Protein AF-0000000078760820 (afdb_homodimer)

InterPro domains:
  IPR007737 Mga helix-turn-helix domain [PF05043] (3-45)

Nearest PDB structures (foldseek):
  4r6i-assembly1_A  TM=3.853E-01  e=2.763E-08  Bacillus anthracis str. 'Ames Ancestor'
  4r6i-assembly1_B  TM=4.170E-01  e=3.447E-06  Bacillus anthracis str. 'Ames Ancestor'
  4m6h-assembly2_B  TM=5.450E-01  e=3.337E+00  Mycobacterium tuberculosis H37Rv
  8tf5-assembly1_A  TM=1.417E-01  e=2.302E+00  Homo sapiens
  7z80-assembly1_N  TM=1.276E-01  e=3.836E+00  Escherichia coli BL21(DE3)

Foldseek 3Di:
DVVVVVVQVVQQVQVVQLVWHADPVDPDGIDDQLLSVLVLVLLVLVVCVPPVPSCLVVPQFPSVVLLVLCCVLPVQDDSVRSVSLLSSLSSQVVCVVVPNDGDDADPLLVPDAAQQAGLVRCCVRRVCVRCVSVVHDCVSQDPRNSSSSVLCSRLVDAGDLVNCVPGPCVLVVPQDPLQVLLVVLLCVLLVDDDDPSLSSNSRSNLRSLQSCLVRRFGAQNQRSVRHDDDPVNLCVVVVQQLVLLVLSLVLSCVVVVVSVVSCRRPVCSSSVVCVSCVVVVLVRADAQEEEEDEPDDPVLVVVVVVCVCVVDPGHHHYDPDVVVQGQEYEYQDDDDCVSCVVGNHHYQHAHNDHDPVSSVVVSVVSVVSRCVRSVSSRPSSPSPD/DVVVVVVQVVQQVQCVQLVWHADPVDPDGIDDQLLSVLVLVLLVCVVCVPPVPSVPVVPQFPSVVLLVLCCVLPVQDDSVRSVSLLSSLSSQVVCVVVPNAGPDADPLLVPDAAQQAGLVRCCVRRVVVRCVSVVHDCVSQDPRNSSSSVLCSRLVDAGDLVNCVPGPCVLVVPQDPLQVLLVVLLCVQLVDDDDPSLSSNSRSNLRSLQSCLVRRFGAQNQRSVRHDDDLVNLCVVVVQQLVLLVLSLVLSCVVVVVSVVSCRRPVCSSSVVCVSCVVVVLVRADAQEEEEDEPDDPVLVVVVVVCVCVVDPGHHHYDPDVVVQGQEYEYQDDDDCVSCVVGNHHYQHAHNDHDPVSSVVVSVVSVVSSCVRSVSSRPSSPSPD

Sequence (770 aa):
MRTIQRKLRELNTILKNYHLSCSLKKGNPIEGEEYRIRYFFHLMYWQSFDENHSDILSSIKNKRQLLEKFAKHAPYTRSIDRKKWISLLRISLQRMKQGHSITYVPEEMNKFVHPLITKEEFTHYILEPFFEANFWSMNHITPTEQAYLYFMFGVMNTYLEEDLLDTPDKVQESWGWIESSIVENFEKNFKICFTTSEKNYLYVNLAMIHLYSRVFGTKKKVDAFGKSAEDRDFQHIFPVMYPIMQQFFSGVARRIPELNTYYEKNRRLIFQYCMLVRDIFIKHEQPVIFYIQSKYGKTQELWAKKRILSMTERPIKYSASADQLPDIVISDYPIDKKAYDQTNTQIFYWNGQPTKNDWARLKAEIIKIRNEKNRSILEKLDFVNMRTIQRKLRELNTILKNYHLSCSLKKGNPIEGEEYRIRYFFHLMYWQSFDENHSDILSSIKNKRQLLEKFAKHAPYTRSIDRKKWISLLRISLQRMKQGHSITYVPEEMNKFVHPLITKEEFTHYILEPFFEANFWSMNHITPTEQAYLYFMFGVMNTYLEEDLLDTPDKVQESWGWIESSIVENFEKNFKICFTTSEKNYLYVNLAMIHLYSRVFGTKKKVDAFGKSAEDRDFQHIFPVMYPIMQQFFSGVARRIPELNTYYEKNRRLIFQYCMLVRDIFIKHEQPVIFYIQSKYGKTQELWAKKRILSMTERPIKYSASADQLPDIVISDYPIDKKAYDQTNTQIFYWNGQPTKNDWARLKAEIIKIRNEKNRSILEKLDFVN

Organism: Enterococcus faecium (strain ATCC BAA-472 / TX0016 / DO) (NCBI:txid333849)

Secondary structure (DSSP, 8-state):
-HHHHHHHHHHHHHHHTTT-EE-TTSSSSEES-HHHHHHHHHHHHHHTTTSTT-TTGGG-TTHHHHHHHHHHH-TTS-HHHHHHHHHHHHHHHHHHHTT-------HHHHS---SSS-HHHHIIIIIHHHHHHTT--GGGS-HHHHHHHHHHHHHT----GGGGTT--THHHHT--HHHHHHHHHHHHHHT----HHHHHHHHHHHHHHHHHHHHH--TT---TTSPPPPHHHHHHHSTTHHHHHHHHHHHHHHH-THHHHHHHH-TTHHHHHHHHHHHHHHHTSPPEEEEEE-SS-HHHHHHHHHHHHTS-SS-EEE-SSGGG--SEEEESS---GGGGTTTT-EEEE--SS--HHHHHHHHHHHHHHHHHHTHHHHH------/-HHHHHHHHHHHHHHHTTT-EE-TTSSSSEES-HHHHHHHHHHHHHHTTTSTT-GGGGG-TTHHHHHHHHHHH-TTS-HHHHHHHHHHHHHHHHHHHTT-------HHHHT---SSS-HHHHIIIIIHHHHHHTT--GGGS-HHHHHHHHHHHHHT----GGGGTT--THHHHT--HHHHHHHHHHHHHHT----HHHHHHHHHHHHHHHHHHHHH--TT---TTS----HHHHHHHSTTHHHHHHHHHHHHHHH-THHHHHHHH-TTHHHHHHHHHHHHHHHTSPPEEEEEE-SS-HHHHHHHHHHHHTS-SS-EEE-SSGGG--SEEEESS---GGGGTTTT-EEEE--SS--HHHHHHHHHHHHHHHHHHTHHHHH------

pLDDT: mean 84.93, std 13.0, range [23.86, 97.94]

Radius of gyration: 34.98 Å; Cα contacts (8 Å, |Δi|>4): 876; chains: 2; bounding box: 68×114×83 Å

Solvent-accessible surface area (backbone atoms only — not comparable to full-atom values): 43059 Å² total; per-residue (Å²): 109,64,67,57,47,49,54,46,51,55,47,31,59,44,30,45,32,52,64,27,40,66,40,83,88,45,96,59,47,72,42,61,59,50,61,42,54,51,50,50,52,42,53,48,46,60,73,42,49,56,43,92,73,58,56,77,67,72,71,48,65,63,48,68,60,51,53,51,46,40,44,70,78,41,63,74,52,50,73,62,51,50,52,53,46,50,50,43,50,48,53,50,50,54,37,42,73,72,68,55,64,50,87,67,72,60,67,71,35,70,70,53,73,53,82,84,49,52,72,65,54,42,43,61,60,51,48,45,56,52,33,52,59,64,77,37,65,70,86,75,56,45,70,59,44,47,26,48,52,53,36,50,64,45,45,75,54,64,62,50,51,80,64,50,68,80,47,61,72,62,64,64,75,67,54,54,70,64,43,55,50,50,52,51,46,48,24,63,47,38,71,43,84,73,51,70,58,54,46,52,27,49,40,53,44,45,46,30,53,50,51,45,24,69,72,61,35,20,70,79,54,43,38,93,82,62,50,61,88,47,71,67,60,47,33,68,76,29,68,63,58,40,64,48,44,51,48,50,49,55,41,50,27,71,80,38,57,66,48,52,56,41,36,51,20,26,82,54,47,60,54,51,49,48,57,65,41,47,65,59,54,48,69,68,47,72,54,44,30,34,29,78,49,56,87,56,55,60,58,56,51,50,53,50,50,49,41,59,56,17,67,42,70,56,57,59,39,82,41,96,44,78,85,69,64,35,48,31,37,41,22,48,48,74,70,72,60,74,82,37,65,91,44,89,43,42,79,43,78,46,54,81,72,66,47,74,65,47,51,53,51,48,50,52,50,50,50,52,51,39,51,61,71,41,31,57,48,62,61,58,55,67,53,72,122,107,65,66,57,48,49,54,47,50,56,48,31,60,49,30,45,32,54,64,28,40,66,42,86,87,45,96,59,46,70,45,60,57,50,60,43,52,52,49,51,51,43,54,49,46,60,72,43,48,56,42,90,72,55,52,75,67,70,72,49,64,63,48,68,61,51,52,51,44,40,44,70,77,42,62,72,52,50,73,62,52,50,52,55,47,50,50,46,51,46,53,50,50,54,37,42,75,73,68,56,64,53,85,66,76,59,67,69,36,69,68,54,74,52,80,87,48,52,73,65,54,42,42,61,60,51,49,42,57,53,33,52,60,65,77,38,65,70,86,74,55,44,72,59,44,48,27,49,52,54,35,51,65,44,46,76,53,65,62,50,52,81,64,50,68,82,45,63,73,62,64,64,76,68,53,53,71,65,44,55,51,52,52,51,46,48,26,64,50,37,71,44,83,74,52,70,59,53,47,51,29,49,40,52,43,46,46,30,53,50,51,42,25,68,72,61,36,20,69,76,55,43,38,94,81,61,51,61,89,48,71,66,59,47,31,67,75,27,68,65,58,40,62,49,44,50,49,50,48,55,48,51,28,70,79,39,55,67,49,52,55,39,36,50,19,25,81,54,47,60,55,51,50,48,55,66,42,48,66,59,53,47,70,67,47,72,53,44,31,33,30,77,48,55,90,58,57,61,58,56,52,50,51,50,51,49,42,59,56,19,68,43,70,58,58,58,39,82,41,94,45,78,85,69,64,34,47,31,38,42,22,48,50,74,70,73,61,74,83,37,64,90,45,90,43,41,79,44,78,46,53,82,72,65,48,74,65,48,52,53,53,49,52,52,50,51,50,53,52,37,50,62,71,40,31,54,50,65,57,61,58,69,62,70,127

Structure (mmCIF, N/CA/C/O backbone):
data_AF-0000000078760820-model_v1
#
loop_
_entity.id
_entity.type
_entity.pdbx_description
1 polymer 'Mga helix-turn-helix domain-containing protein'
#
loop_
_atom_site.group_PDB
_atom_site.id
_atom_site.type_symbol
_atom_site.label_atom_id
_atom_site.label_alt_id
_atom_site.label_comp_id
_atom_site.label_asym_id
_atom_site.label_entity_id
_atom_site.label_seq_id
_atom_site.pdbx_PDB_ins_code
_atom_site.Cartn_x
_atom_site.Cartn_y
_atom_site.Cartn_z
_atom_site.occupancy
_atom_site.B_iso_or_equiv
_atom_site.auth_seq_id
_atom_site.auth_comp_id
_atom_site.auth_asym_id
_atom_site.auth_atom_id
_atom_site.pdbx_PDB_model_num
ATOM 1 N N . MET A 1 1 ? 2.379 61.594 -2.104 1 59.16 1 MET A N 1
ATOM 2 C CA . MET A 1 1 ? 1.383 61.5 -1.038 1 59.16 1 MET A CA 1
ATOM 3 C C . MET A 1 1 ? 0.205 60.625 -1.45 1 59.16 1 MET A C 1
ATOM 5 O O . MET A 1 1 ? -0.249 59.781 -0.673 1 59.16 1 MET A O 1
ATOM 9 N N . ARG A 1 2 ? -0.08 60.688 -2.66 1 60.97 2 ARG A N 1
ATOM 10 C CA . ARG A 1 2 ? -1.224 59.938 -3.166 1 60.97 2 ARG A CA 1
ATOM 11 C C . ARG A 1 2 ? -0.899 58.438 -3.262 1 60.97 2 ARG A C 1
ATOM 13 O O . ARG A 1 2 ? -1.729 57.594 -2.92 1 60.97 2 ARG A O 1
ATOM 20 N N . THR A 1 3 ? 0.245 58.281 -3.773 1 69.44 3 THR A N 1
ATOM 21 C CA . THR A 1 3 ? 0.697 56.906 -3.893 1 69.44 3 THR A CA 1
ATOM 22 C C . THR A 1 3 ? 0.854 56.281 -2.516 1 69.44 3 THR A C 1
ATOM 24 O O . THR A 1 3 ? 0.473 55.125 -2.312 1 69.44 3 THR A O 1
ATOM 27 N N . ILE A 1 4 ? 1.339 56.938 -1.708 1 66.56 4 ILE A N 1
ATOM 28 C CA . ILE A 1 4 ? 1.511 56.469 -0.338 1 66.56 4 ILE A CA 1
ATOM 29 C C . ILE A 1 4 ? 0.145 56.25 0.306 1 66.56 4 ILE A C 1
ATOM 31 O O . ILE A 1 4 ? -0.063 55.25 1.003 1 66.56 4 ILE A O 1
ATOM 35 N N . GLN A 1 5 ? -0.726 57.156 0.043 1 67 5 GLN A N 1
ATOM 36 C CA . GLN A 1 5 ? -2.07 57.031 0.595 1 67 5 GLN A CA 1
ATOM 37 C C . GLN A 1 5 ? -2.775 55.781 0.041 1 67 5 GLN A C 1
ATOM 39 O O . GLN A 1 5 ? -3.482 55.094 0.772 1 67 5 GLN A O 1
ATOM 44 N N . ARG A 1 6 ? -2.594 55.625 -1.194 1 71.75 6 ARG A N 1
ATOM 45 C CA . ARG A 1 6 ? -3.193 54.438 -1.818 1 71.75 6 ARG A CA 1
ATOM 46 C C . ARG A 1 6 ? -2.621 53.156 -1.229 1 71.75 6 ARG A C 1
ATOM 48 O O . ARG A 1 6 ? -3.367 52.219 -0.9 1 71.75 6 ARG A O 1
ATOM 55 N N . LYS A 1 7 ? -1.377 53.094 -1.208 1 72 7 LYS A N 1
ATOM 56 C CA . LYS A 1 7 ? -0.729 51.938 -0.625 1 72 7 LYS A CA 1
ATOM 57 C C . LYS A 1 7 ? -1.138 51.75 0.833 1 72 7 LYS A C 1
ATOM 59 O O . LYS A 1 7 ? -1.312 50.625 1.295 1 72 7 LYS A O 1
ATOM 64 N N . LEU A 1 8 ? -1.329 52.812 1.429 1 74.62 8 LEU A N 1
ATOM 65 C CA . LEU A 1 8 ? -1.774 52.781 2.816 1 74.62 8 LEU A CA 1
ATOM 66 C C . LEU A 1 8 ? -3.199 52.25 2.912 1 74.62 8 LEU A C 1
ATOM 68 O O . LEU A 1 8 ? -3.525 51.5 3.832 1 74.62 8 LEU A O 1
ATOM 72 N N . ARG A 1 9 ? -4.023 52.625 2.018 1 74.5 9 ARG A N 1
ATOM 73 C CA . ARG A 1 9 ? -5.398 52.156 1.99 1 74.5 9 ARG A CA 1
ATOM 74 C C . ARG A 1 9 ? -5.438 50.656 1.732 1 74.5 9 ARG A C 1
ATOM 76 O O . ARG A 1 9 ? -6.211 49.906 2.365 1 74.5 9 ARG A O 1
ATOM 83 N N . GLU A 1 10 ? -4.605 50.281 0.857 1 77.81 10 GLU A N 1
ATOM 84 C CA . GLU A 1 10 ? -4.52 48.875 0.56 1 77.81 10 GLU A CA 1
ATOM 85 C C . GLU A 1 10 ? -4.027 48.062 1.77 1 77.81 10 GLU A C 1
ATOM 87 O O . GLU A 1 10 ? -4.578 47.031 2.102 1 77.81 10 GLU A O 1
ATOM 92 N N . LEU A 1 11 ? -3.104 48.625 2.33 1 79.25 11 LEU A N 1
ATOM 93 C CA . LEU A 1 11 ? -2.557 48 3.52 1 79.25 11 LEU A CA 1
ATOM 94 C C . LEU A 1 11 ? -3.592 47.938 4.641 1 79.25 11 LEU A C 1
ATOM 96 O O . LEU A 1 11 ? -3.721 46.938 5.332 1 79.25 11 LEU A O 1
ATOM 100 N N . ASN A 1 12 ? -4.316 48.969 4.785 1 80.75 12 ASN A N 1
ATOM 101 C CA . ASN A 1 12 ? -5.305 49.062 5.855 1 80.75 12 ASN A CA 1
ATOM 102 C C . ASN A 1 12 ? -6.461 48.094 5.613 1 80.75 12 ASN A C 1
ATOM 104 O O . ASN A 1 12 ? -7.066 47.594 6.562 1 80.75 12 ASN A O 1
ATOM 108 N N . THR A 1 13 ? -6.695 47.844 4.395 1 76.94 13 THR A N 1
ATOM 109 C CA . THR A 1 13 ? -7.703 46.844 4.078 1 76.94 13 THR A CA 1
ATOM 110 C C . THR A 1 13 ? -7.281 45.469 4.594 1 76.94 13 THR A C 1
ATOM 112 O O . THR A 1 13 ? -8.102 44.719 5.125 1 76.94 13 THR A O 1
ATOM 115 N N . ILE A 1 14 ? -6.078 45.219 4.5 1 78.31 14 ILE A N 1
ATOM 116 C CA . ILE A 1 14 ? -5.531 43.938 4.996 1 78.31 14 ILE A CA 1
ATOM 117 C C . ILE A 1 14 ? -5.492 43.969 6.52 1 78.31 14 ILE A C 1
ATOM 119 O O . ILE A 1 14 ? -5.914 43 7.172 1 78.31 14 ILE A O 1
ATOM 123 N N . LEU A 1 15 ? -5.09 45.094 7.02 1 82.06 15 LEU A N 1
ATOM 124 C CA . LEU A 1 15 ? -4.906 45.219 8.461 1 82.06 15 LEU A CA 1
ATOM 125 C C . LEU A 1 15 ? -6.246 45.125 9.188 1 82.06 15 LEU A C 1
ATOM 127 O O . LEU A 1 15 ? -6.316 44.656 10.32 1 82.06 15 LEU A O 1
ATOM 131 N N . LYS A 1 16 ? -7.27 45.562 8.539 1 79.5 16 LYS A N 1
ATOM 132 C CA . LYS A 1 16 ? -8.602 45.531 9.133 1 79.5 16 LYS A CA 1
ATOM 133 C C . LYS A 1 16 ? -9.016 44.094 9.461 1 79.5 16 LYS A C 1
ATOM 135 O O . LYS A 1 16 ? -9.719 43.875 10.445 1 79.5 16 LYS A O 1
ATOM 140 N N . ASN A 1 17 ? -8.453 43.188 8.703 1 79 17 ASN A N 1
ATOM 141 C CA . ASN A 1 17 ? -8.742 41.781 8.938 1 79 17 ASN A CA 1
ATOM 142 C C . ASN A 1 17 ? -8.148 41.281 10.258 1 79 17 ASN A C 1
ATOM 144 O O . ASN A 1 17 ? -8.516 40.219 10.758 1 79 17 ASN A O 1
ATOM 148 N N . TYR A 1 18 ? -7.387 42.094 10.758 1 79.94 18 TYR A N 1
ATOM 149 C CA . TYR A 1 18 ? -6.738 41.75 12.016 1 79.94 18 TYR A CA 1
ATOM 150 C C . TYR A 1 18 ? -7.09 42.75 13.102 1 79.94 18 TYR A C 1
ATOM 152 O O . TYR A 1 18 ? -6.449 42.781 14.156 1 79.94 18 TYR A O 1
ATOM 160 N N . HIS A 1 19 ? -8.062 43.562 12.781 1 82.56 19 HIS A N 1
ATOM 161 C CA . HIS A 1 19 ? -8.492 44.625 13.68 1 82.56 19 HIS A CA 1
ATOM 162 C C . HIS A 1 19 ? -7.359 45.625 13.969 1 82.56 19 HIS A C 1
ATOM 164 O O . HIS A 1 19 ? -7.16 46.031 15.109 1 82.56 19 HIS A O 1
ATOM 170 N N . LEU A 1 20 ? -6.586 45.781 12.93 1 86.19 20 LEU A N 1
ATOM 171 C CA . LEU A 1 20 ? -5.465 46.719 12.992 1 86.19 20 LEU A CA 1
ATOM 172 C C . LEU A 1 20 ? -5.641 47.844 11.984 1 86.19 20 LEU A C 1
ATOM 174 O O . LEU A 1 20 ? -6.512 47.781 11.117 1 86.19 20 LEU A O 1
ATOM 178 N N . SER A 1 21 ? -4.93 48.906 12.234 1 84.31 21 SER A N 1
ATOM 179 C CA . SER A 1 21 ? -4.871 50.031 11.305 1 84.31 21 SER A CA 1
ATOM 180 C C . SER A 1 21 ? -3.479 50.656 11.273 1 84.31 21 SER A C 1
ATOM 182 O O . SER A 1 21 ? -2.682 50.438 12.188 1 84.31 21 SER A O 1
ATOM 184 N N . CYS A 1 22 ? -3.102 51.156 10.172 1 83.31 22 CYS A N 1
ATOM 185 C CA . CYS A 1 22 ? -1.828 51.844 10.023 1 83.31 22 CYS A CA 1
ATOM 186 C C . CYS A 1 22 ? -2.045 53.344 9.797 1 83.31 22 CYS A C 1
ATOM 188 O O . CYS A 1 22 ? -2.865 53.75 8.961 1 83.31 22 CYS A O 1
ATOM 190 N N . SER A 1 23 ? -1.504 54.125 10.734 1 78.56 23 SER A N 1
ATOM 191 C CA . SER A 1 23 ? -1.562 55.562 10.578 1 78.56 23 SER A CA 1
ATOM 192 C C . SER A 1 23 ? -0.165 56.188 10.57 1 78.56 23 SER A C 1
ATOM 194 O O . SER A 1 23 ? 0.674 55.812 11.406 1 78.56 23 SER A O 1
ATOM 196 N N . LEU A 1 24 ? 0.191 56.875 9.547 1 74.06 24 LEU A N 1
ATOM 197 C CA . LEU A 1 24 ? 1.498 57.5 9.438 1 74.06 24 LEU A CA 1
ATOM 198 C C . LEU A 1 24 ? 1.608 58.688 10.398 1 74.06 24 LEU A C 1
ATOM 200 O O . LEU A 1 24 ? 2.701 59.219 10.609 1 74.06 24 LEU A O 1
ATOM 204 N N . LYS A 1 25 ? 0.64 59.156 10.906 1 65.5 25 LYS A N 1
ATOM 205 C CA . LYS A 1 25 ? 0.65 60.344 11.742 1 65.5 25 LYS A CA 1
ATOM 206 C C . LYS A 1 25 ? 1.239 60.031 13.117 1 65.5 25 LYS A C 1
ATOM 208 O O . LYS A 1 25 ? 1.75 60.938 13.797 1 65.5 25 LYS A O 1
ATOM 213 N N . LYS A 1 26 ? 1.095 58.781 13.414 1 63.34 26 LYS A N 1
ATOM 214 C CA . LYS A 1 26 ? 1.516 58.438 14.773 1 63.34 26 LYS A CA 1
ATOM 215 C C . LYS A 1 26 ? 2.875 57.75 14.773 1 63.34 26 LYS A C 1
ATOM 217 O O . LYS A 1 26 ? 3.314 57.25 13.742 1 63.34 26 LYS A O 1
ATOM 222 N N . GLY A 1 27 ? 3.771 57.906 15.68 1 58.91 27 GLY A N 1
ATOM 223 C CA . GLY A 1 27 ? 5.082 57.312 15.883 1 58.91 27 GLY A CA 1
ATOM 224 C C . GLY A 1 27 ? 5.098 55.812 15.656 1 58.91 27 GLY A C 1
ATOM 225 O O . GLY A 1 27 ? 6.109 55.25 15.211 1 58.91 27 GLY A O 1
ATOM 226 N N . ASN A 1 28 ? 3.943 55.156 16.047 1 65.44 28 ASN A N 1
ATOM 227 C CA . ASN A 1 28 ? 3.834 53.75 15.75 1 65.44 28 ASN A CA 1
ATOM 228 C C . ASN A 1 28 ? 2.9 53.5 14.57 1 65.44 28 ASN A C 1
ATOM 230 O O . ASN A 1 28 ? 1.695 53.719 14.664 1 65.44 28 ASN A O 1
ATOM 234 N N . PRO A 1 29 ? 3.445 52.969 13.508 1 78.31 29 PRO A N 1
ATOM 235 C CA . PRO A 1 29 ? 2.662 52.906 12.273 1 78.31 29 PRO A CA 1
ATOM 236 C C . PRO A 1 29 ? 1.49 51.938 12.359 1 78.31 29 PRO A C 1
ATOM 238 O O . PRO A 1 29 ? 0.453 52.156 11.727 1 78.31 29 PRO A O 1
ATOM 241 N N . ILE A 1 30 ? 1.587 50.906 13.211 1 86.06 30 ILE A N 1
ATOM 242 C CA . ILE A 1 30 ? 0.496 49.938 13.273 1 86.06 30 ILE A CA 1
ATOM 243 C C . ILE A 1 30 ? -0.231 50.062 14.617 1 86.06 30 ILE A C 1
ATOM 245 O O . ILE A 1 30 ? 0.39 49.969 15.672 1 86.06 30 ILE A O 1
ATOM 249 N N . GLU A 1 31 ? -1.542 50.312 14.57 1 88.56 31 GLU A N 1
ATOM 250 C CA . GLU A 1 31 ? -2.373 50.5 15.75 1 88.56 31 GLU A CA 1
ATOM 251 C C . GLU A 1 31 ? -3.273 49.312 15.992 1 88.56 31 GLU A C 1
ATOM 253 O O . GLU A 1 31 ? -3.783 48.719 15.039 1 88.56 31 GLU A O 1
ATOM 258 N N . GLY A 1 32 ? -3.506 48.969 17.25 1 90.44 32 GLY A N 1
ATOM 259 C CA . GLY A 1 32 ? -4.324 47.844 17.672 1 90.44 32 GLY A CA 1
ATOM 260 C C . GLY A 1 32 ? -3.76 47.094 18.875 1 90.44 32 GLY A C 1
ATOM 261 O O . GLY A 1 32 ? -2.742 47.5 19.438 1 90.44 32 GLY A O 1
ATOM 262 N N . GLU A 1 33 ? -4.535 46.094 19.25 1 93.44 33 GLU A N 1
ATOM 263 C CA . GLU A 1 33 ? -4.039 45.312 20.375 1 93.44 33 GLU A CA 1
ATOM 264 C C . GLU A 1 33 ? -2.744 44.594 20.016 1 93.44 33 GLU A C 1
ATOM 266 O O . GLU A 1 33 ? -2.627 44 18.938 1 93.44 33 GLU A O 1
ATOM 271 N N . GLU A 1 34 ? -1.818 44.594 20.859 1 95.56 34 GLU A N 1
ATOM 272 C CA . GLU A 1 34 ? -0.474 44.094 20.578 1 95.56 34 GLU A CA 1
ATOM 273 C C . GLU A 1 34 ? -0.493 42.625 20.203 1 95.56 34 GLU A C 1
ATOM 275 O O . GLU A 1 34 ? 0.266 42.188 19.328 1 95.56 34 GLU A O 1
ATOM 280 N N . TYR A 1 35 ? -1.342 41.812 20.891 1 95.62 35 TYR A N 1
ATOM 281 C CA . TYR A 1 35 ? -1.374 40.375 20.562 1 95.62 35 TYR A CA 1
ATOM 282 C C . TYR A 1 35 ? -1.836 40.156 19.125 1 95.62 35 TYR A C 1
ATOM 284 O O . TYR A 1 35 ? -1.435 39.188 18.484 1 95.62 35 TYR A O 1
ATOM 292 N N . ARG A 1 36 ? -2.619 41.031 18.578 1 93.62 36 ARG A N 1
ATOM 293 C CA . ARG A 1 36 ? -3.066 40.938 17.188 1 93.62 36 ARG A CA 1
ATOM 294 C C . ARG A 1 36 ? -1.971 41.406 16.234 1 93.62 36 ARG A C 1
ATOM 296 O O . ARG A 1 36 ? -1.842 40.875 15.125 1 93.62 36 ARG A O 1
ATOM 303 N N . ILE A 1 37 ? -1.277 42.438 16.641 1 92.75 37 ILE A N 1
ATOM 304 C CA . ILE A 1 37 ? -0.168 42.938 15.828 1 92.75 37 ILE A CA 1
ATOM 305 C C . ILE A 1 37 ? 0.869 41.812 15.648 1 92.75 37 ILE A C 1
ATOM 307 O O . ILE A 1 37 ? 1.325 41.562 14.531 1 92.75 37 ILE A O 1
ATOM 311 N N . ARG A 1 38 ? 1.189 41.156 16.719 1 94.69 38 ARG A N 1
ATOM 312 C CA . ARG A 1 38 ? 2.154 40.062 16.672 1 94.69 38 ARG A CA 1
ATOM 313 C C . ARG A 1 38 ? 1.641 38.938 15.789 1 94.69 38 ARG A C 1
ATOM 315 O O . ARG A 1 38 ? 2.402 38.344 15.031 1 94.69 38 ARG A O 1
ATOM 322 N N . TYR A 1 39 ? 0.388 38.656 15.977 1 92.31 39 TYR A N 1
ATOM 323 C CA . TYR A 1 39 ? -0.224 37.625 15.141 1 92.31 39 TYR A CA 1
ATOM 324 C C . TYR A 1 39 ? -0.128 37.969 13.664 1 92.31 39 TYR A C 1
ATOM 326 O O . TYR A 1 39 ? 0.183 37.125 12.828 1 92.31 39 TYR A O 1
ATOM 334 N N . PHE A 1 40 ? -0.403 39.156 13.336 1 89.38 40 PHE A N 1
ATOM 335 C CA . PHE A 1 40 ? -0.317 39.656 11.961 1 89.38 40 PHE A CA 1
ATOM 336 C C . PHE A 1 40 ? 1.091 39.469 11.414 1 89.38 40 PHE A C 1
ATOM 338 O O . PHE A 1 40 ? 1.266 38.938 10.305 1 89.38 40 PHE A O 1
ATOM 345 N N . PHE A 1 41 ? 2.104 39.844 12.164 1 88.94 41 PHE A N 1
ATOM 346 C CA . PHE A 1 41 ? 3.488 39.719 11.727 1 88.94 41 PHE A CA 1
ATOM 347 C C . PHE A 1 41 ? 3.863 38.25 11.562 1 88.94 41 PHE A C 1
ATOM 349 O O . PHE A 1 41 ? 4.609 37.906 10.641 1 88.94 41 PHE A O 1
ATOM 356 N N . HIS A 1 42 ? 3.379 37.469 12.477 1 89.75 42 HIS A N 1
ATOM 357 C CA . HIS A 1 42 ? 3.631 36.062 12.391 1 89.75 42 HIS A CA 1
ATOM 358 C C . HIS A 1 42 ? 3.088 35.469 11.086 1 89.75 42 HIS A C 1
ATOM 360 O O . HIS A 1 42 ? 3.777 34.719 10.398 1 89.75 42 HIS A O 1
ATOM 366 N N . LEU A 1 43 ? 1.877 35.75 10.727 1 86.5 43 LEU A N 1
ATOM 367 C CA . LEU A 1 43 ? 1.264 35.25 9.5 1 86.5 43 LEU A CA 1
ATOM 368 C C . LEU A 1 43 ? 2.01 35.75 8.273 1 86.5 43 LEU A C 1
ATOM 370 O O . LEU A 1 43 ? 2.209 35.031 7.309 1 86.5 43 LEU A O 1
ATOM 374 N N . MET A 1 44 ? 2.355 37 8.312 1 84.62 44 MET A N 1
ATOM 375 C CA . MET A 1 44 ? 3.096 37.594 7.207 1 84.62 44 MET A CA 1
ATOM 376 C C . MET A 1 44 ? 4.43 36.906 7 1 84.62 44 MET A C 1
ATOM 378 O O . MET A 1 44 ? 4.793 36.562 5.867 1 84.62 44 MET A O 1
ATOM 382 N N . TYR A 1 45 ? 5.051 36.688 8.062 1 82.94 45 TYR A N 1
ATOM 383 C CA . TYR A 1 45 ? 6.34 36.031 7.992 1 82.94 45 TYR A CA 1
ATOM 384 C C . TYR A 1 45 ? 6.18 34.594 7.453 1 82.94 45 TYR A C 1
ATOM 386 O O . TYR A 1 45 ? 6.953 34.156 6.602 1 82.94 45 TYR A O 1
ATOM 394 N N . TRP A 1 46 ? 5.223 33.938 7.965 1 83.62 46 TRP A N 1
ATOM 395 C CA . TRP A 1 46 ? 5.031 32.562 7.562 1 83.62 46 TRP A CA 1
ATOM 396 C C . TRP A 1 46 ? 4.672 32.469 6.082 1 83.62 46 TRP A C 1
ATOM 398 O O . TRP A 1 46 ? 5.094 31.531 5.395 1 83.62 46 TRP A O 1
ATOM 408 N N . GLN A 1 47 ? 3.947 33.375 5.586 1 79.38 47 GLN A N 1
ATOM 409 C CA . GLN A 1 47 ? 3.584 33.375 4.172 1 79.38 47 GLN A CA 1
ATOM 410 C C . GLN A 1 47 ? 4.801 33.656 3.295 1 79.38 47 GLN A C 1
ATOM 412 O O . GLN A 1 47 ? 4.891 33.188 2.17 1 79.38 47 GLN A O 1
ATOM 417 N N . SER A 1 48 ? 5.738 34.375 3.832 1 77.81 48 SER A N 1
ATOM 418 C CA . SER A 1 48 ? 6.922 34.719 3.059 1 77.81 48 SER A CA 1
ATOM 419 C C . SER A 1 48 ? 8.094 33.781 3.381 1 77.81 48 SER A C 1
ATOM 421 O O . SER A 1 48 ? 9.227 34.031 2.957 1 77.81 48 SER A O 1
ATOM 423 N N . PHE A 1 49 ? 7.832 32.875 4.152 1 72.5 49 PHE A N 1
ATOM 424 C CA . PHE A 1 49 ? 8.844 31.953 4.66 1 72.5 49 PHE A CA 1
ATOM 425 C C . PHE A 1 49 ? 9.617 31.312 3.516 1 72.5 49 PHE A C 1
ATOM 427 O O . PHE A 1 49 ? 10.812 31.047 3.631 1 72.5 49 PHE A O 1
ATOM 434 N N . ASP A 1 50 ? 8.961 30.891 2.535 1 69 50 ASP A N 1
ATOM 435 C CA . ASP A 1 50 ? 9.562 30.125 1.45 1 69 50 ASP A CA 1
ATOM 436 C C . ASP A 1 50 ? 10.289 31.031 0.465 1 69 50 ASP A C 1
ATOM 438 O O . ASP A 1 50 ? 10.836 30.562 -0.536 1 69 50 ASP A O 1
ATOM 442 N N . GLU A 1 51 ? 10.227 32.281 0.852 1 64.19 51 GLU A N 1
ATOM 443 C CA . GLU A 1 51 ? 10.938 33.188 -0.036 1 64.19 51 GLU A CA 1
ATOM 444 C C . GLU A 1 51 ? 12.414 33.281 0.355 1 64.19 51 GLU A C 1
ATOM 446 O O . GLU A 1 51 ? 12.766 33.125 1.522 1 64.19 51 GLU A O 1
ATOM 451 N N . ASN A 1 52 ? 13.414 32.781 -0.457 1 56.81 52 ASN A N 1
ATOM 452 C CA . ASN A 1 52 ? 14.867 32.688 -0.298 1 56.81 52 ASN A CA 1
ATOM 453 C C . ASN A 1 52 ? 15.367 33.531 0.861 1 56.81 52 ASN A C 1
ATOM 455 O O . ASN A 1 52 ? 16.312 33.156 1.545 1 56.81 52 ASN A O 1
ATOM 459 N N . HIS A 1 53 ? 14.93 34.688 1.083 1 52.47 53 HIS A N 1
ATOM 460 C CA . HIS A 1 53 ? 15.633 35.625 1.935 1 52.47 53 HIS A CA 1
ATOM 461 C C . HIS A 1 53 ? 14.961 35.75 3.297 1 52.47 53 HIS A C 1
ATOM 463 O O . HIS A 1 53 ? 15.242 36.688 4.051 1 52.47 53 HIS A O 1
ATOM 469 N N . SER A 1 54 ? 14.18 34.812 3.664 1 54.44 54 SER A N 1
ATOM 470 C CA . SER A 1 54 ? 13.516 35.219 4.898 1 54.44 54 SER A CA 1
ATOM 471 C C . SER A 1 54 ? 14.398 34.969 6.113 1 54.44 54 SER A C 1
ATOM 473 O O . SER A 1 54 ? 14.57 33.812 6.527 1 54.44 54 SER A O 1
ATOM 475 N N . ASP A 1 55 ? 15.477 35.719 6.273 1 55.16 55 ASP A N 1
ATOM 476 C CA . ASP A 1 55 ? 16.5 35.688 7.305 1 55.16 55 ASP A CA 1
ATOM 477 C C . ASP A 1 55 ? 15.914 35.969 8.688 1 55.16 55 ASP A C 1
ATOM 479 O O . ASP A 1 55 ? 16.578 36.531 9.547 1 55.16 55 ASP A O 1
ATOM 483 N N . ILE A 1 56 ? 14.664 35.906 8.875 1 55.78 56 ILE A N 1
ATOM 484 C CA . ILE A 1 56 ? 14.242 36.219 10.227 1 55.78 56 ILE A CA 1
ATOM 485 C C . ILE A 1 56 ? 14.898 35.25 11.219 1 55.78 56 ILE A C 1
ATOM 487 O O . ILE A 1 56 ? 15.258 35.656 12.328 1 55.78 56 ILE A O 1
ATOM 491 N N . LEU A 1 57 ? 15.242 34.031 10.781 1 58.78 57 LEU A N 1
ATOM 492 C CA . LEU A 1 57 ? 15.758 33 11.68 1 58.78 57 LEU A CA 1
ATOM 493 C C . LEU A 1 57 ? 17.281 33.094 11.797 1 58.78 57 LEU A C 1
ATOM 495 O O . LEU A 1 57 ? 17.875 32.531 12.727 1 58.78 57 LEU A O 1
ATOM 499 N N . SER A 1 58 ? 17.781 33.812 10.938 1 59.66 58 SER A N 1
ATOM 500 C CA . SER A 1 58 ? 19.25 33.844 10.922 1 59.66 58 SER A CA 1
ATOM 501 C C . SER A 1 58 ? 19.797 34.562 12.148 1 59.66 58 SER A C 1
ATOM 503 O O . SER A 1 58 ? 20.938 34.312 12.562 1 59.66 58 SER A O 1
ATOM 505 N N . SER A 1 59 ? 18.922 35.188 12.844 1 65.56 59 SER A N 1
ATOM 506 C CA . SER A 1 59 ? 19.484 36.031 13.898 1 65.56 59 SER A CA 1
ATOM 507 C C . SER A 1 59 ? 19.281 35.406 15.273 1 65.56 59 SER A C 1
ATOM 509 O O . SER A 1 59 ? 19.688 35.969 16.281 1 65.56 59 SER A O 1
ATOM 511 N N . ILE A 1 60 ? 18.75 34.219 15.234 1 74.19 60 ILE A N 1
ATOM 512 C CA . ILE A 1 60 ? 18.516 33.625 16.531 1 74.19 60 ILE A CA 1
ATOM 513 C C . ILE A 1 60 ? 19.766 32.875 17 1 74.19 60 ILE A C 1
ATOM 515 O O . ILE A 1 60 ? 20.281 32.031 16.266 1 74.19 60 ILE A O 1
ATOM 519 N N . LYS A 1 61 ? 20.266 33.344 18.156 1 77.25 61 LYS A N 1
ATOM 520 C CA . LYS A 1 61 ? 21.422 32.688 18.75 1 77.25 61 LYS A CA 1
ATOM 521 C C . LYS A 1 61 ? 21.062 31.266 19.188 1 77.25 61 LYS A C 1
ATOM 523 O O . LYS A 1 61 ? 19.969 31.031 19.734 1 77.25 61 LYS A O 1
ATOM 528 N N . ASN A 1 62 ? 21.922 30.328 18.984 1 82 62 ASN A N 1
ATOM 529 C CA . ASN A 1 62 ? 21.812 28.938 19.422 1 82 62 ASN A CA 1
ATOM 530 C C . ASN A 1 62 ? 20.578 28.266 18.828 1 82 62 ASN A C 1
ATOM 532 O O . ASN A 1 62 ? 19.891 27.5 19.516 1 82 62 ASN A O 1
ATOM 536 N N . LYS A 1 63 ? 20.25 28.656 17.719 1 83.75 63 LYS A N 1
ATOM 537 C CA . LYS A 1 63 ? 19.047 28.156 17.047 1 83.75 63 LYS A CA 1
ATOM 538 C C . LYS A 1 63 ? 19.016 26.641 17.062 1 83.75 63 LYS A C 1
ATOM 540 O O . LYS A 1 63 ? 17.984 26.047 17.391 1 83.75 63 LYS A O 1
ATOM 545 N N . ARG A 1 64 ? 20.094 25.984 16.797 1 82.94 64 ARG A N 1
ATOM 546 C CA . ARG A 1 64 ? 20.156 24.516 16.719 1 82.94 64 ARG A CA 1
ATOM 547 C C . ARG A 1 64 ? 19.844 23.875 18.062 1 82.94 64 ARG A C 1
ATOM 549 O O . ARG A 1 64 ? 19.078 22.922 18.141 1 82.94 64 ARG A O 1
ATOM 556 N N . GLN A 1 65 ? 20.406 24.422 19.047 1 88 65 GLN A N 1
ATOM 557 C CA . GLN A 1 65 ? 20.203 23.906 20.391 1 88 65 GLN A CA 1
ATOM 558 C C . GLN A 1 65 ? 18.75 24.094 20.828 1 88 65 GLN A C 1
ATOM 560 O O . GLN A 1 65 ? 18.188 23.234 21.5 1 88 65 GLN A O 1
ATOM 565 N N . LEU A 1 66 ? 18.203 25.219 20.5 1 90.69 66 LEU A N 1
ATOM 566 C CA . LEU A 1 66 ? 16.812 25.5 20.844 1 90.69 66 LEU A CA 1
ATOM 567 C C . LEU A 1 66 ? 15.867 24.516 20.156 1 90.69 66 LEU A C 1
ATOM 569 O O . LEU A 1 66 ? 14.945 23.984 20.781 1 90.69 66 LEU A O 1
ATOM 573 N N . LEU A 1 67 ? 16.156 24.297 18.953 1 89.06 67 LEU A N 1
ATOM 574 C CA . LEU A 1 67 ? 15.328 23.375 18.188 1 89.06 67 LEU A CA 1
ATOM 575 C C . LEU A 1 67 ? 15.398 21.969 18.781 1 89.06 67 LEU A C 1
ATOM 577 O O . LEU A 1 67 ? 14.383 21.266 18.844 1 89.06 67 LEU A O 1
ATOM 581 N N . GLU A 1 68 ? 16.484 21.547 19.219 1 89.19 68 GLU A N 1
ATOM 582 C CA . GLU A 1 68 ? 16.656 20.25 19.844 1 89.19 68 GLU A CA 1
ATOM 583 C C . GLU A 1 68 ? 15.906 20.156 21.156 1 89.19 68 GLU A C 1
ATOM 585 O O . GLU A 1 68 ? 15.297 19.141 21.469 1 89.19 68 GLU A O 1
ATOM 590 N N . LYS A 1 69 ? 16.031 21.203 21.891 1 90.75 69 LYS A N 1
ATOM 591 C CA . LYS A 1 69 ? 15.305 21.25 23.156 1 90.75 69 LYS A CA 1
ATOM 592 C C . LYS A 1 69 ? 13.797 21.188 22.922 1 90.75 69 LYS A C 1
ATOM 594 O O . LYS A 1 69 ? 13.086 20.484 23.656 1 90.75 69 LYS A O 1
ATOM 599 N N . PHE A 1 70 ? 13.336 21.906 21.922 1 92 70 PHE A N 1
ATOM 600 C CA . PHE A 1 70 ? 11.922 21.891 21.594 1 92 70 PHE A CA 1
ATOM 601 C C . PHE A 1 70 ? 11.484 20.484 21.156 1 92 70 PHE A C 1
ATOM 603 O O . PHE A 1 70 ? 10.414 20.016 21.547 1 92 70 PHE A O 1
ATOM 610 N N . ALA A 1 71 ? 12.305 19.844 20.375 1 91.31 71 ALA A N 1
ATOM 611 C CA . ALA A 1 71 ? 11.992 18.5 19.906 1 91.31 71 ALA A CA 1
ATOM 612 C C . ALA A 1 71 ? 11.891 17.516 21.062 1 91.31 71 ALA A C 1
ATOM 614 O O . ALA A 1 71 ? 11.062 16.609 21.031 1 91.31 71 ALA A O 1
ATOM 615 N N . LYS A 1 72 ? 12.664 17.703 22.016 1 93 72 LYS A N 1
ATOM 616 C CA . LYS A 1 72 ? 12.695 16.812 23.172 1 93 72 LYS A CA 1
ATOM 617 C C . LYS A 1 72 ? 11.438 16.984 24.016 1 93 72 LYS A C 1
ATOM 619 O O . LYS A 1 72 ? 10.867 15.992 24.484 1 93 72 LYS A O 1
ATOM 624 N N . HIS A 1 73 ? 10.977 18.203 24.203 1 93.19 73 HIS A N 1
ATOM 625 C CA . HIS A 1 73 ? 9.906 18.484 25.156 1 93.19 73 HIS A CA 1
ATOM 626 C C . HIS A 1 73 ? 8.562 18.625 24.438 1 93.19 73 HIS A C 1
ATOM 628 O O . HIS A 1 73 ? 7.516 18.609 25.094 1 93.19 73 HIS A O 1
ATOM 634 N N . ALA A 1 74 ? 8.562 18.797 23.172 1 93.12 74 ALA A N 1
ATOM 635 C CA . ALA A 1 74 ? 7.355 18.844 22.344 1 93.12 74 ALA A CA 1
ATOM 636 C C . ALA A 1 74 ? 7.5 17.969 21.109 1 93.12 74 ALA A C 1
ATOM 638 O O . ALA A 1 74 ? 7.418 18.453 19.984 1 93.12 74 ALA A O 1
ATOM 639 N N . PRO A 1 75 ? 7.617 16.688 21.297 1 90.25 75 PRO A N 1
ATOM 640 C CA . PRO A 1 75 ? 7.895 15.773 20.203 1 90.25 75 PRO A CA 1
ATOM 641 C C . PRO A 1 75 ? 6.738 15.68 19.203 1 90.25 75 PRO A C 1
ATOM 643 O O . PRO A 1 75 ? 6.918 15.195 18.078 1 90.25 75 PRO A O 1
ATOM 646 N N . TYR A 1 76 ? 5.598 16.188 19.578 1 91 76 TYR A N 1
ATOM 647 C CA . TYR A 1 76 ? 4.43 16.156 18.703 1 91 76 TYR A CA 1
ATOM 648 C C . TYR A 1 76 ? 4.512 17.219 17.625 1 91 76 TYR A C 1
ATOM 650 O O . TYR A 1 76 ? 3.668 17.266 16.734 1 91 76 TYR A O 1
ATOM 658 N N . THR A 1 77 ? 5.551 18.078 17.719 1 92.06 77 THR A N 1
ATOM 659 C CA . THR A 1 77 ? 5.723 19.109 16.703 1 92.06 77 THR A CA 1
ATOM 660 C C . THR A 1 77 ? 6.676 18.656 15.609 1 92.06 77 THR A C 1
ATOM 662 O O . THR A 1 77 ? 7.633 17.922 15.875 1 92.06 77 THR A O 1
ATOM 665 N N . ARG A 1 78 ? 6.445 19.062 14.445 1 90.69 78 ARG A N 1
ATOM 666 C CA . ARG A 1 78 ? 7.344 18.844 13.312 1 90.69 78 ARG A CA 1
ATOM 667 C C . ARG A 1 78 ? 8.484 19.859 13.32 1 90.69 78 ARG A C 1
ATOM 669 O O . ARG A 1 78 ? 8.414 20.875 14.016 1 90.69 78 ARG A O 1
ATOM 676 N N . SER A 1 79 ? 9.43 19.547 12.555 1 85.19 79 SER A N 1
ATOM 677 C CA . SER A 1 79 ? 10.562 20.453 12.438 1 85.19 79 SER A CA 1
ATOM 678 C C . SER A 1 79 ? 10.117 21.828 11.953 1 85.19 79 SER A C 1
ATOM 680 O O . SER A 1 79 ? 10.539 22.859 12.492 1 85.19 79 SER A O 1
ATOM 682 N N . ILE A 1 80 ? 9.258 21.812 11.008 1 87.81 80 ILE A N 1
ATOM 683 C CA . ILE A 1 80 ? 8.789 23.078 10.43 1 87.81 80 ILE A CA 1
ATOM 684 C C . ILE A 1 80 ? 7.93 23.828 11.445 1 87.81 80 ILE A C 1
ATOM 686 O O . ILE A 1 80 ? 7.93 25.062 11.477 1 87.81 80 ILE A O 1
ATOM 690 N N . ASP A 1 81 ? 7.238 23.109 12.25 1 91.31 81 ASP A N 1
ATOM 691 C CA . ASP A 1 81 ? 6.438 23.734 13.297 1 91.31 81 ASP A CA 1
ATOM 692 C C . ASP A 1 81 ? 7.328 24.422 14.328 1 91.31 81 ASP A C 1
ATOM 694 O O . ASP A 1 81 ? 6.988 25.5 14.82 1 91.31 81 ASP A O 1
ATOM 698 N N . ARG A 1 82 ? 8.367 23.828 14.633 1 90.69 82 ARG A N 1
ATOM 699 C CA . ARG A 1 82 ? 9.305 24.406 15.586 1 90.69 82 ARG A CA 1
ATOM 700 C C . ARG A 1 82 ? 9.938 25.672 15.023 1 90.69 82 ARG A C 1
ATOM 702 O O . ARG A 1 82 ? 10.133 26.656 15.758 1 90.69 82 ARG A O 1
ATOM 709 N N . LYS A 1 83 ? 10.203 25.641 13.766 1 86.44 83 LYS A N 1
ATOM 710 C CA . LYS A 1 83 ? 10.734 26.844 13.125 1 86.44 83 LYS A CA 1
ATOM 711 C C . LYS A 1 83 ? 9.703 27.969 13.141 1 86.44 83 LYS A C 1
ATOM 713 O O . LYS A 1 83 ? 10.047 29.141 13.375 1 86.44 83 LYS A O 1
ATOM 718 N N . LYS A 1 84 ? 8.523 27.594 12.867 1 89.75 84 LYS A N 1
ATOM 719 C CA . LYS A 1 84 ? 7.43 28.562 12.922 1 89.75 84 LYS A CA 1
ATOM 720 C C . LYS A 1 84 ? 7.305 29.172 14.32 1 89.75 84 LYS A C 1
ATOM 722 O O . LYS A 1 84 ? 7.109 30.375 14.461 1 89.75 84 LYS A O 1
ATOM 727 N N . TRP A 1 85 ? 7.477 28.344 15.25 1 92.5 85 TRP A N 1
ATOM 728 C CA . TRP A 1 85 ? 7.367 28.766 16.641 1 92.5 85 TRP A CA 1
ATOM 729 C C . TRP A 1 85 ? 8.508 29.703 17.016 1 92.5 85 TRP A C 1
ATOM 731 O O . TRP A 1 85 ? 8.281 30.734 17.641 1 92.5 85 TRP A O 1
ATOM 741 N N . ILE A 1 86 ? 9.625 29.391 16.641 1 90.25 86 ILE A N 1
ATOM 742 C CA . ILE A 1 86 ? 10.781 30.219 16.922 1 90.25 86 ILE A CA 1
ATOM 743 C C . ILE A 1 86 ? 10.602 31.594 16.281 1 90.25 86 ILE A C 1
ATOM 745 O O . ILE A 1 86 ? 11 32.625 16.859 1 90.25 86 ILE A O 1
ATOM 749 N N . SER A 1 87 ? 10.055 31.562 15.148 1 88.69 87 SER A N 1
ATOM 750 C CA . SER A 1 87 ? 9.797 32.844 14.484 1 88.69 87 SER A CA 1
ATOM 751 C C . SER A 1 87 ? 8.836 33.688 15.297 1 88.69 87 SER A C 1
ATOM 753 O O . SER A 1 87 ? 9.016 34.906 15.406 1 88.69 87 SER A O 1
ATOM 755 N N . LEU A 1 88 ? 7.82 33.125 15.82 1 93.88 88 LEU A N 1
ATOM 756 C CA . LEU A 1 88 ? 6.871 33.875 16.641 1 93.88 88 LEU A CA 1
ATOM 757 C C . LEU A 1 88 ? 7.547 34.406 17.906 1 93.88 88 LEU A C 1
ATOM 759 O O . LEU A 1 88 ? 7.289 35.531 18.328 1 93.88 88 LEU A O 1
ATOM 763 N N . LEU A 1 89 ? 8.398 33.594 18.469 1 93.56 89 LEU A N 1
ATOM 764 C CA . LEU A 1 89 ? 9.125 34.031 19.672 1 93.56 89 LEU A CA 1
ATOM 765 C C . LEU A 1 89 ? 10.031 35.219 19.359 1 93.56 89 LEU A C 1
ATOM 767 O O . LEU A 1 89 ? 10.133 36.156 20.156 1 93.56 89 LEU A O 1
ATOM 771 N N . ARG A 1 90 ? 10.602 35.156 18.281 1 91.69 90 ARG A N 1
ATOM 772 C CA . ARG A 1 90 ? 11.492 36.219 17.875 1 91.69 90 ARG A CA 1
ATOM 773 C C . ARG A 1 90 ? 10.719 37.531 17.656 1 91.69 90 ARG A C 1
ATOM 775 O O . ARG A 1 90 ? 11.172 38.594 18.062 1 91.69 90 ARG A O 1
ATOM 782 N N . ILE A 1 91 ? 9.672 37.406 16.953 1 92.06 91 ILE A N 1
ATOM 783 C CA . ILE A 1 91 ? 8.805 38.562 16.75 1 92.06 91 ILE A CA 1
ATOM 784 C C . ILE A 1 91 ? 8.398 39.156 18.094 1 92.06 91 ILE A C 1
ATOM 786 O O . ILE A 1 91 ? 8.453 40.375 18.297 1 92.06 91 ILE A O 1
ATOM 790 N N . SER A 1 92 ? 8.016 38.281 18.984 1 94.56 92 SER A N 1
ATOM 791 C CA . SER A 1 92 ? 7.594 38.719 20.312 1 94.56 92 SER A CA 1
ATOM 792 C C . SER A 1 92 ? 8.727 39.406 21.062 1 94.56 92 SER A C 1
ATOM 794 O O . SER A 1 92 ? 8.523 40.469 21.672 1 94.56 92 SER A O 1
ATOM 796 N N . LEU A 1 93 ? 9.898 38.844 20.984 1 92.56 93 LEU A N 1
ATOM 797 C CA . LEU A 1 93 ? 11.07 39.438 21.641 1 92.56 93 LEU A CA 1
ATOM 798 C C . LEU A 1 93 ? 11.383 40.812 21.062 1 92.56 93 LEU A C 1
ATOM 800 O O . LEU A 1 93 ? 11.648 41.75 21.812 1 92.56 93 LEU A O 1
ATOM 804 N N . GLN A 1 94 ? 11.367 40.906 19.781 1 90.81 94 GLN A N 1
ATOM 805 C CA . GLN A 1 94 ? 11.656 42.188 19.125 1 90.81 94 GLN A CA 1
ATOM 806 C C . GLN A 1 94 ? 10.656 43.25 19.547 1 90.81 94 GLN A C 1
ATOM 808 O O . GLN A 1 94 ? 11.039 44.375 19.828 1 90.81 94 GLN A O 1
ATOM 813 N N . ARG A 1 95 ? 9.406 42.875 19.578 1 93.06 95 ARG A N 1
ATOM 814 C CA . ARG A 1 95 ? 8.367 43.844 19.953 1 93.06 95 ARG A CA 1
ATOM 815 C C . ARG A 1 95 ? 8.508 44.25 21.422 1 93.06 95 ARG A C 1
ATOM 817 O O . ARG A 1 95 ? 8.344 45.438 21.75 1 93.06 95 ARG A O 1
ATOM 824 N N . MET A 1 96 ? 8.852 43.375 22.25 1 93.31 96 MET A N 1
ATOM 825 C CA . MET A 1 96 ? 9.062 43.688 23.656 1 93.31 96 MET A CA 1
ATOM 826 C C . MET A 1 96 ? 10.25 44.625 23.828 1 93.31 96 MET A C 1
ATOM 828 O O . MET A 1 96 ? 10.172 45.594 24.594 1 93.31 96 MET A O 1
ATOM 832 N N . LYS A 1 97 ? 11.289 44.406 23.094 1 90.19 97 LYS A N 1
ATOM 833 C CA . LYS A 1 97 ? 12.484 45.219 23.172 1 90.19 97 LYS A CA 1
ATOM 834 C C . LYS A 1 97 ? 12.195 46.656 22.688 1 90.19 97 LYS A C 1
ATOM 836 O O . LYS A 1 97 ? 12.812 47.594 23.156 1 90.19 97 LYS A O 1
ATOM 841 N N . GLN A 1 98 ? 11.266 46.75 21.844 1 91.38 98 GLN A N 1
ATOM 842 C CA . GLN A 1 98 ? 10.891 48.062 21.312 1 91.38 98 GLN A CA 1
ATOM 843 C C . GLN A 1 98 ? 9.875 48.75 22.203 1 91.38 98 GLN A C 1
ATOM 845 O O . GLN A 1 98 ? 9.359 49.812 21.859 1 91.38 98 GLN A O 1
ATOM 850 N N . GLY A 1 99 ? 9.453 48.062 23.234 1 90.5 99 GLY A N 1
ATOM 851 C CA . GLY A 1 99 ? 8.578 48.688 24.219 1 90.5 99 GLY A CA 1
ATOM 852 C C . GLY A 1 99 ? 7.113 48.344 24.031 1 90.5 99 GLY A C 1
ATOM 853 O O . GLY A 1 99 ? 6.242 48.906 24.672 1 90.5 99 GLY A O 1
ATOM 854 N N . HIS A 1 100 ? 6.863 47.406 23.125 1 93.06 100 HIS A N 1
ATOM 855 C CA . HIS A 1 100 ? 5.48 47.031 22.875 1 93.06 100 HIS A CA 1
ATOM 856 C C . HIS A 1 100 ? 5.109 45.781 23.656 1 93.06 100 HIS A C 1
ATOM 858 O O . HIS A 1 100 ? 5.086 44.656 23.109 1 93.06 100 HIS A O 1
ATOM 864 N N . SER A 1 101 ? 4.703 45.938 24.875 1 93.38 101 SER A N 1
ATOM 865 C CA . SER A 1 101 ? 4.285 44.812 25.703 1 93.38 101 SER A CA 1
ATOM 866 C C . SER A 1 101 ? 2.797 44.5 25.531 1 93.38 101 SER A C 1
ATOM 868 O O . SER A 1 101 ? 2.012 45.406 25.219 1 93.38 101 SER A O 1
ATOM 870 N N . ILE A 1 102 ? 2.453 43.281 25.688 1 96.12 102 ILE A N 1
ATOM 871 C CA . ILE A 1 102 ? 1.044 42.906 25.703 1 96.12 102 ILE A CA 1
ATOM 872 C C . ILE A 1 102 ? 0.419 43.25 27.047 1 96.12 102 ILE A C 1
ATOM 874 O O . ILE A 1 102 ? 0.851 42.75 28.078 1 96.12 102 ILE A O 1
ATOM 878 N N . THR A 1 103 ? -0.59 44.062 26.938 1 93.31 103 THR A N 1
ATOM 879 C CA . THR A 1 103 ? -1.207 44.5 28.188 1 93.31 103 THR A CA 1
ATOM 880 C C . THR A 1 103 ? -2.568 43.844 28.375 1 93.31 103 THR A C 1
ATOM 882 O O . THR A 1 103 ? -3.105 43.844 29.484 1 93.31 103 THR A O 1
ATOM 885 N N . TYR A 1 104 ? -3.07 43.344 27.312 1 94.81 104 TYR A N 1
ATOM 886 C CA . TYR A 1 104 ? -4.379 42.688 27.344 1 94.81 104 TYR A CA 1
ATOM 887 C C . TYR A 1 104 ? -4.43 41.5 26.391 1 94.81 104 TYR A C 1
ATOM 889 O O . TYR A 1 104 ? -3.891 41.562 25.281 1 94.81 104 TYR A O 1
ATOM 897 N N . VAL A 1 105 ? -5.031 40.406 26.906 1 95.31 105 VAL A N 1
ATOM 898 C CA . VAL A 1 105 ? -5.379 39.281 26.062 1 95.31 105 VAL A CA 1
ATOM 899 C C . VAL A 1 105 ? -6.805 38.812 26.359 1 95.31 105 VAL A C 1
ATOM 901 O O . VAL A 1 105 ? -7.297 39.031 27.484 1 95.31 105 VAL A O 1
ATOM 904 N N . PRO A 1 106 ? -7.48 38.344 25.391 1 94.69 106 PRO A N 1
ATOM 905 C CA . PRO A 1 106 ? -8.836 37.844 25.641 1 94.69 106 PRO A CA 1
ATOM 906 C C . PRO A 1 106 ? -8.859 36.719 26.688 1 94.69 106 PRO A C 1
ATOM 908 O O . PRO A 1 106 ? -7.828 36.094 26.953 1 94.69 106 PRO A O 1
ATOM 911 N N . GLU A 1 107 ? -10.023 36.5 27.266 1 93.5 107 GLU A N 1
ATOM 912 C CA . GLU A 1 107 ? -10.219 35.5 28.312 1 93.5 107 GLU A CA 1
ATOM 913 C C . GLU A 1 107 ? -9.836 34.094 27.812 1 93.5 107 GLU A C 1
ATOM 915 O O . GLU A 1 107 ? -9.32 33.281 28.594 1 93.5 107 GLU A O 1
ATOM 920 N N . GLU A 1 108 ? -10.086 33.875 26.578 1 91.31 108 GLU A N 1
ATOM 921 C CA . GLU A 1 108 ? -9.758 32.594 25.984 1 91.31 108 GLU A CA 1
ATOM 922 C C . GLU A 1 108 ? -8.273 32.25 26.141 1 91.31 108 GLU A C 1
ATOM 924 O O . GLU A 1 108 ? -7.898 31.109 26.344 1 91.31 108 GLU A O 1
ATOM 929 N N . MET A 1 109 ? -7.426 33.281 26.078 1 94.56 109 MET A N 1
ATOM 930 C CA . MET A 1 109 ? -5.984 33.062 26.203 1 94.56 109 MET A CA 1
ATOM 931 C C . MET A 1 109 ? -5.59 32.844 27.656 1 94.56 109 MET A C 1
ATOM 933 O O . MET A 1 109 ? -4.727 32.031 27.938 1 94.56 109 MET A O 1
ATOM 937 N N . ASN A 1 110 ? -6.289 33.531 28.469 1 93.12 110 ASN A N 1
ATOM 938 C CA . ASN A 1 110 ? -5.969 33.438 29.891 1 93.12 110 ASN A CA 1
ATOM 939 C C . ASN A 1 110 ? -6.379 32.062 30.453 1 93.12 110 ASN A C 1
ATOM 941 O O . ASN A 1 110 ? -5.695 31.516 31.328 1 93.12 110 ASN A O 1
ATOM 945 N N . LYS A 1 111 ? -7.41 31.5 29.969 1 91.38 111 LYS A N 1
ATOM 946 C CA . LYS A 1 111 ? -7.969 30.266 30.516 1 91.38 111 LYS A CA 1
ATOM 947 C C . LYS A 1 111 ? -7.492 29.062 29.719 1 91.38 111 LYS A C 1
ATOM 949 O O . LYS A 1 111 ? -7.844 27.922 30.047 1 91.38 111 LYS A O 1
ATOM 954 N N . PHE A 1 112 ? -6.672 29.297 28.797 1 93.25 112 PHE A N 1
ATOM 955 C CA . PHE A 1 112 ? -6.258 28.234 27.891 1 93.25 112 PHE A CA 1
ATOM 956 C C . PHE A 1 112 ? -5.43 27.188 28.625 1 93.25 112 PHE A C 1
ATOM 958 O O . PHE A 1 112 ? -4.578 27.516 29.438 1 93.25 112 PHE A O 1
ATOM 965 N N . VAL A 1 113 ? -5.77 25.953 28.312 1 91.19 113 VAL A N 1
ATOM 966 C CA . VAL A 1 113 ? -4.977 24.828 28.797 1 91.19 113 VAL A CA 1
ATOM 967 C C . VAL A 1 113 ? -4.531 23.953 27.625 1 91.19 113 VAL A C 1
ATOM 969 O O . VAL A 1 113 ? -5.359 23.406 26.906 1 91.19 113 VAL A O 1
ATOM 972 N N . HIS A 1 114 ? -3.236 23.891 27.469 1 92.12 114 HIS A N 1
ATOM 973 C CA . HIS A 1 114 ? -2.67 23.062 26.406 1 92.12 114 HIS A CA 1
ATOM 974 C C . HIS A 1 114 ? -2.914 21.578 26.688 1 92.12 114 HIS A C 1
ATOM 976 O O . HIS A 1 114 ? -2.83 21.141 27.828 1 92.12 114 HIS A O 1
ATOM 982 N N . PRO A 1 115 ? -3.158 20.859 25.656 1 88.62 115 PRO A N 1
ATOM 983 C CA . PRO A 1 115 ? -3.521 19.453 25.875 1 88.62 115 PRO A CA 1
ATOM 984 C C . PRO A 1 115 ? -2.328 18.594 26.281 1 88.62 115 PRO A C 1
ATOM 986 O O . PRO A 1 115 ? -2.506 17.531 26.891 1 88.62 115 PRO A O 1
ATOM 989 N N . LEU A 1 116 ? -1.123 18.984 26.016 1 91.56 116 LEU A N 1
ATOM 990 C CA . LEU A 1 116 ? -0.026 18.031 26.141 1 91.56 116 LEU A CA 1
ATOM 991 C C . LEU A 1 116 ? 1.061 18.578 27.062 1 91.56 116 LEU A C 1
ATOM 993 O O . LEU A 1 116 ? 1.949 17.828 27.484 1 91.56 116 LEU A O 1
ATOM 997 N N . ILE A 1 117 ? 1.029 19.859 27.328 1 92.25 117 ILE A N 1
ATOM 998 C CA . ILE A 1 117 ? 2.078 20.469 28.141 1 92.25 117 ILE A CA 1
ATOM 999 C C . ILE A 1 117 ? 1.47 21.5 29.078 1 92.25 117 ILE A C 1
ATOM 1001 O O . ILE A 1 117 ? 0.684 22.344 28.656 1 92.25 117 ILE A O 1
ATOM 1005 N N . THR A 1 118 ? 1.812 21.406 30.328 1 92.5 118 THR A N 1
ATOM 1006 C CA . THR A 1 118 ? 1.301 22.391 31.281 1 92.5 118 THR A CA 1
ATOM 1007 C C . THR A 1 118 ? 1.958 23.75 31.078 1 92.5 118 THR A C 1
ATOM 1009 O O . THR A 1 118 ? 3.004 23.844 30.422 1 92.5 118 THR A O 1
ATOM 1012 N N . LYS A 1 119 ? 1.32 24.75 31.625 1 94.25 119 LYS A N 1
ATOM 1013 C CA . LYS A 1 119 ? 1.866 26.094 31.516 1 94.25 119 LYS A CA 1
ATOM 1014 C C . LYS A 1 119 ? 3.246 26.188 32.156 1 94.25 119 LYS A C 1
ATOM 1016 O O . LYS A 1 119 ? 4.137 26.859 31.641 1 94.25 119 LYS A O 1
ATOM 1021 N N . GLU A 1 120 ? 3.455 25.484 33.219 1 94.94 120 GLU A N 1
ATOM 1022 C CA . GLU A 1 120 ? 4.727 25.484 33.938 1 94.94 120 GLU A CA 1
ATOM 1023 C C . GLU A 1 120 ? 5.82 24.812 33.125 1 94.94 120 GLU A C 1
ATOM 1025 O O . GLU A 1 120 ? 6.93 25.328 33 1 94.94 120 GLU A O 1
ATOM 1030 N N . GLU A 1 121 ? 5.508 23.688 32.625 1 95.12 121 GLU A N 1
ATOM 1031 C CA . GLU A 1 121 ? 6.461 22.969 31.781 1 95.12 121 GLU A CA 1
ATOM 1032 C C . GLU A 1 121 ? 6.828 23.781 30.547 1 95.12 121 GLU A C 1
ATOM 1034 O O . GLU A 1 121 ? 8 23.844 30.156 1 95.12 121 GLU A O 1
ATOM 1039 N N . PHE A 1 122 ? 5.785 24.359 29.953 1 95.5 122 PHE A N 1
ATOM 1040 C CA . PHE A 1 122 ? 5.992 25.203 28.781 1 95.5 122 PHE A CA 1
ATOM 1041 C C . PHE A 1 122 ? 6.953 26.344 29.094 1 95.5 122 PHE A C 1
ATOM 1043 O O . PHE A 1 122 ? 7.883 26.609 28.344 1 95.5 122 PHE A O 1
ATOM 1050 N N . THR A 1 123 ? 6.734 26.984 30.156 1 95.44 123 THR A N 1
ATOM 1051 C CA . THR A 1 123 ? 7.578 28.109 30.562 1 95.44 123 THR A CA 1
ATOM 1052 C C . THR A 1 123 ? 9.008 27.641 30.812 1 95.44 123 THR A C 1
ATOM 1054 O O . THR A 1 123 ? 9.961 28.234 30.328 1 95.44 123 THR A O 1
ATOM 1057 N N . HIS A 1 124 ? 9.156 26.547 31.422 1 94.81 124 HIS A N 1
ATOM 1058 C CA . HIS A 1 124 ? 10.461 26.047 31.859 1 94.81 124 HIS A CA 1
ATOM 1059 C C . HIS A 1 124 ? 11.242 25.469 30.672 1 94.81 124 HIS A C 1
ATOM 1061 O O . HIS A 1 124 ? 12.445 25.719 30.547 1 94.81 124 HIS A O 1
ATOM 1067 N N . TYR A 1 125 ? 10.531 24.75 29.875 1 94.19 125 TYR A N 1
ATOM 1068 C CA . TYR A 1 125 ? 11.25 23.953 28.875 1 94.19 125 TYR A CA 1
ATOM 1069 C C . TYR A 1 125 ? 11.281 24.672 27.531 1 94.19 125 TYR A C 1
ATOM 1071 O O . TYR A 1 125 ? 12.133 24.375 26.688 1 94.19 125 TYR A O 1
ATOM 1079 N N . ILE A 1 126 ? 10.367 25.625 27.281 1 93.56 126 ILE A N 1
ATOM 1080 C CA . ILE A 1 126 ? 10.258 26.234 25.969 1 93.56 126 ILE A CA 1
ATOM 1081 C C . ILE A 1 126 ? 10.602 27.719 26.047 1 93.56 126 ILE A C 1
ATOM 1083 O O . ILE A 1 126 ? 11.516 28.188 25.359 1 93.56 126 ILE A O 1
ATOM 1087 N N . LEU A 1 127 ? 10 28.453 26.938 1 94.81 127 LEU A N 1
ATOM 1088 C CA . LEU A 1 127 ? 10.148 29.891 26.969 1 94.81 127 LEU A CA 1
ATOM 1089 C C . LEU A 1 127 ? 11.5 30.297 27.547 1 94.81 127 LEU A C 1
ATOM 1091 O O . LEU A 1 127 ? 12.234 31.078 26.953 1 94.81 127 LEU A O 1
ATOM 1095 N N . GLU A 1 128 ? 11.852 29.719 28.672 1 94.31 128 GLU A N 1
ATOM 1096 C CA . GLU A 1 128 ? 13.055 30.125 29.391 1 94.31 128 GLU A CA 1
ATOM 1097 C C . GLU A 1 128 ? 14.305 29.891 28.547 1 94.31 128 GLU A C 1
ATOM 1099 O O . GLU A 1 128 ? 15.141 30.781 28.406 1 94.31 128 GLU A O 1
ATOM 1104 N N . PRO A 1 129 ? 14.414 28.703 28.016 1 92.44 129 PRO A N 1
ATOM 1105 C CA . PRO A 1 129 ? 15.609 28.469 27.188 1 92.44 129 PRO A CA 1
ATOM 1106 C C . PRO A 1 129 ? 15.727 29.484 26.047 1 92.44 129 PRO A C 1
ATOM 1108 O O . PRO A 1 129 ? 16.828 29.922 25.719 1 92.44 129 PRO A O 1
ATOM 1111 N N . PHE A 1 130 ? 14.672 29.906 25.453 1 93.31 130 PHE A N 1
ATOM 1112 C CA . PHE A 1 130 ? 14.711 30.859 24.344 1 93.31 130 PHE A CA 1
ATOM 1113 C C . PHE A 1 130 ? 15.117 32.25 24.828 1 93.31 130 PHE A C 1
ATOM 1115 O O . PHE A 1 130 ? 16 32.875 24.25 1 93.31 130 PHE A O 1
ATOM 1122 N N . PHE A 1 131 ? 14.5 32.719 25.812 1 92.94 131 PHE A N 1
ATOM 1123 C CA . PHE A 1 131 ? 14.75 34.094 26.266 1 92.94 131 PHE A CA 1
ATOM 1124 C C . PHE A 1 131 ? 16.125 34.188 26.922 1 92.94 131 PHE A C 1
ATOM 1126 O O . PHE A 1 131 ? 16.812 35.219 26.766 1 92.94 131 PHE A O 1
ATOM 1133 N N . GLU A 1 132 ? 16.531 33.094 27.562 1 89.31 132 GLU A N 1
ATOM 1134 C CA . GLU A 1 132 ? 17.875 33.062 28.125 1 89.31 132 GLU A CA 1
ATOM 1135 C C . GLU A 1 132 ? 18.938 33.125 27.031 1 89.31 132 GLU A C 1
ATOM 1137 O O . GLU A 1 132 ? 19.922 33.844 27.141 1 89.31 132 GLU A O 1
ATOM 1142 N N . ALA A 1 133 ? 18.703 32.375 26.062 1 87.56 133 ALA A N 1
ATOM 1143 C CA . ALA A 1 133 ? 19.641 32.312 24.953 1 87.56 133 ALA A CA 1
ATOM 1144 C C . ALA A 1 133 ? 19.734 33.688 24.266 1 87.56 133 ALA A C 1
ATOM 1146 O O . ALA A 1 133 ? 20.734 34 23.609 1 87.56 133 ALA A O 1
ATOM 1147 N N . ASN A 1 134 ? 18.781 34.469 24.391 1 86 134 ASN A N 1
ATOM 1148 C CA . ASN A 1 134 ? 18.75 35.781 23.75 1 86 134 ASN A CA 1
ATOM 1149 C C . ASN A 1 134 ? 18.922 36.906 24.75 1 86 134 ASN A C 1
ATOM 1151 O O . ASN A 1 134 ? 18.547 38.031 24.484 1 86 134 ASN A O 1
ATOM 1155 N N . PHE A 1 135 ? 19.375 36.594 25.906 1 85.5 135 PHE A N 1
ATOM 1156 C CA . PHE A 1 135 ? 19.797 37.5 26.953 1 85.5 135 PHE A CA 1
ATOM 1157 C C . PHE A 1 135 ? 18.625 38.375 27.391 1 85.5 135 PHE A C 1
ATOM 1159 O O . PHE A 1 135 ? 18.781 39.594 27.531 1 85.5 135 PHE A O 1
ATOM 1166 N N . TRP A 1 136 ? 17.516 37.812 27.422 1 87.19 136 TRP A N 1
ATOM 1167 C CA . TRP A 1 136 ? 16.328 38.469 27.922 1 87.19 136 TRP A CA 1
ATOM 1168 C C . TRP A 1 136 ? 15.805 37.781 29.172 1 87.19 136 TRP A C 1
ATOM 1170 O O . TRP A 1 136 ? 15.539 36.562 29.156 1 87.19 136 TRP A O 1
ATOM 1180 N N . SER A 1 137 ? 15.695 38.562 30.188 1 87.5 137 SER A N 1
ATOM 1181 C CA . SER A 1 137 ? 15.32 37.969 31.469 1 87.5 137 SER A CA 1
ATOM 1182 C C . SER A 1 137 ? 13.844 37.594 31.484 1 87.5 137 SER A C 1
ATOM 1184 O O . SER A 1 137 ? 13 38.312 30.984 1 87.5 137 SER A O 1
ATOM 1186 N N . MET A 1 138 ? 13.555 36.469 32.094 1 87.75 138 MET A N 1
ATOM 1187 C CA . MET A 1 138 ? 12.18 36 32.281 1 87.75 138 MET A CA 1
ATOM 1188 C C . MET A 1 138 ? 11.383 36.938 33.156 1 87.75 138 MET A C 1
ATOM 1190 O O . MET A 1 138 ? 10.148 36.938 33.125 1 87.75 138 MET A O 1
ATOM 1194 N N . ASN A 1 139 ? 12.039 37.719 33.875 1 86.31 139 ASN A N 1
ATOM 1195 C CA . ASN A 1 139 ? 11.375 38.688 34.75 1 86.31 139 ASN A CA 1
ATOM 1196 C C . ASN A 1 139 ? 10.641 39.75 33.938 1 86.31 139 ASN A C 1
ATOM 1198 O O . ASN A 1 139 ? 9.711 40.375 34.438 1 86.31 139 ASN A O 1
ATOM 1202 N N . HIS A 1 140 ? 11.016 39.906 32.75 1 87.81 140 HIS A N 1
ATOM 1203 C CA . HIS A 1 140 ? 10.398 40.906 31.891 1 87.81 140 HIS A CA 1
ATOM 1204 C C . HIS A 1 140 ? 9.203 40.344 31.141 1 87.81 140 HIS A C 1
ATOM 1206 O O . HIS A 1 140 ? 8.469 41.094 30.484 1 87.81 140 HIS A O 1
ATOM 1212 N N . ILE A 1 141 ? 9.016 39.094 31.266 1 92.88 141 ILE A N 1
ATOM 1213 C CA . ILE A 1 141 ? 7.891 38.438 30.609 1 92.88 141 ILE A CA 1
ATOM 1214 C C . ILE A 1 141 ? 6.699 38.375 31.562 1 92.88 141 ILE A C 1
ATOM 1216 O O . ILE A 1 141 ? 6.648 37.5 32.438 1 92.88 141 ILE A O 1
ATOM 1220 N N . THR A 1 142 ? 5.754 39.219 31.344 1 93.88 142 THR A N 1
ATOM 1221 C CA . THR A 1 142 ? 4.59 39.281 32.219 1 93.88 142 THR A CA 1
ATOM 1222 C C . THR A 1 142 ? 3.707 38.062 32.062 1 93.88 142 THR A C 1
ATOM 1224 O O . THR A 1 142 ? 3.816 37.312 31.078 1 93.88 142 THR A O 1
ATOM 1227 N N . PRO A 1 143 ? 2.828 37.844 33 1 93.94 143 PRO A N 1
ATOM 1228 C CA . PRO A 1 143 ? 1.872 36.75 32.875 1 93.94 143 PRO A CA 1
ATOM 1229 C C . PRO A 1 143 ? 1.021 36.844 31.609 1 93.94 143 PRO A C 1
ATOM 1231 O O . PRO A 1 143 ? 0.663 35.812 31.031 1 93.94 143 PRO A O 1
ATOM 1234 N N . THR A 1 144 ? 0.735 38.062 31.25 1 96.12 144 THR A N 1
ATOM 1235 C CA . THR A 1 144 ? -0.066 38.25 30.047 1 96.12 144 THR A CA 1
ATOM 1236 C C . THR A 1 144 ? 0.712 37.844 28.797 1 96.12 144 THR A C 1
ATOM 1238 O O . THR A 1 144 ? 0.153 37.219 27.891 1 96.12 144 THR A O 1
ATOM 1241 N N . GLU A 1 145 ? 1.994 38.188 28.812 1 96.69 145 GLU A N 1
ATOM 1242 C CA . GLU A 1 145 ? 2.869 37.719 27.734 1 96.69 145 GLU A CA 1
ATOM 1243 C C . GLU A 1 145 ? 2.953 36.219 27.688 1 96.69 145 GLU A C 1
ATOM 1245 O O . GLU A 1 145 ? 2.895 35.594 26.609 1 96.69 145 GLU A O 1
ATOM 1250 N N . GLN A 1 146 ? 3.021 35.625 28.797 1 96.31 146 GLN A N 1
ATOM 1251 C CA . GLN A 1 146 ? 3.107 34.188 28.891 1 96.31 146 GLN A CA 1
ATOM 1252 C C . GLN A 1 146 ? 1.822 33.531 28.391 1 96.31 146 GLN A C 1
ATOM 1254 O O . GLN A 1 146 ? 1.867 32.5 27.703 1 96.31 146 GLN A O 1
ATOM 1259 N N . ALA A 1 147 ? 0.701 34.062 28.812 1 96.38 147 ALA A N 1
ATOM 1260 C CA . ALA A 1 147 ? -0.59 33.531 28.391 1 96.38 147 ALA A CA 1
ATOM 1261 C C . ALA A 1 147 ? -0.724 33.562 26.875 1 96.38 147 ALA A C 1
ATOM 1263 O O . ALA A 1 147 ? -1.209 32.594 26.266 1 96.38 147 ALA A O 1
ATOM 1264 N N . TYR A 1 148 ? -0.299 34.656 26.297 1 97.62 148 TYR A N 1
ATOM 1265 C CA . TYR A 1 148 ? -0.342 34.781 24.844 1 97.62 148 TYR A CA 1
ATOM 1266 C C . TYR A 1 148 ? 0.51 33.688 24.172 1 97.62 148 TYR A C 1
ATOM 1268 O O . TYR A 1 148 ? 0.043 33 23.281 1 97.62 148 TYR A O 1
ATOM 1276 N N . LEU A 1 149 ? 1.691 33.562 24.594 1 97.94 149 LEU A N 1
ATOM 1277 C CA . LEU A 1 149 ? 2.627 32.656 23.969 1 97.94 149 LEU A CA 1
ATOM 1278 C C . LEU A 1 149 ? 2.186 31.203 24.188 1 97.94 149 LEU A C 1
ATOM 1280 O O . LEU A 1 149 ? 2.305 30.375 23.281 1 97.94 149 LEU A O 1
ATOM 1284 N N . TYR A 1 150 ? 1.665 30.891 25.391 1 97.44 150 TYR A N 1
ATOM 1285 C CA . TYR A 1 150 ? 1.153 29.562 25.703 1 97.44 150 TYR A CA 1
ATOM 1286 C C . TYR A 1 150 ? -0.03 29.203 24.812 1 97.44 150 TYR A C 1
ATOM 1288 O O . TYR A 1 150 ? -0.104 28.094 24.266 1 97.44 150 TYR A O 1
ATOM 1296 N N . PHE A 1 151 ? -0.87 30.188 24.641 1 96.62 151 PHE A N 1
ATOM 1297 C CA . PHE A 1 151 ? -2.045 30.016 23.797 1 96.62 151 PHE A CA 1
ATOM 1298 C C . PHE A 1 151 ? -1.637 29.781 22.344 1 96.62 151 PHE A C 1
ATOM 1300 O O . PHE A 1 151 ? -2.113 28.828 21.719 1 96.62 151 PHE A O 1
ATOM 1307 N N . MET A 1 152 ? -0.728 30.578 21.859 1 97.44 152 MET A N 1
ATOM 1308 C CA . MET A 1 152 ? -0.277 30.453 20.484 1 97.44 152 MET A CA 1
ATOM 1309 C C . MET A 1 152 ? 0.415 29.109 20.25 1 97.44 152 MET A C 1
ATOM 1311 O O . MET A 1 152 ? 0.256 28.516 19.188 1 97.44 152 MET A O 1
ATOM 1315 N N . PHE A 1 153 ? 1.147 28.688 21.203 1 96.69 153 PHE A N 1
ATOM 1316 C CA . PHE A 1 153 ? 1.852 27.406 21.109 1 96.69 153 PHE A CA 1
ATOM 1317 C C . PHE A 1 153 ? 0.867 26.25 20.938 1 96.69 153 PHE A C 1
ATOM 1319 O O . PHE A 1 153 ? 1.172 25.266 20.266 1 96.69 153 PHE A O 1
ATOM 1326 N N . GLY A 1 154 ? -0.242 26.375 21.5 1 94.62 154 GLY A N 1
ATOM 1327 C CA . GLY A 1 154 ? -1.256 25.344 21.422 1 94.62 154 GLY A CA 1
ATOM 1328 C C . GLY A 1 154 ? -2.07 25.391 20.141 1 94.62 154 GLY A C 1
ATOM 1329 O O . GLY A 1 154 ? -2.135 24.406 19.391 1 94.62 154 GLY A O 1
ATOM 1330 N N . VAL A 1 155 ? -2.564 26.562 19.766 1 94.06 155 VAL A N 1
ATOM 1331 C CA . VAL A 1 155 ? -3.582 26.672 18.719 1 94.06 155 VAL A CA 1
ATOM 1332 C C . VAL A 1 155 ? -2.92 26.641 17.344 1 94.06 155 VAL A C 1
ATOM 1334 O O . VAL A 1 155 ? -3.582 26.391 16.328 1 94.06 155 VAL A O 1
ATOM 1337 N N . MET A 1 156 ? -1.672 26.828 17.25 1 90.44 156 MET A N 1
ATOM 1338 C CA . MET A 1 156 ? -0.992 26.859 15.953 1 90.44 156 MET A CA 1
ATOM 1339 C C . MET A 1 156 ? -0.599 25.453 15.516 1 90.44 156 MET A C 1
ATOM 1341 O O . MET A 1 156 ? -0.096 25.25 14.406 1 90.44 156 MET A O 1
ATOM 1345 N N . ASN A 1 157 ? -0.886 24.5 16.328 1 90.31 157 ASN A N 1
ATOM 1346 C CA . ASN A 1 157 ? -0.503 23.125 16.031 1 90.31 157 ASN A CA 1
ATOM 1347 C C . ASN A 1 157 ? -1.725 22.25 15.766 1 90.31 157 ASN A C 1
ATOM 1349 O O . ASN A 1 157 ? -2.834 22.578 16.188 1 90.31 157 ASN A O 1
ATOM 1353 N N . THR A 1 158 ? -1.475 21.281 14.992 1 93.44 158 THR A N 1
ATOM 1354 C CA . THR A 1 158 ? -2.426 20.188 14.852 1 93.44 158 THR A CA 1
ATOM 1355 C C . THR A 1 158 ? -1.92 18.938 15.562 1 93.44 158 THR A C 1
ATOM 1357 O O . THR A 1 158 ? -0.726 18.625 15.523 1 93.44 158 THR A O 1
ATOM 1360 N N . TYR A 1 159 ? -2.818 18.297 16.219 1 93.94 159 TYR A N 1
ATOM 1361 C CA . TYR A 1 159 ? -2.453 17.125 17 1 93.94 159 TYR A CA 1
ATOM 1362 C C . TYR A 1 159 ? -3 15.844 16.375 1 93.94 159 TYR A C 1
ATOM 1364 O O . TYR A 1 159 ? -4.203 15.727 16.141 1 93.94 159 TYR A O 1
ATOM 1372 N N . LEU A 1 160 ? -2.109 14.977 16.156 1 94.25 160 LEU A N 1
ATOM 1373 C CA . LEU A 1 160 ? -2.535 13.703 15.586 1 94.25 160 LEU A CA 1
ATOM 1374 C C . LEU A 1 160 ? -2.986 12.742 16.672 1 94.25 160 LEU A C 1
ATOM 1376 O O . LEU A 1 160 ? -2.748 12.984 17.859 1 94.25 160 LEU A O 1
ATOM 1380 N N . GLU A 1 161 ? -3.605 11.711 16.219 1 91.69 161 GLU A N 1
ATOM 1381 C CA . GLU A 1 161 ? -4.09 10.695 17.141 1 91.69 161 GLU A CA 1
ATOM 1382 C C . GLU A 1 161 ? -2.951 10.133 17.984 1 91.69 161 GLU A C 1
ATOM 1384 O O . GLU A 1 161 ? -3.102 9.953 19.203 1 91.69 161 GLU A O 1
ATOM 1389 N N . GLU A 1 162 ? -1.837 9.898 17.391 1 89.5 162 GLU A N 1
ATOM 1390 C CA . GLU A 1 162 ? -0.7 9.273 18.062 1 89.5 162 GLU A CA 1
ATOM 1391 C C . GLU A 1 162 ? -0.09 10.219 19.094 1 89.5 162 GLU A C 1
ATOM 1393 O O . GLU A 1 162 ? 0.539 9.773 20.062 1 89.5 162 GLU A O 1
ATOM 1398 N N . ASP A 1 163 ? -0.284 11.492 18.875 1 91.62 163 ASP A N 1
ATOM 1399 C CA . ASP A 1 163 ? 0.227 12.477 19.828 1 91.62 163 ASP A CA 1
ATOM 1400 C C . ASP A 1 163 ? -0.551 12.438 21.141 1 91.62 163 ASP A C 1
ATOM 1402 O O . ASP A 1 163 ? -0.022 12.797 22.188 1 91.62 163 ASP A O 1
ATOM 1406 N N . LEU A 1 164 ? -1.774 11.984 21.031 1 91.12 164 LEU A N 1
ATOM 1407 C CA . LEU A 1 164 ? -2.717 12.172 22.125 1 91.12 164 LEU A CA 1
ATOM 1408 C C . LEU A 1 164 ? -2.965 10.852 22.859 1 91.12 164 LEU A C 1
ATOM 1410 O O . LEU A 1 164 ? -3.908 10.742 23.641 1 91.12 164 LEU A O 1
ATOM 1414 N N . LEU A 1 165 ? -2.207 9.805 22.594 1 81.81 165 LEU A N 1
ATOM 1415 C CA . LEU A 1 165 ? -2.418 8.484 23.172 1 81.81 165 LEU A CA 1
ATOM 1416 C C . LEU A 1 165 ? -2.264 8.523 24.688 1 81.81 165 LEU A C 1
ATOM 1418 O O . LEU A 1 165 ? -3.008 7.859 25.422 1 81.81 165 LEU A O 1
ATOM 1422 N N . ASP A 1 166 ? -1.266 9.219 25.172 1 67.25 166 ASP A N 1
ATOM 1423 C CA . ASP A 1 166 ? -0.998 9.219 26.609 1 67.25 166 ASP A CA 1
ATOM 1424 C C . ASP A 1 166 ? -1.682 10.398 27.297 1 67.25 166 ASP A C 1
ATOM 1426 O O . ASP A 1 166 ? -1.391 10.703 28.453 1 67.25 166 ASP A O 1
ATOM 1430 N N . THR A 1 167 ? -2.445 11.039 26.469 1 65.38 167 THR A N 1
ATOM 1431 C CA . THR A 1 167 ? -3.053 12.227 27.062 1 65.38 167 THR A CA 1
ATOM 1432 C C . THR A 1 167 ? -4.113 11.828 28.094 1 65.38 167 THR A C 1
ATOM 1434 O O . THR A 1 167 ? -4.953 10.969 27.812 1 65.38 167 THR A O 1
ATOM 1437 N N . PRO A 1 168 ? -3.826 12.234 29.344 1 53.66 168 PRO A N 1
ATOM 1438 C CA . PRO A 1 168 ? -4.762 11.914 30.422 1 53.66 168 PRO A CA 1
ATOM 1439 C C . PRO A 1 168 ? -6.211 12.219 30.062 1 53.66 168 PRO A C 1
ATOM 1441 O O . PRO A 1 168 ? -6.473 13.055 29.188 1 53.66 168 PRO A O 1
ATOM 1444 N N . ASP A 1 169 ? -7.145 11.438 30.469 1 52.47 169 ASP A N 1
ATOM 1445 C CA . ASP A 1 169 ? -8.594 11.523 30.359 1 52.47 169 ASP A CA 1
ATOM 1446 C C . ASP A 1 169 ? -9.07 12.961 30.531 1 52.47 169 ASP A C 1
ATOM 1448 O O . ASP A 1 169 ? -10.195 13.305 30.156 1 52.47 169 ASP A O 1
ATOM 1452 N N . LYS A 1 170 ? -8.344 13.719 31.141 1 50.59 170 LYS A N 1
ATOM 1453 C CA . LYS A 1 170 ? -8.742 15.055 31.578 1 50.59 170 LYS A CA 1
ATOM 1454 C C . LYS A 1 170 ? -9.008 15.961 30.375 1 50.59 170 LYS A C 1
ATOM 1456 O O . LYS A 1 170 ? -9.711 16.969 30.484 1 50.59 170 LYS A O 1
ATOM 1461 N N . VAL A 1 171 ? -8.258 15.742 29.281 1 52.03 171 VAL A N 1
ATOM 1462 C CA . VAL A 1 171 ? -8.609 16.562 28.125 1 52.03 171 VAL A CA 1
ATOM 1463 C C . VAL A 1 171 ? -10.102 16.406 27.828 1 52.03 171 VAL A C 1
ATOM 1465 O O . VAL A 1 171 ? -10.734 17.344 27.328 1 52.03 171 VAL A O 1
ATOM 1468 N N . GLN A 1 172 ? -10.664 15.25 28.234 1 49.38 172 GLN A N 1
ATOM 1469 C CA . GLN A 1 172 ? -12.055 14.914 27.953 1 49.38 172 GLN A CA 1
ATOM 1470 C C . GLN A 1 172 ? -13.008 15.828 28.719 1 49.38 172 GLN A C 1
ATOM 1472 O O . GLN A 1 172 ? -14.078 16.172 28.203 1 49.38 172 GLN A O 1
ATOM 1477 N N . GLU A 1 173 ? -12.641 16.016 30 1 48.75 173 GLU A N 1
ATOM 1478 C CA . GLU A 1 173 ? -13.633 16.672 30.859 1 48.75 173 GLU A CA 1
ATOM 1479 C C . GLU A 1 173 ? -13.844 18.125 30.453 1 48.75 173 GLU A C 1
ATOM 1481 O O . GLU A 1 173 ? -14.891 18.703 30.734 1 48.75 173 GLU A O 1
ATOM 1486 N N . SER A 1 174 ? -12.852 18.656 29.781 1 50.91 174 SER A N 1
ATOM 1487 C CA . SER A 1 174 ? -12.891 20.109 29.672 1 50.91 174 SER A CA 1
ATOM 1488 C C . SER A 1 174 ? -13.289 20.531 28.25 1 50.91 174 SER A C 1
ATOM 1490 O O . SER A 1 174 ? -13.281 21.719 27.938 1 50.91 174 SER A O 1
ATOM 1492 N N . TRP A 1 175 ? -13.719 19.469 27.469 1 61.38 175 TRP A N 1
ATOM 1493 C CA . TRP A 1 175 ? -14.016 20.031 26.156 1 61.38 175 TRP A CA 1
ATOM 1494 C C . TRP A 1 175 ? -15.398 20.672 26.141 1 61.38 175 TRP A C 1
ATOM 1496 O O . TRP A 1 175 ? -16.281 20.266 26.906 1 61.38 175 TRP A O 1
ATOM 1506 N N . GLY A 1 176 ? -15.445 21.688 25.406 1 74.5 176 GLY A N 1
ATOM 1507 C CA . GLY A 1 176 ? -16.688 22.438 25.359 1 74.5 176 GLY A CA 1
ATOM 1508 C C . GLY A 1 176 ? -17.844 21.656 24.75 1 74.5 176 GLY A C 1
ATOM 1509 O O . GLY A 1 176 ? -17.625 20.688 24.047 1 74.5 176 GLY A O 1
ATOM 1510 N N . TRP A 1 177 ? -18.938 21.812 25.156 1 84.5 177 TRP A N 1
ATOM 1511 C CA . TRP A 1 177 ? -20.172 21.156 24.719 1 84.5 177 TRP A CA 1
ATOM 1512 C C . TRP A 1 177 ? -20.312 21.266 23.203 1 84.5 177 TRP A C 1
ATOM 1514 O O . TRP A 1 177 ? -20.844 20.344 22.562 1 84.5 177 TRP A O 1
ATOM 1524 N N . ILE A 1 178 ? -19.688 22.234 22.531 1 91.06 178 ILE A N 1
ATOM 1525 C CA . ILE A 1 178 ? -19.812 22.422 21.094 1 91.06 178 ILE A CA 1
ATOM 1526 C C . ILE A 1 178 ? -19.031 21.328 20.359 1 91.06 178 ILE A C 1
ATOM 1528 O O . ILE A 1 178 ? -19.547 20.703 19.438 1 91.06 178 ILE A O 1
ATOM 1532 N N . GLU A 1 179 ? -17.812 21.109 20.781 1 92.75 179 GLU A N 1
ATOM 1533 C CA . GLU A 1 179 ? -16.969 20.109 20.141 1 92.75 179 GLU A CA 1
ATOM 1534 C C . GLU A 1 179 ? -17.547 18.703 20.297 1 92.75 179 GLU A C 1
ATOM 1536 O O . GLU A 1 179 ? -17.547 17.906 19.359 1 92.75 179 GLU A O 1
ATOM 1541 N N . SER A 1 180 ? -18.094 18.422 21.484 1 90.75 180 SER A N 1
ATOM 1542 C CA . SER A 1 180 ? -18.75 17.125 21.734 1 90.75 180 SER A CA 1
ATOM 1543 C C . SER A 1 180 ? -19.953 16.938 20.812 1 90.75 180 SER A C 1
ATOM 1545 O O . SER A 1 180 ? -20.172 15.844 20.281 1 90.75 180 SER A O 1
ATOM 1547 N N . SER A 1 181 ? -20.703 18 20.672 1 92.69 181 SER A N 1
ATOM 1548 C CA . SER A 1 181 ? -21.875 17.938 19.812 1 92.69 181 SER A CA 1
ATOM 1549 C C . SER A 1 181 ? -21.5 17.688 18.359 1 92.69 181 SER A C 1
ATOM 1551 O O . SER A 1 181 ? -22.156 16.922 17.656 1 92.69 181 SER A O 1
ATOM 1553 N N . ILE A 1 182 ? -20.469 18.312 17.938 1 94.81 182 ILE A N 1
ATOM 1554 C CA . ILE A 1 182 ? -20.016 18.141 16.562 1 94.81 182 ILE A CA 1
ATOM 1555 C C . ILE A 1 182 ? -19.594 16.688 16.328 1 94.81 182 ILE A C 1
ATOM 1557 O O . ILE A 1 182 ? -19.969 16.078 15.328 1 94.81 182 ILE A O 1
ATOM 1561 N N . VAL A 1 183 ? -18.859 16.125 17.25 1 94.69 183 VAL A N 1
ATOM 1562 C CA . VAL A 1 183 ? -18.359 14.758 17.109 1 94.69 183 VAL A CA 1
ATOM 1563 C C . VAL A 1 183 ? -19.531 13.773 17.125 1 94.69 183 VAL A C 1
ATOM 1565 O O . VAL A 1 183 ? -19.562 12.844 16.312 1 94.69 183 VAL A O 1
ATOM 1568 N N . GLU A 1 184 ? -20.469 14.023 18.016 1 93.81 184 GLU A N 1
ATOM 1569 C CA . GLU A 1 184 ? -21.672 13.18 18.062 1 93.81 184 GLU A CA 1
ATOM 1570 C C . GLU A 1 184 ? -22.422 13.242 16.734 1 93.81 184 GLU A C 1
ATOM 1572 O O . GLU A 1 184 ? -22.938 12.227 16.266 1 93.81 184 GLU A O 1
ATOM 1577 N N . ASN A 1 185 ? -22.516 14.375 16.219 1 93.56 185 ASN A N 1
ATOM 1578 C CA . ASN A 1 185 ? -23.203 14.531 14.945 1 93.56 185 ASN A CA 1
ATOM 1579 C C . ASN A 1 185 ? -22.438 13.875 13.805 1 93.56 185 ASN A C 1
ATOM 1581 O O . ASN A 1 185 ? -23.047 13.375 12.852 1 93.56 185 ASN A O 1
ATOM 1585 N N . PHE A 1 186 ? -21.094 13.961 13.844 1 93.69 186 PHE A N 1
ATOM 1586 C CA . PHE A 1 186 ? -20.312 13.195 12.875 1 93.69 186 PHE A CA 1
ATOM 1587 C C . PHE A 1 186 ? -20.703 11.727 12.922 1 93.69 186 PHE A C 1
ATOM 1589 O O . PHE A 1 186 ? -20.984 11.117 11.883 1 93.69 186 PHE A O 1
ATOM 1596 N N . GLU A 1 187 ? -20.703 11.18 14.109 1 93.38 187 GLU A N 1
ATOM 1597 C CA . GLU A 1 187 ? -21.031 9.758 14.281 1 93.38 187 GLU A CA 1
ATOM 1598 C C . GLU A 1 187 ? -22.422 9.445 13.766 1 93.38 187 GLU A C 1
ATOM 1600 O O . GLU A 1 187 ? -22.609 8.469 13.039 1 93.38 187 GLU A O 1
ATOM 1605 N N . LYS A 1 188 ? -23.328 10.242 14.094 1 90.12 188 LYS A N 1
ATOM 1606 C CA . LYS A 1 188 ? -24.719 10.008 13.734 1 90.12 188 LYS A CA 1
ATOM 1607 C C . LYS A 1 188 ? -24.938 10.164 12.227 1 90.12 188 LYS A C 1
ATOM 1609 O O . LYS A 1 188 ? -25.531 9.297 11.586 1 90.12 188 LYS A O 1
ATOM 1614 N N . ASN A 1 189 ? -24.438 11.25 11.719 1 87.31 189 ASN A N 1
ATOM 1615 C CA . ASN A 1 189 ? -24.734 11.586 10.328 1 87.31 189 ASN A CA 1
ATOM 1616 C C . ASN A 1 189 ? -23.953 10.695 9.367 1 87.31 189 ASN A C 1
ATOM 1618 O O . ASN A 1 189 ? -24.422 10.398 8.266 1 87.31 189 ASN A O 1
ATOM 1622 N N . PHE A 1 190 ? -22.766 10.312 9.773 1 88.06 190 PHE A N 1
ATOM 1623 C CA . PHE A 1 190 ? -21.938 9.523 8.867 1 88.06 190 PHE A CA 1
ATOM 1624 C C . PHE A 1 190 ? -21.906 8.062 9.289 1 88.06 190 PHE A C 1
ATOM 1626 O O . PHE A 1 190 ? -21.203 7.246 8.688 1 88.06 190 PHE A O 1
ATOM 1633 N N . LYS A 1 191 ? -22.656 7.723 10.352 1 86.94 191 LYS A N 1
ATOM 1634 C CA . LYS A 1 191 ? -22.781 6.359 10.859 1 86.94 191 LYS A CA 1
ATOM 1635 C C . LYS A 1 191 ? -21.422 5.75 11.156 1 86.94 191 LYS A C 1
ATOM 1637 O O . LYS A 1 191 ? -21.109 4.656 10.688 1 86.94 191 LYS A O 1
ATOM 1642 N N . ILE A 1 192 ? -20.672 6.543 11.781 1 90.12 192 ILE A N 1
ATOM 1643 C CA . ILE A 1 192 ? -19.344 6.125 12.195 1 90.12 192 ILE A CA 1
ATOM 1644 C C . ILE A 1 192 ? -19.281 6.008 13.719 1 90.12 192 ILE A C 1
ATOM 1646 O O . ILE A 1 192 ? -19.859 6.836 14.43 1 90.12 192 ILE A O 1
ATOM 1650 N N . CYS A 1 193 ? -18.719 5 14.133 1 93.44 193 CYS A N 1
ATOM 1651 C CA . CYS A 1 193 ? -18.406 4.867 15.547 1 93.44 193 CYS A CA 1
ATOM 1652 C C . CYS A 1 193 ? -16.922 5.105 15.805 1 93.44 193 CYS A C 1
ATOM 1654 O O . CYS A 1 193 ? -16.094 4.215 15.578 1 93.44 193 CYS A O 1
ATOM 1656 N N . PHE A 1 194 ? -16.609 6.289 16.312 1 94 194 PHE A N 1
ATOM 1657 C CA . PHE A 1 194 ? -15.219 6.641 16.547 1 94 194 PHE A CA 1
ATOM 1658 C C . PHE A 1 194 ? -14.68 5.93 17.781 1 94 194 PHE A C 1
ATOM 1660 O O . PHE A 1 194 ? -15.391 5.766 18.766 1 94 194 PHE A O 1
ATOM 1667 N N . THR A 1 195 ? -13.484 5.488 17.719 1 92.38 195 THR A N 1
ATOM 1668 C CA . THR A 1 195 ? -12.781 5.008 18.906 1 92.38 195 THR A CA 1
ATOM 1669 C C . THR A 1 195 ? -12.516 6.152 19.875 1 92.38 195 THR A C 1
ATOM 1671 O O . THR A 1 195 ? -12.664 7.324 19.516 1 92.38 195 THR A O 1
ATOM 1674 N N . THR A 1 196 ? -12.094 5.879 21.016 1 89.94 196 THR A N 1
ATOM 1675 C CA . THR A 1 196 ? -11.773 6.898 22 1 89.94 196 THR A CA 1
ATOM 1676 C C . THR A 1 196 ? -10.625 7.781 21.531 1 89.94 196 THR A C 1
ATOM 1678 O O . THR A 1 196 ? -10.656 9 21.703 1 89.94 196 THR A O 1
ATOM 1681 N N . SER A 1 197 ? -9.68 7.141 20.938 1 91.62 197 SER A N 1
ATOM 1682 C CA . SER A 1 197 ? -8.531 7.887 20.438 1 91.62 197 SER A CA 1
ATOM 1683 C C . SER A 1 197 ? -8.93 8.844 19.312 1 91.62 197 SER A C 1
ATOM 1685 O O . SER A 1 197 ? -8.445 9.977 19.266 1 91.62 197 SER A O 1
ATOM 1687 N N . GLU A 1 198 ? -9.836 8.422 18.5 1 93.25 198 GLU A N 1
ATOM 1688 C CA . GLU A 1 198 ? -10.305 9.266 17.406 1 93.25 198 GLU A CA 1
ATOM 1689 C C . GLU A 1 198 ? -11.148 10.43 17.922 1 93.25 198 GLU A C 1
ATOM 1691 O O . GLU A 1 198 ? -11.055 11.547 17.406 1 93.25 198 GLU A O 1
ATOM 1696 N N . LYS A 1 199 ? -11.906 10.172 18.906 1 92.69 199 LYS A N 1
ATOM 1697 C CA . LYS A 1 199 ? -12.703 11.234 19.531 1 92.69 199 LYS A CA 1
ATOM 1698 C C . LYS A 1 199 ? -11.805 12.289 20.156 1 92.69 199 LYS A C 1
ATOM 1700 O O . LYS A 1 199 ? -12.031 13.492 19.984 1 92.69 199 LYS A O 1
ATOM 1705 N N . ASN A 1 200 ? -10.844 11.789 20.844 1 91.12 200 ASN A N 1
ATOM 1706 C CA . ASN A 1 200 ? -9.898 12.727 21.453 1 91.12 200 ASN A CA 1
ATOM 1707 C C . ASN A 1 200 ? -9.219 13.586 20.391 1 91.12 200 ASN A C 1
ATOM 1709 O O . ASN A 1 200 ? -9.047 14.797 20.594 1 91.12 200 ASN A O 1
ATOM 1713 N N . TYR A 1 201 ? -8.852 12.93 19.344 1 94.25 201 TYR A N 1
ATOM 1714 C CA . TYR A 1 201 ? -8.258 13.633 18.219 1 94.25 201 TYR A CA 1
ATOM 1715 C C . TYR A 1 201 ? -9.188 14.727 17.703 1 94.25 201 TYR A C 1
ATOM 1717 O O . TYR A 1 201 ? -8.758 15.867 17.5 1 94.25 201 TYR A O 1
ATOM 1725 N N . LEU A 1 202 ? -10.414 14.422 17.516 1 94.81 202 LEU A N 1
ATOM 1726 C CA . LEU A 1 202 ? -11.383 15.367 16.984 1 94.81 202 LEU A CA 1
ATOM 1727 C C . LEU A 1 202 ? -11.664 16.484 18 1 94.81 202 LEU A C 1
ATOM 1729 O O . LEU A 1 202 ? -11.672 17.656 17.641 1 94.81 202 LEU A O 1
ATOM 1733 N N . TYR A 1 203 ? -11.797 16.125 19.234 1 93.19 203 TYR A N 1
ATOM 1734 C CA . TYR A 1 203 ? -12.109 17.094 20.266 1 93.19 203 TYR A CA 1
ATOM 1735 C C . TYR A 1 203 ? -11.008 18.141 20.375 1 93.19 203 TYR A C 1
ATOM 1737 O O . TYR A 1 203 ? -11.289 19.344 20.344 1 93.19 203 TYR A O 1
ATOM 1745 N N . VAL A 1 204 ? -9.859 17.672 20.469 1 93.12 204 VAL A N 1
ATOM 1746 C CA . VAL A 1 204 ? -8.734 18.562 20.688 1 93.12 204 VAL A CA 1
ATOM 1747 C C . VAL A 1 204 ? -8.562 19.5 19.5 1 93.12 204 VAL A C 1
ATOM 1749 O O . VAL A 1 204 ? -8.461 20.719 19.672 1 93.12 204 VAL A O 1
ATOM 1752 N N . ASN A 1 205 ? -8.586 18.969 18.359 1 95.06 205 ASN A N 1
ATOM 1753 C CA . ASN A 1 205 ? -8.32 19.797 17.188 1 95.06 205 ASN A CA 1
ATOM 1754 C C . ASN A 1 205 ? -9.492 20.719 16.875 1 95.06 205 ASN A C 1
ATOM 1756 O O . ASN A 1 205 ? -9.289 21.859 16.438 1 95.06 205 ASN A O 1
ATOM 1760 N N . LEU A 1 206 ? -10.695 20.266 17.094 1 95.25 206 LEU A N 1
ATOM 1761 C CA . LEU A 1 206 ? -11.844 21.156 16.953 1 95.25 206 LEU A CA 1
ATOM 1762 C C . LEU A 1 206 ? -11.75 22.312 17.938 1 95.25 206 LEU A C 1
ATOM 1764 O O . LEU A 1 206 ? -12 23.469 17.562 1 95.25 206 LEU A O 1
ATOM 1768 N N . ALA A 1 207 ? -11.414 21.969 19.141 1 93.31 207 ALA A N 1
ATOM 1769 C CA . ALA A 1 207 ? -11.273 23.016 20.141 1 93.31 207 ALA A CA 1
ATOM 1770 C C . ALA A 1 207 ? -10.227 24.047 19.734 1 93.31 207 ALA A C 1
ATOM 1772 O O . ALA A 1 207 ? -10.445 25.25 19.859 1 93.31 207 ALA A O 1
ATOM 1773 N N . MET A 1 208 ? -9.125 23.578 19.25 1 94.31 208 MET A N 1
ATOM 1774 C CA . MET A 1 208 ? -8.07 24.484 18.828 1 94.31 208 MET A CA 1
ATOM 1775 C C . MET A 1 208 ? -8.531 25.359 17.672 1 94.31 208 MET A C 1
ATOM 1777 O O . MET A 1 208 ? -8.281 26.562 17.656 1 94.31 208 MET A O 1
ATOM 1781 N N . ILE A 1 209 ? -9.203 24.75 16.703 1 94.25 209 ILE A N 1
ATOM 1782 C CA . ILE A 1 209 ? -9.695 25.484 15.547 1 94.25 209 ILE A CA 1
ATOM 1783 C C . ILE A 1 209 ? -10.703 26.547 15.984 1 94.25 209 ILE A C 1
ATOM 1785 O O . ILE A 1 209 ? -10.641 27.688 15.523 1 94.25 209 ILE A O 1
ATOM 1789 N N . HIS A 1 210 ? -11.57 26.234 16.859 1 93.44 210 HIS A N 1
ATOM 1790 C CA . HIS A 1 210 ? -12.609 27.141 17.328 1 93.44 210 HIS A CA 1
ATOM 1791 C C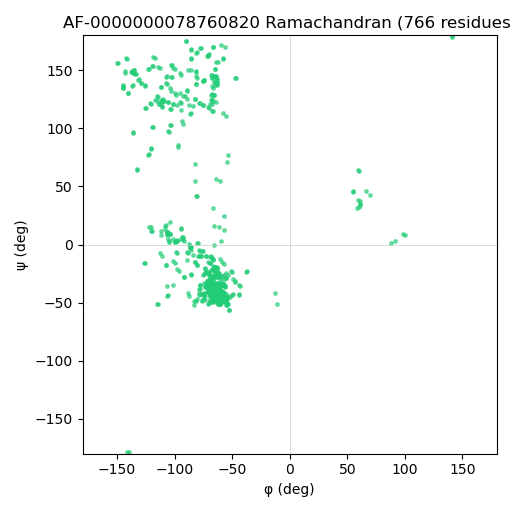 . HIS A 1 210 ? -12.016 28.266 18.172 1 93.44 210 HIS A C 1
ATOM 1793 O O . HIS A 1 210 ? -12.375 29.438 18 1 93.44 210 HIS A O 1
ATOM 1799 N N . LEU A 1 211 ? -11.117 27.875 19.047 1 92.44 211 LEU A N 1
ATOM 1800 C CA . LEU A 1 211 ? -10.453 28.891 19.859 1 92.44 211 LEU A CA 1
ATOM 1801 C C . LEU A 1 211 ? -9.703 29.891 18.984 1 92.44 211 LEU A C 1
ATOM 1803 O O . LEU A 1 211 ? -9.797 31.094 19.188 1 92.44 211 LEU A O 1
ATOM 1807 N N . TYR A 1 212 ? -9.016 29.328 18.094 1 92.31 212 TYR A N 1
ATOM 1808 C CA . TYR A 1 212 ? -8.281 30.172 17.141 1 92.31 212 TYR A CA 1
ATOM 1809 C C . TYR A 1 212 ? -9.227 31.109 16.406 1 92.31 212 TYR A C 1
ATOM 1811 O O . TYR A 1 212 ? -8.945 32.312 16.266 1 92.31 212 TYR A O 1
ATOM 1819 N N . SER A 1 213 ? -10.32 30.609 15.945 1 89.5 213 SER A N 1
ATOM 1820 C CA . SER A 1 213 ? -11.312 31.375 15.188 1 89.5 213 SER A CA 1
ATOM 1821 C C . SER A 1 213 ? -11.93 32.469 16.047 1 89.5 213 SER A C 1
ATOM 1823 O O . SER A 1 213 ? -12.164 33.594 15.57 1 89.5 213 SER A O 1
ATOM 1825 N N . ARG A 1 214 ? -12.156 32.156 17.234 1 89.06 214 ARG A N 1
ATOM 1826 C CA . ARG A 1 214 ? -12.781 33.125 18.156 1 89.06 214 ARG A CA 1
ATOM 1827 C C . ARG A 1 214 ? -11.844 34.312 18.438 1 89.06 214 ARG A C 1
ATOM 1829 O O . ARG A 1 214 ? -12.297 35.438 18.516 1 89.06 214 ARG A O 1
ATOM 1836 N N . VAL A 1 215 ? -10.633 34 18.547 1 91.69 215 VAL A N 1
ATOM 1837 C CA . VAL A 1 215 ? -9.695 35.031 19.016 1 91.69 215 VAL A CA 1
ATOM 1838 C C . VAL A 1 215 ? -9.164 35.844 17.844 1 91.69 215 VAL A C 1
ATOM 1840 O O . VAL A 1 215 ? -9.047 37.062 17.922 1 91.69 215 VAL A O 1
ATOM 1843 N N . PHE A 1 216 ? -8.844 35.156 16.766 1 90.69 216 PHE A N 1
ATOM 1844 C CA . PHE A 1 216 ? -8.133 35.844 15.695 1 90.69 216 PHE A CA 1
ATOM 1845 C C . PHE A 1 216 ? -9.016 35.969 14.461 1 90.69 216 PHE A C 1
ATOM 1847 O O . PHE A 1 216 ? -8.625 36.594 13.477 1 90.69 216 PHE A O 1
ATOM 1854 N N . GLY A 1 217 ? -10.148 35.344 14.492 1 86.31 217 GLY A N 1
ATOM 1855 C CA . GLY A 1 217 ? -11.023 35.375 13.328 1 86.31 217 GLY A CA 1
ATOM 1856 C C . GLY A 1 217 ? -11.555 36.781 13.055 1 86.31 217 GLY A C 1
ATOM 1857 O O . GLY A 1 217 ? -11.672 37.594 13.969 1 86.31 217 GLY A O 1
ATOM 1858 N N . THR A 1 218 ? -11.703 37.062 11.75 1 80.81 218 THR A N 1
ATOM 1859 C CA . THR A 1 218 ? -12.297 38.312 11.336 1 80.81 218 THR A CA 1
ATOM 1860 C C . THR A 1 218 ? -13.312 38.094 10.211 1 80.81 218 THR A C 1
ATOM 1862 O O . THR A 1 218 ? -13.18 37.156 9.43 1 80.81 218 THR A O 1
ATOM 1865 N N . LYS A 1 219 ? -14.258 39.031 10.281 1 73.62 219 LYS A N 1
ATOM 1866 C CA . LYS A 1 219 ? -15.266 38.969 9.227 1 73.62 219 LYS A CA 1
ATOM 1867 C C . LYS A 1 219 ? -14.664 39.312 7.867 1 73.62 219 LYS A C 1
ATOM 1869 O O . LYS A 1 219 ? -13.867 40.219 7.758 1 73.62 219 LYS A O 1
ATOM 1874 N N . LYS A 1 220 ? -14.844 38.469 6.707 1 63.56 220 LYS A N 1
ATOM 1875 C CA . LYS A 1 220 ? -14.383 38.656 5.336 1 63.56 220 LYS A CA 1
ATOM 1876 C C . LYS A 1 220 ? -12.867 38.594 5.254 1 63.56 220 LYS A C 1
ATOM 1878 O O . LYS A 1 220 ? -12.227 39.5 4.703 1 63.56 220 LYS A O 1
ATOM 1883 N N . LYS A 1 221 ? -12.352 37.625 5.891 1 64.12 221 LYS A N 1
ATOM 1884 C CA . LYS A 1 221 ? -10.906 37.469 6.012 1 64.12 221 LYS A CA 1
ATOM 1885 C C . LYS A 1 221 ? -10.242 37.375 4.637 1 64.12 221 LYS A C 1
ATOM 1887 O O . LYS A 1 221 ? -10.711 36.656 3.766 1 64.12 221 LYS A O 1
ATOM 1892 N N . VAL A 1 222 ? -9.469 38.375 4.344 1 62.69 222 VAL A N 1
ATOM 1893 C CA . VAL A 1 222 ? -8.523 38.344 3.234 1 62.69 222 VAL A CA 1
ATOM 1894 C C . VAL A 1 222 ? -7.141 37.938 3.748 1 62.69 222 VAL A C 1
ATOM 1896 O O . VAL A 1 222 ? -6.777 38.281 4.883 1 62.69 222 VAL A O 1
ATOM 1899 N N . ASP A 1 223 ? -6.574 37 3.098 1 60.44 223 ASP A N 1
ATOM 1900 C CA . ASP A 1 223 ? -5.254 36.594 3.58 1 60.44 223 ASP A CA 1
ATOM 1901 C C . ASP A 1 223 ? -4.277 37.75 3.547 1 60.44 223 ASP A C 1
ATOM 1903 O O . ASP A 1 223 ? -4.645 38.875 3.168 1 60.44 223 ASP A O 1
ATOM 1907 N N . ALA A 1 224 ? -3.146 37.438 4.133 1 53.56 224 ALA A N 1
ATOM 1908 C CA . ALA A 1 224 ? -2.16 38.5 4.363 1 53.56 224 ALA A CA 1
ATOM 1909 C C . ALA A 1 224 ? -1.743 39.156 3.051 1 53.56 224 ALA A C 1
ATOM 1911 O O . ALA A 1 224 ? -1.205 40.281 3.051 1 53.56 224 ALA A O 1
ATOM 1912 N N . PHE A 1 225 ? -2.086 38.469 2 1 55.31 225 PHE A N 1
ATOM 1913 C CA . PHE A 1 225 ? -1.675 39.031 0.727 1 55.31 225 PHE A CA 1
ATOM 1914 C C . PHE A 1 225 ? -2.887 39.5 -0.078 1 55.31 225 PHE A C 1
ATOM 1916 O O . PHE A 1 225 ? -2.771 39.781 -1.269 1 55.31 225 PHE A O 1
ATOM 1923 N N . GLY A 1 226 ? -3.885 39.438 0.606 1 57.47 226 GLY A N 1
ATOM 1924 C CA . GLY A 1 226 ? -5.078 40 -0.026 1 57.47 226 GLY A CA 1
ATOM 1925 C C . GLY A 1 226 ? -5.863 38.969 -0.805 1 57.47 226 GLY A C 1
ATOM 1926 O O . GLY A 1 226 ? -6.766 39.312 -1.572 1 57.47 226 GLY A O 1
ATOM 1927 N N . LYS A 1 227 ? -5.449 37.781 -0.779 1 62.5 227 LYS A N 1
ATOM 1928 C CA . LYS A 1 227 ? -6.168 36.75 -1.516 1 62.5 227 LYS A CA 1
ATOM 1929 C C . LYS A 1 227 ? -7.23 36.094 -0.641 1 62.5 227 LYS A C 1
ATOM 1931 O O . LYS A 1 227 ? -7.023 35.906 0.561 1 62.5 227 LYS A O 1
ATOM 1936 N N . SER A 1 228 ? -8.484 36.062 -1.197 1 63.72 228 SER A N 1
ATOM 1937 C CA . SER A 1 228 ? -9.562 35.375 -0.478 1 63.72 228 SER A CA 1
ATOM 1938 C C . SER A 1 228 ? -9.773 33.969 -0.998 1 63.72 228 SER A C 1
ATOM 1940 O O . SER A 1 228 ? -9.695 33.719 -2.203 1 63.72 228 SER A O 1
ATOM 1942 N N . ALA A 1 229 ? -9.594 33.062 -0.089 1 66 229 ALA A N 1
ATOM 1943 C CA . ALA A 1 229 ? -9.953 31.688 -0.491 1 66 229 ALA A CA 1
ATOM 1944 C C . ALA A 1 229 ? -11.453 31.562 -0.71 1 66 229 ALA A C 1
ATOM 1946 O O . ALA A 1 229 ? -12.25 31.984 0.13 1 66 229 ALA A O 1
ATOM 1947 N N . GLU A 1 230 ? -11.758 31.125 -1.909 1 74.62 230 GLU A N 1
ATOM 1948 C CA . GLU A 1 230 ? -13.156 30.953 -2.279 1 74.62 230 GLU A CA 1
ATOM 1949 C C . GLU A 1 230 ? -13.57 29.484 -2.211 1 74.62 230 GLU A C 1
ATOM 1951 O O . GLU A 1 230 ? -12.719 28.594 -2.221 1 74.62 230 GLU A O 1
ATOM 1956 N N . ASP A 1 231 ? -14.773 29.312 -1.973 1 79.44 231 ASP A N 1
ATOM 1957 C CA . ASP A 1 231 ? -15.352 27.984 -1.879 1 79.44 231 ASP A CA 1
ATOM 1958 C C . ASP A 1 231 ? -14.922 27.109 -3.059 1 79.44 231 ASP A C 1
ATOM 1960 O O . ASP A 1 231 ? -14.695 25.906 -2.9 1 79.44 231 ASP A O 1
ATOM 1964 N N . ARG A 1 232 ? -14.734 27.688 -4.152 1 79.94 232 ARG A N 1
ATOM 1965 C CA . ARG A 1 232 ? -14.359 26.953 -5.352 1 79.94 232 ARG A CA 1
ATOM 1966 C C . ARG A 1 232 ? -12.992 26.297 -5.191 1 79.94 232 ARG A C 1
ATOM 1968 O O . ARG A 1 232 ? -12.758 25.203 -5.688 1 79.94 232 ARG A O 1
ATOM 1975 N N . ASP A 1 233 ? -12.148 26.953 -4.5 1 82.06 233 ASP A N 1
ATOM 1976 C CA . ASP A 1 233 ? -10.805 26.438 -4.277 1 82.06 233 ASP A CA 1
ATOM 1977 C C . ASP A 1 233 ? -10.836 25.219 -3.359 1 82.06 233 ASP A C 1
ATOM 1979 O O . ASP A 1 233 ? -10.117 24.234 -3.586 1 82.06 233 ASP A O 1
ATOM 1983 N N . PHE A 1 234 ? -11.719 25.328 -2.375 1 86.44 234 PHE A N 1
ATOM 1984 C CA . PHE A 1 234 ? -11.836 24.234 -1.424 1 86.44 234 PHE A CA 1
ATOM 1985 C C . PHE A 1 234 ? -12.469 23.016 -2.078 1 86.44 234 PHE A C 1
ATOM 1987 O O . PHE A 1 234 ? -12.055 21.875 -1.832 1 86.44 234 PHE A O 1
ATOM 1994 N N . GLN A 1 235 ? -13.375 23.297 -2.973 1 86.88 235 GLN A N 1
ATOM 1995 C CA . GLN A 1 235 ? -14.055 22.234 -3.688 1 86.88 235 GLN A CA 1
ATOM 1996 C C . GLN A 1 235 ? -13.109 21.531 -4.668 1 86.88 235 GLN A C 1
ATOM 1998 O O . GLN A 1 235 ? -13.258 20.344 -4.945 1 86.88 235 GLN A O 1
ATOM 2003 N N . HIS A 1 236 ? -12.242 22.25 -5.129 1 83.44 236 HIS A N 1
ATOM 2004 C CA . HIS A 1 236 ? -11.25 21.672 -6.02 1 83.44 236 HIS A CA 1
ATOM 2005 C C . HIS A 1 236 ? -10.375 20.656 -5.281 1 83.44 236 HIS A C 1
ATOM 2007 O O . HIS A 1 236 ? -9.992 19.625 -5.844 1 83.44 236 HIS A O 1
ATOM 2013 N N . ILE A 1 237 ? -10.102 20.953 -4.07 1 84.06 237 ILE A N 1
ATOM 2014 C CA . ILE A 1 237 ? -9.258 20.094 -3.26 1 84.06 237 ILE A CA 1
ATOM 2015 C C . ILE A 1 237 ? -10.078 18.906 -2.75 1 84.06 237 ILE A C 1
ATOM 2017 O O . ILE A 1 237 ? -9.594 17.766 -2.75 1 84.06 237 ILE A O 1
ATOM 2021 N N . PHE A 1 238 ? -11.281 19.234 -2.318 1 87.81 238 PHE A N 1
ATOM 2022 C CA . PHE A 1 238 ? -12.195 18.219 -1.814 1 87.81 238 PHE A CA 1
ATOM 2023 C C . PHE A 1 238 ? -13.5 18.219 -2.611 1 87.81 238 PHE A C 1
ATOM 2025 O O . PHE A 1 238 ? -14.539 18.641 -2.111 1 87.81 238 PHE A O 1
ATOM 2032 N N . PRO A 1 239 ? -13.438 17.641 -3.771 1 83.44 239 PRO A N 1
ATOM 2033 C CA . PRO A 1 239 ? -14.602 17.75 -4.652 1 83.44 239 PRO A CA 1
ATOM 2034 C C . PRO A 1 239 ? -15.828 17.031 -4.098 1 83.44 239 PRO A C 1
ATOM 2036 O O . PRO A 1 239 ? -16.953 17.438 -4.363 1 83.44 239 PRO A O 1
ATOM 2039 N N . VAL A 1 240 ? -15.641 16.078 -3.33 1 81.25 240 VAL A N 1
ATOM 2040 C CA . VAL A 1 240 ? -16.766 15.297 -2.812 1 81.25 240 VAL A CA 1
ATOM 2041 C C . VAL A 1 240 ? -17 15.641 -1.344 1 81.25 240 VAL A C 1
ATOM 2043 O O . VAL A 1 240 ? -18.125 15.977 -0.951 1 81.25 240 VAL A O 1
ATOM 2046 N N . MET A 1 241 ? -16.016 15.734 -0.575 1 87.06 241 MET A N 1
ATOM 2047 C CA . MET A 1 241 ? -16.125 15.898 0.873 1 87.06 241 MET A CA 1
ATOM 2048 C C . MET A 1 241 ? -16.594 17.297 1.232 1 87.06 241 MET A C 1
ATOM 2050 O O . MET A 1 241 ? -17.375 17.469 2.17 1 87.06 241 MET A O 1
ATOM 2054 N N . TYR A 1 242 ? -16.156 18.266 0.481 1 91.19 242 TYR A N 1
ATOM 2055 C CA . TYR A 1 242 ? -16.438 19.641 0.868 1 91.19 242 TYR A CA 1
ATOM 2056 C C . TYR A 1 242 ? -17.938 19.938 0.796 1 91.19 242 TYR A C 1
ATOM 2058 O O . TYR A 1 242 ? -18.516 20.438 1.758 1 91.19 242 TYR A O 1
ATOM 2066 N N . PRO A 1 243 ? -18.594 19.578 -0.344 1 88.88 243 PRO A N 1
ATOM 2067 C CA . PRO A 1 243 ? -20.031 19.828 -0.376 1 88.88 243 PRO A CA 1
ATOM 2068 C C . PRO A 1 243 ? -20.781 19.062 0.718 1 88.88 243 PRO A C 1
ATOM 2070 O O . PRO A 1 243 ? -21.75 19.578 1.286 1 88.88 243 PRO A O 1
ATOM 2073 N N . ILE A 1 244 ? -20.344 17.953 1.035 1 88 244 ILE A N 1
ATOM 2074 C CA . ILE A 1 244 ? -20.984 17.141 2.072 1 88 244 ILE A CA 1
ATOM 2075 C C . ILE A 1 244 ? -20.766 17.797 3.438 1 88 244 ILE A C 1
ATOM 2077 O O . ILE A 1 244 ? -21.688 17.875 4.246 1 88 244 ILE A O 1
ATOM 2081 N N . MET A 1 245 ? -19.594 18.266 3.658 1 93.12 245 MET A N 1
ATOM 2082 C CA . MET A 1 245 ? -19.266 18.922 4.922 1 93.12 245 MET A CA 1
ATOM 2083 C C . MET A 1 245 ? -20.016 20.234 5.074 1 93.12 245 MET A C 1
ATOM 2085 O O . MET A 1 245 ? -20.391 20.609 6.188 1 93.12 245 MET A O 1
ATOM 2089 N N . GLN A 1 246 ? -20.203 20.875 3.941 1 92.38 246 GLN A N 1
ATOM 2090 C CA . GLN A 1 246 ? -21.016 22.078 3.971 1 92.38 246 GLN A CA 1
ATOM 2091 C C . GLN A 1 246 ? -22.438 21.797 4.453 1 92.38 246 GLN A C 1
ATOM 2093 O O . GLN A 1 246 ? -22.984 22.531 5.277 1 92.38 246 GLN A O 1
ATOM 2098 N N . GLN A 1 247 ? -22.969 20.734 3.939 1 90.94 247 GLN A N 1
ATOM 2099 C CA . GLN A 1 247 ? -24.297 20.328 4.348 1 90.94 247 GLN A CA 1
ATOM 2100 C C . GLN A 1 247 ? -24.328 19.906 5.816 1 90.94 247 GLN A C 1
ATOM 2102 O O . GLN A 1 247 ? -25.234 20.266 6.559 1 90.94 247 GLN A O 1
ATOM 2107 N N . PHE A 1 248 ? -23.422 19.172 6.188 1 93.25 248 PHE A N 1
ATOM 2108 C CA . PHE A 1 248 ? -23.281 18.766 7.582 1 93.25 248 PHE A CA 1
ATOM 2109 C C . PHE A 1 248 ? -23.219 19.984 8.492 1 93.25 248 PHE A C 1
ATOM 2111 O O . PHE A 1 248 ? -23.953 20.062 9.484 1 93.25 248 PHE A O 1
ATOM 2118 N N . PHE A 1 249 ? -22.297 20.906 8.141 1 95.12 249 PHE A N 1
ATOM 2119 C CA . PHE A 1 249 ? -22.094 22.109 8.938 1 95.12 249 PHE A CA 1
ATOM 2120 C C . PHE A 1 249 ? -23.406 22.891 9.062 1 95.12 249 PHE A C 1
ATOM 2122 O O . PHE A 1 249 ? -23.75 23.344 10.148 1 95.12 249 PHE A O 1
ATOM 2129 N N . SER A 1 250 ? -24.109 23.047 7.953 1 93.19 250 SER A N 1
ATOM 2130 C CA . SER A 1 250 ? -25.359 23.781 7.957 1 93.19 250 SER A CA 1
ATOM 2131 C C . SER A 1 250 ? -26.375 23.125 8.891 1 93.19 250 SER A C 1
ATOM 2133 O O . SER A 1 250 ? -27.125 23.812 9.594 1 93.19 250 SER A O 1
ATOM 2135 N N . GLY A 1 251 ? -26.391 21.859 8.836 1 91.5 251 GLY A N 1
ATOM 2136 C CA . GLY A 1 251 ? -27.297 21.125 9.711 1 91.5 251 GLY A CA 1
ATOM 2137 C C . GLY A 1 251 ? -26.969 21.281 11.18 1 91.5 251 GLY A C 1
ATOM 2138 O O . GLY A 1 251 ? -27.859 21.5 12 1 91.5 251 GLY A O 1
ATOM 2139 N N . VAL A 1 252 ? -25.797 21.188 11.531 1 94 252 VAL A N 1
ATOM 2140 C CA . VAL A 1 252 ? -25.375 21.281 12.93 1 94 252 VAL A CA 1
ATOM 2141 C C . VAL A 1 252 ? -25.516 22.719 13.414 1 94 252 VAL A C 1
ATOM 2143 O O . VAL A 1 252 ? -25.875 22.953 14.57 1 94 252 VAL A O 1
ATOM 2146 N N . ALA A 1 253 ? -25.203 23.656 12.539 1 94.31 253 ALA A N 1
ATOM 2147 C CA . ALA A 1 253 ? -25.219 25.078 12.891 1 94.31 253 ALA A CA 1
ATOM 2148 C C . ALA A 1 253 ? -26.625 25.547 13.219 1 94.31 253 ALA A C 1
ATOM 2150 O O . ALA A 1 253 ? -26.812 26.547 13.906 1 94.31 253 ALA A O 1
ATOM 2151 N N . ARG A 1 254 ? -27.609 24.891 12.734 1 92.62 254 ARG A N 1
ATOM 2152 C CA . ARG A 1 254 ? -28.984 25.203 13.094 1 92.62 254 ARG A CA 1
ATOM 2153 C C . ARG A 1 254 ? -29.234 25 14.578 1 92.62 254 ARG A C 1
ATOM 2155 O O . ARG A 1 254 ? -29.984 25.75 15.203 1 92.62 254 ARG A O 1
ATOM 2162 N N . ARG A 1 255 ? -28.625 24.031 15.094 1 91.19 255 ARG A N 1
ATOM 2163 C CA . ARG A 1 255 ? -28.797 23.703 16.5 1 91.19 255 ARG A CA 1
ATOM 2164 C C . ARG A 1 255 ? -27.75 24.406 17.375 1 91.19 255 ARG A C 1
ATOM 2166 O O . ARG A 1 255 ? -27.984 24.625 18.562 1 91.19 255 ARG A O 1
ATOM 2173 N N . ILE A 1 256 ? -26.641 24.656 16.766 1 92.94 256 ILE A N 1
ATOM 2174 C CA . ILE A 1 256 ? -25.562 25.328 17.453 1 92.94 256 ILE A CA 1
ATOM 2175 C C . ILE A 1 256 ? -25.203 26.625 16.734 1 92.94 256 ILE A C 1
ATOM 2177 O O . ILE A 1 256 ? -24.188 26.703 16.031 1 92.94 256 ILE A O 1
ATOM 2181 N N . PRO A 1 257 ? -25.906 27.625 16.984 1 91.5 257 PRO A N 1
ATOM 2182 C CA . PRO A 1 257 ? -25.766 28.859 16.219 1 91.5 257 PRO A CA 1
ATOM 2183 C C . PRO A 1 257 ? -24.375 29.484 16.359 1 91.5 257 PRO A C 1
ATOM 2185 O O . PRO A 1 257 ? -23.938 30.219 15.461 1 91.5 257 PRO A O 1
ATOM 2188 N N . GLU A 1 258 ? -23.672 29.219 17.406 1 90.38 258 GLU A N 1
ATOM 2189 C CA . GLU A 1 258 ? -22.312 29.719 17.609 1 90.38 258 GLU A CA 1
ATOM 2190 C C . GLU A 1 258 ? -21.406 29.328 16.453 1 90.38 258 GLU A C 1
ATOM 2192 O O . GLU A 1 258 ? -20.453 30.031 16.141 1 90.38 258 GLU A O 1
ATOM 2197 N N . LEU A 1 259 ? -21.734 28.25 15.859 1 93.19 259 LEU A N 1
ATOM 2198 C CA . LEU A 1 259 ? -20.922 27.766 14.742 1 93.19 259 LEU A CA 1
ATOM 2199 C C . LEU A 1 259 ? -20.969 28.75 13.57 1 93.19 259 LEU A C 1
ATOM 2201 O O . LEU A 1 259 ? -19.984 28.891 12.836 1 93.19 259 LEU A O 1
ATOM 2205 N N . ASN A 1 260 ? -22.047 29.375 13.406 1 91.81 260 ASN A N 1
ATOM 2206 C CA . ASN A 1 260 ? -22.156 30.375 12.359 1 91.81 260 ASN A CA 1
ATOM 2207 C C . ASN A 1 260 ? -21.219 31.562 12.617 1 91.81 260 ASN A C 1
ATOM 2209 O O . ASN A 1 260 ? -20.641 32.125 11.672 1 91.81 260 ASN A O 1
ATOM 2213 N N . THR A 1 261 ? -21.094 31.859 13.836 1 90.12 261 THR A N 1
ATOM 2214 C CA . THR A 1 261 ? -20.172 32.938 14.195 1 90.12 261 THR A CA 1
ATOM 2215 C C . THR A 1 261 ? -18.719 32.531 13.898 1 90.12 261 THR A C 1
ATOM 2217 O O . THR A 1 261 ? -17.938 33.312 13.406 1 90.12 261 THR A O 1
ATOM 2220 N N . TYR A 1 262 ? -18.453 31.25 14.234 1 90.81 262 TYR A N 1
ATOM 2221 C CA . TYR A 1 262 ? -17.125 30.75 13.914 1 90.81 262 TYR A CA 1
ATOM 2222 C C . TYR A 1 262 ? -16.859 30.828 12.422 1 90.81 262 TYR A C 1
ATOM 2224 O O . TYR A 1 262 ? -15.781 31.266 12 1 90.81 262 TYR A O 1
ATOM 2232 N N . TYR A 1 263 ? -17.828 30.438 11.664 1 90.38 263 TYR A N 1
ATOM 2233 C CA . TYR A 1 263 ? -17.688 30.406 10.211 1 90.38 263 TYR A CA 1
ATOM 2234 C C . TYR A 1 263 ? -17.531 31.812 9.641 1 90.38 263 TYR A C 1
ATOM 2236 O O . TYR A 1 263 ? -16.75 32.031 8.711 1 90.38 263 TYR A O 1
ATOM 2244 N N . GLU A 1 264 ? -18.25 32.75 10.117 1 87.44 264 GLU A N 1
ATOM 2245 C CA . GLU A 1 264 ? -18.156 34.125 9.656 1 87.44 264 GLU A CA 1
ATOM 2246 C C . GLU A 1 264 ? -16.766 34.688 9.922 1 87.44 264 GLU A C 1
ATOM 2248 O O . GLU A 1 264 ? -16.25 35.5 9.133 1 87.44 264 GLU A O 1
ATOM 2253 N N . LYS A 1 265 ? -16.219 34.219 11 1 86.75 265 LYS A N 1
ATOM 2254 C CA . LYS A 1 265 ? -14.914 34.719 11.406 1 86.75 265 LYS A CA 1
ATOM 2255 C C . LYS A 1 265 ? -13.797 33.938 10.711 1 86.75 265 LYS A C 1
ATOM 2257 O O . LYS A 1 265 ? -12.664 34.438 10.609 1 86.75 265 LYS A O 1
ATOM 2262 N N . ASN A 1 266 ? -14.094 32.781 10.359 1 89.62 266 ASN A N 1
ATOM 2263 C CA . ASN A 1 266 ? -13.148 31.891 9.695 1 89.62 266 ASN A CA 1
ATOM 2264 C C . ASN A 1 266 ? -13.797 31.156 8.523 1 89.62 266 ASN A C 1
ATOM 2266 O O . ASN A 1 266 ? -14.273 30.031 8.68 1 89.62 266 ASN A O 1
ATOM 2270 N N . ARG A 1 267 ? -13.633 31.656 7.344 1 85.44 267 ARG A N 1
ATOM 2271 C CA . ARG A 1 267 ? -14.289 31.109 6.16 1 85.44 267 ARG A CA 1
ATOM 2272 C C . ARG A 1 267 ? -13.672 29.781 5.742 1 85.44 267 ARG A C 1
ATOM 2274 O O . ARG A 1 267 ? -14.25 29.047 4.941 1 85.44 267 ARG A O 1
ATOM 2281 N N . ARG A 1 268 ? -12.57 29.469 6.352 1 89.06 268 ARG A N 1
ATOM 2282 C CA . ARG A 1 268 ? -11.914 28.203 6.031 1 89.06 268 ARG A CA 1
ATOM 2283 C C . ARG A 1 268 ? -12.367 27.094 6.965 1 89.06 268 ARG A C 1
ATOM 2285 O O . ARG A 1 268 ? -11.852 25.969 6.91 1 89.06 268 ARG A O 1
ATOM 2292 N N . LEU A 1 269 ? -13.289 27.391 7.805 1 93.12 269 LEU A N 1
ATOM 2293 C CA . LEU A 1 269 ? -13.688 26.484 8.867 1 93.12 269 LEU A CA 1
ATOM 2294 C C . LEU A 1 269 ? -14.102 25.125 8.297 1 93.12 269 LEU A C 1
ATOM 2296 O O . LEU A 1 269 ? -13.617 24.094 8.742 1 93.12 269 LEU A O 1
ATOM 2300 N N . ILE A 1 270 ? -14.938 25.125 7.27 1 94.06 270 ILE A N 1
ATOM 2301 C CA . ILE A 1 270 ? -15.461 23.891 6.68 1 94.06 270 ILE A CA 1
ATOM 2302 C C . ILE A 1 270 ? -14.32 23.125 6.027 1 94.06 270 ILE A C 1
ATOM 2304 O O . ILE A 1 270 ? -14.273 21.891 6.109 1 94.06 270 ILE A O 1
ATOM 2308 N N . PHE A 1 271 ? -13.484 23.844 5.383 1 92.5 271 PHE A N 1
ATOM 2309 C CA . PHE A 1 271 ? -12.312 23.219 4.781 1 92.5 271 PHE A CA 1
ATOM 2310 C C . PHE A 1 271 ? -11.445 22.562 5.844 1 92.5 271 PHE A C 1
ATOM 2312 O O . PHE A 1 271 ? -10.961 21.438 5.648 1 92.5 271 PHE A O 1
ATOM 2319 N N . GLN A 1 272 ? -11.258 23.234 6.961 1 93.69 272 GLN A N 1
ATOM 2320 C CA . GLN A 1 272 ? -10.469 22.688 8.062 1 93.69 272 GLN A CA 1
ATOM 2321 C C . GLN A 1 272 ? -11.117 21.438 8.633 1 93.69 272 GLN A C 1
ATOM 2323 O O . GLN A 1 272 ? -10.414 20.5 9.023 1 93.69 272 GLN A O 1
ATOM 2328 N N . TYR A 1 273 ? -12.453 21.438 8.656 1 95.75 273 TYR A N 1
ATOM 2329 C CA . TYR A 1 273 ? -13.148 20.234 9.078 1 95.75 273 TYR A CA 1
ATOM 2330 C C . TYR A 1 273 ? -12.859 19.078 8.125 1 95.75 273 TYR A C 1
ATOM 2332 O O . TYR A 1 273 ? -12.633 17.938 8.562 1 95.75 273 TYR A O 1
ATOM 2340 N N . CYS A 1 274 ? -12.859 19.391 6.832 1 93.56 274 CYS A N 1
ATOM 2341 C CA . CYS A 1 274 ? -12.539 18.375 5.844 1 93.56 274 CYS A CA 1
ATOM 2342 C C . CYS A 1 274 ? -11.148 17.797 6.078 1 93.56 274 CYS A C 1
ATOM 2344 O O . CYS A 1 274 ? -10.969 16.578 6.078 1 93.56 274 CYS A O 1
ATOM 2346 N N . MET A 1 275 ? -10.195 18.672 6.297 1 92.94 275 MET A N 1
ATOM 2347 C CA . MET A 1 275 ? -8.82 18.25 6.539 1 92.94 275 MET A CA 1
ATOM 2348 C C . MET A 1 275 ? -8.734 17.391 7.793 1 92.94 275 MET A C 1
ATOM 2350 O O . MET A 1 275 ? -8.008 16.391 7.82 1 92.94 275 MET A O 1
ATOM 2354 N N . LEU A 1 276 ? -9.5 17.766 8.734 1 95 276 LEU A N 1
ATOM 2355 C CA . LEU A 1 276 ? -9.461 17.109 10.039 1 95 276 LEU A CA 1
ATOM 2356 C C . LEU A 1 276 ? -10.008 15.688 9.953 1 95 276 LEU A C 1
ATOM 2358 O O . LEU A 1 276 ? -9.438 14.766 10.539 1 95 276 LEU A O 1
ATOM 2362 N N . VAL A 1 277 ? -11.07 15.492 9.219 1 94.75 277 VAL A N 1
ATOM 2363 C CA . VAL A 1 277 ? -11.773 14.211 9.312 1 94.75 277 VAL A CA 1
ATOM 2364 C C . VAL A 1 277 ? -11.328 13.305 8.164 1 94.75 277 VAL A C 1
ATOM 2366 O O . VAL A 1 277 ? -11.656 12.117 8.141 1 94.75 277 VAL A O 1
ATOM 2369 N N . ARG A 1 278 ? -10.578 13.797 7.254 1 91.69 278 ARG A N 1
ATOM 2370 C CA . ARG A 1 278 ? -10.242 13.062 6.035 1 91.69 278 ARG A CA 1
ATOM 2371 C C . ARG A 1 278 ? -9.688 11.68 6.363 1 91.69 278 ARG A C 1
ATOM 2373 O O . ARG A 1 278 ? -10.258 10.664 5.961 1 91.69 278 ARG A O 1
ATOM 2380 N N . ASP A 1 279 ? -8.68 11.594 7.125 1 89 279 ASP A N 1
ATOM 2381 C CA . ASP A 1 279 ? -8 10.336 7.391 1 89 279 ASP A CA 1
ATOM 2382 C C . ASP A 1 279 ? -8.859 9.414 8.258 1 89 279 ASP A C 1
ATOM 2384 O O . ASP A 1 279 ? -8.844 8.195 8.086 1 89 279 ASP A O 1
ATOM 2388 N N . ILE A 1 280 ? -9.547 10 9.188 1 91.69 280 ILE A N 1
ATOM 2389 C CA . ILE A 1 280 ? -10.398 9.211 10.07 1 91.69 280 ILE A CA 1
ATOM 2390 C C . ILE A 1 280 ? -11.539 8.586 9.266 1 91.69 280 ILE A C 1
ATOM 2392 O O . ILE A 1 280 ? -11.883 7.422 9.469 1 91.69 280 ILE A O 1
ATOM 2396 N N . PHE A 1 281 ? -12.141 9.391 8.422 1 90.25 281 PHE A N 1
ATOM 2397 C CA . PHE A 1 281 ? -13.234 8.883 7.594 1 90.25 281 PHE A CA 1
ATOM 2398 C C . PHE A 1 281 ? -12.75 7.754 6.695 1 90.25 281 PHE A C 1
ATOM 2400 O O . PHE A 1 281 ? -13.453 6.758 6.508 1 90.25 281 PHE A O 1
ATOM 2407 N N . ILE A 1 282 ? -11.562 7.895 6.172 1 89.06 282 ILE A N 1
ATOM 2408 C CA . ILE A 1 282 ? -10.992 6.863 5.312 1 89.06 282 ILE A CA 1
ATOM 2409 C C . ILE A 1 282 ? -10.836 5.566 6.105 1 89.06 282 ILE A C 1
ATOM 2411 O O . ILE A 1 282 ? -11.133 4.48 5.602 1 89.06 282 ILE A O 1
ATOM 2415 N N . LYS A 1 283 ? -10.406 5.68 7.332 1 88.88 283 LYS A N 1
ATOM 2416 C CA . LYS A 1 283 ? -10.227 4.523 8.203 1 88.88 283 LYS A CA 1
ATOM 2417 C C . LYS A 1 283 ? -11.539 3.768 8.398 1 88.88 283 LYS A C 1
ATOM 2419 O O . LYS A 1 283 ? -11.539 2.551 8.586 1 88.88 283 LYS A O 1
ATOM 2424 N N . HIS A 1 284 ? -12.625 4.43 8.344 1 90.94 284 HIS A N 1
ATOM 2425 C CA . HIS A 1 284 ? -13.914 3.832 8.648 1 90.94 284 HIS A CA 1
ATOM 2426 C C . HIS A 1 284 ? -14.664 3.461 7.367 1 90.94 284 HIS A C 1
ATOM 2428 O O . HIS A 1 284 ? -15.797 2.986 7.422 1 90.94 284 HIS A O 1
ATOM 2434 N N . GLU A 1 285 ? -14.047 3.678 6.234 1 89.38 285 GLU A N 1
ATOM 2435 C CA . GLU A 1 285 ? -14.648 3.24 4.977 1 89.38 285 GLU A CA 1
ATOM 2436 C C . GLU A 1 285 ? -14.781 1.721 4.93 1 89.38 285 GLU A C 1
ATOM 2438 O O . GLU A 1 285 ? -13.914 1 5.43 1 89.38 285 GLU A O 1
ATOM 2443 N N . GLN A 1 286 ? -15.898 1.333 4.34 1 90.5 286 GLN A N 1
ATOM 2444 C CA . GLN A 1 286 ? -16 -0.091 4.043 1 90.5 286 GLN A CA 1
ATOM 2445 C C . GLN A 1 286 ? -15.016 -0.504 2.957 1 90.5 286 GLN A C 1
ATOM 2447 O O . GLN A 1 286 ? -14.984 0.086 1.876 1 90.5 286 GLN A O 1
ATOM 2452 N N . PRO A 1 287 ? -14.227 -1.439 3.277 1 93.25 287 PRO A N 1
ATOM 2453 C CA . PRO A 1 287 ? -13.227 -1.832 2.281 1 93.25 287 PRO A CA 1
ATOM 2454 C C . PRO A 1 287 ? -13.844 -2.49 1.051 1 93.25 287 PRO A C 1
ATOM 2456 O O . PRO A 1 287 ? -14.898 -3.127 1.15 1 93.25 287 PRO A O 1
ATOM 2459 N N . VAL A 1 288 ? -13.258 -2.254 -0.067 1 94.44 288 VAL A N 1
ATOM 2460 C CA . VAL A 1 288 ? -13.594 -3.025 -1.261 1 94.44 288 VAL A CA 1
ATOM 2461 C C . VAL A 1 288 ? -12.977 -4.418 -1.165 1 94.44 288 VAL A C 1
ATOM 2463 O O . VAL A 1 288 ? -11.766 -4.559 -1.019 1 94.44 288 VAL A O 1
ATOM 2466 N N . ILE A 1 289 ? -13.781 -5.41 -1.185 1 95.5 289 ILE A N 1
ATOM 2467 C CA . ILE A 1 289 ? -13.32 -6.789 -1.077 1 95.5 289 ILE A CA 1
ATOM 2468 C C . ILE A 1 289 ? -13.141 -7.387 -2.473 1 95.5 289 ILE A C 1
ATOM 2470 O O . ILE A 1 289 ? -14.078 -7.398 -3.273 1 95.5 289 ILE A O 1
ATOM 2474 N N . PHE A 1 290 ? -11.93 -7.828 -2.746 1 96.31 290 PHE A N 1
ATOM 2475 C CA . PHE A 1 290 ? -11.695 -8.383 -4.074 1 96.31 290 PHE A CA 1
ATOM 2476 C C . PHE A 1 290 ? -11.266 -9.844 -3.982 1 96.31 290 PHE A C 1
ATOM 2478 O O . PHE A 1 290 ? -10.789 -10.289 -2.936 1 96.31 290 PHE A O 1
ATOM 2485 N N . TYR A 1 291 ? -11.539 -10.555 -5.004 1 94.31 291 TYR A N 1
ATOM 2486 C CA . TYR A 1 291 ? -11.141 -11.945 -5.199 1 94.31 291 TYR A CA 1
ATOM 2487 C C . TYR A 1 291 ? -10.516 -12.148 -6.574 1 94.31 291 TYR A C 1
ATOM 2489 O O . TYR A 1 291 ? -10.914 -11.508 -7.547 1 94.31 291 TYR A O 1
ATOM 2497 N N . ILE A 1 292 ? -9.508 -12.984 -6.645 1 93.56 292 ILE A N 1
ATOM 2498 C CA . ILE A 1 292 ? -8.828 -13.227 -7.914 1 93.56 292 ILE A CA 1
ATOM 2499 C C . ILE A 1 292 ? -9.039 -14.672 -8.344 1 93.56 292 ILE A C 1
ATOM 2501 O O . ILE A 1 292 ? -8.867 -15.602 -7.547 1 93.56 292 ILE A O 1
ATOM 2505 N N . GLN A 1 293 ? -9.469 -14.82 -9.492 1 88.62 293 GLN A N 1
ATOM 2506 C CA . GLN A 1 293 ? -9.523 -16.109 -10.172 1 88.62 293 GLN A CA 1
ATOM 2507 C C . GLN A 1 293 ? -8.688 -16.094 -11.445 1 88.62 293 GLN A C 1
ATOM 2509 O O . GLN A 1 293 ? -9.141 -15.609 -12.484 1 88.62 293 GLN A O 1
ATOM 2514 N N . SER A 1 294 ? -7.57 -16.641 -11.32 1 88.88 294 SER A N 1
ATOM 2515 C CA . SER A 1 294 ? -6.641 -16.594 -12.445 1 88.88 294 SER A CA 1
ATOM 2516 C C . SER A 1 294 ? -6.172 -18 -12.836 1 88.88 294 SER A C 1
ATOM 2518 O O . SER A 1 294 ? -5.906 -18.828 -11.969 1 88.88 294 SER A O 1
ATOM 2520 N N . LYS A 1 295 ? -6.133 -18.203 -14.078 1 86.19 295 LYS A N 1
ATOM 2521 C CA . LYS A 1 295 ? -5.59 -19.453 -14.602 1 86.19 295 LYS A CA 1
ATOM 2522 C C . LYS A 1 295 ? -4.066 -19.422 -14.609 1 86.19 295 LYS A C 1
ATOM 2524 O O . LYS A 1 295 ? -3.424 -20.469 -14.773 1 86.19 295 LYS A O 1
ATOM 2529 N N . TYR A 1 296 ? -3.711 -18.203 -14.344 1 81.88 296 TYR A N 1
ATOM 2530 C CA . TYR A 1 296 ? -2.258 -18.078 -14.336 1 81.88 296 TYR A CA 1
ATOM 2531 C C . TYR A 1 296 ? -1.667 -18.641 -13.055 1 81.88 296 TYR A C 1
ATOM 2533 O O . TYR A 1 296 ? -2.4 -19.094 -12.164 1 81.88 296 TYR A O 1
ATOM 2541 N N . GLY A 1 297 ? -0.372 -18.859 -12.836 1 84.19 297 GLY A N 1
ATOM 2542 C CA . GLY A 1 297 ? 0.31 -19.5 -11.719 1 84.19 297 GLY A CA 1
ATOM 2543 C C . GLY A 1 297 ? 0.137 -18.766 -10.406 1 84.19 297 GLY A C 1
ATOM 2544 O O . GLY A 1 297 ? -0.273 -17.594 -10.398 1 84.19 297 GLY A O 1
ATOM 2545 N N . LYS A 1 298 ? 0.271 -19.375 -9.336 1 91.19 298 LYS A N 1
ATOM 2546 C CA . LYS A 1 298 ? 0.088 -18.891 -7.977 1 91.19 298 LYS A CA 1
ATOM 2547 C C . LYS A 1 298 ? 0.981 -17.672 -7.699 1 91.19 298 LYS A C 1
ATOM 2549 O O . LYS A 1 298 ? 0.594 -16.766 -6.965 1 91.19 298 LYS A O 1
ATOM 2554 N N . THR A 1 299 ? 2.152 -17.641 -8.266 1 91.5 299 THR A N 1
ATOM 2555 C CA . THR A 1 299 ? 3.062 -16.516 -8.055 1 91.5 299 THR A CA 1
ATOM 2556 C C . THR A 1 299 ? 2.531 -15.258 -8.734 1 91.5 299 THR A C 1
ATOM 2558 O O . THR A 1 299 ? 2.691 -14.148 -8.211 1 91.5 299 THR A O 1
ATOM 2561 N N . GLN A 1 300 ? 1.931 -15.5 -9.883 1 89.88 300 GLN A N 1
ATOM 2562 C CA . GLN A 1 300 ? 1.321 -14.375 -10.586 1 89.88 300 GLN A CA 1
ATOM 2563 C C . GLN A 1 300 ? 0.139 -13.812 -9.805 1 89.88 300 GLN A C 1
ATOM 2565 O O . GLN A 1 300 ? -0.043 -12.602 -9.734 1 89.88 300 GLN A O 1
ATOM 2570 N N . GLU A 1 301 ? -0.622 -14.672 -9.32 1 91.81 301 GLU A N 1
ATOM 2571 C CA . GLU A 1 301 ? -1.751 -14.242 -8.5 1 91.81 301 GLU A CA 1
ATOM 2572 C C . GLU A 1 301 ? -1.279 -13.477 -7.266 1 91.81 301 GLU A C 1
ATOM 2574 O O . GLU A 1 301 ? -1.875 -12.461 -6.898 1 91.81 301 GLU A O 1
ATOM 2579 N N . LEU A 1 302 ? -0.253 -14 -6.672 1 92.25 302 LEU A N 1
ATOM 2580 C CA . LEU A 1 302 ? 0.315 -13.328 -5.508 1 92.25 302 LEU A CA 1
ATOM 2581 C C . LEU A 1 302 ? 0.772 -11.922 -5.863 1 92.25 302 LEU A C 1
ATOM 2583 O O . LEU A 1 302 ? 0.508 -10.969 -5.125 1 92.25 302 LEU A O 1
ATOM 2587 N N . TRP A 1 303 ? 1.451 -11.812 -6.93 1 90.5 303 TRP A N 1
ATOM 2588 C CA . TRP A 1 303 ? 1.93 -10.516 -7.395 1 90.5 303 TRP A CA 1
ATOM 2589 C C . TRP A 1 303 ? 0.765 -9.562 -7.629 1 90.5 303 TRP A C 1
ATOM 2591 O O . TRP A 1 303 ? 0.803 -8.406 -7.191 1 90.5 303 TRP A O 1
ATOM 2601 N N . ALA A 1 304 ? -0.236 -10.016 -8.312 1 92.62 304 ALA A N 1
ATOM 2602 C CA . ALA A 1 304 ? -1.412 -9.195 -8.594 1 92.62 304 ALA A CA 1
ATOM 2603 C C . ALA A 1 304 ? -2.096 -8.766 -7.297 1 92.62 304 ALA A C 1
ATOM 2605 O O . ALA A 1 304 ? -2.5 -7.609 -7.16 1 92.62 304 ALA A O 1
ATOM 2606 N N . LYS A 1 305 ? -2.242 -9.703 -6.438 1 93.81 305 LYS A N 1
ATOM 2607 C CA . LYS A 1 305 ? -2.854 -9.422 -5.141 1 93.81 305 LYS A CA 1
ATOM 2608 C C . LYS A 1 305 ? -2.133 -8.289 -4.426 1 93.81 305 LYS A C 1
ATOM 2610 O O . LYS A 1 305 ? -2.768 -7.332 -3.969 1 93.81 305 LYS A O 1
ATOM 2615 N N . LYS A 1 306 ? -0.827 -8.398 -4.328 1 92.12 306 LYS A N 1
ATOM 2616 C CA . LYS A 1 306 ? -0.026 -7.387 -3.646 1 92.12 306 LYS A CA 1
ATOM 2617 C C . LYS A 1 306 ? -0.154 -6.031 -4.332 1 92.12 306 LYS A C 1
ATOM 2619 O O . LYS A 1 306 ? -0.242 -4.996 -3.662 1 92.12 306 LYS A O 1
ATOM 2624 N N . ARG A 1 307 ? -0.155 -6.062 -5.594 1 91.88 307 ARG A N 1
ATOM 2625 C CA . ARG A 1 307 ? -0.276 -4.82 -6.348 1 91.88 307 ARG A CA 1
ATOM 2626 C C . ARG A 1 307 ? -1.643 -4.18 -6.133 1 91.88 307 ARG A C 1
ATOM 2628 O O . ARG A 1 307 ? -1.746 -2.957 -5.996 1 91.88 307 ARG A O 1
ATOM 2635 N N . ILE A 1 308 ? -2.668 -4.984 -6.098 1 94.69 308 ILE A N 1
ATOM 2636 C CA . ILE A 1 308 ? -4.02 -4.469 -5.895 1 94.69 308 ILE A CA 1
ATOM 2637 C C . ILE A 1 308 ? -4.141 -3.881 -4.492 1 94.69 308 ILE A C 1
ATOM 2639 O O . ILE A 1 308 ? -4.719 -2.807 -4.309 1 94.69 308 ILE A O 1
ATOM 2643 N N . LEU A 1 309 ? -3.562 -4.5 -3.562 1 94 309 LEU A N 1
ATOM 2644 C CA . LEU A 1 309 ? -3.635 -4.055 -2.176 1 94 309 LEU A CA 1
ATOM 2645 C C . LEU A 1 309 ? -2.926 -2.719 -1.995 1 94 309 LEU A C 1
ATOM 2647 O O . LEU A 1 309 ? -3.236 -1.966 -1.069 1 94 309 LEU A O 1
ATOM 2651 N N . SER A 1 310 ? -2.025 -2.395 -2.92 1 87.94 310 SER A N 1
ATOM 2652 C CA . SER A 1 310 ? -1.253 -1.162 -2.805 1 87.94 310 SER A CA 1
ATOM 2653 C C . SER A 1 310 ? -1.734 -0.112 -3.801 1 87.94 310 SER A C 1
ATOM 2655 O O . SER A 1 310 ? -1.067 0.903 -4.012 1 87.94 310 SER A O 1
ATOM 2657 N N . MET A 1 311 ? -2.818 -0.384 -4.391 1 87.69 311 MET A N 1
ATOM 2658 C CA . MET A 1 311 ? -3.271 0.447 -5.5 1 87.69 311 MET A CA 1
ATOM 2659 C C . MET A 1 311 ? -3.783 1.794 -5 1 87.69 311 MET A C 1
ATOM 2661 O O . MET A 1 311 ? -3.787 2.775 -5.746 1 87.69 311 MET A O 1
ATOM 2665 N N . THR A 1 312 ? -4.188 1.798 -3.795 1 85.69 312 THR A N 1
ATOM 2666 C CA . THR A 1 312 ? -4.746 3.012 -3.205 1 85.69 312 THR A CA 1
ATOM 2667 C C . THR A 1 312 ? -4.465 3.061 -1.706 1 85.69 312 THR A C 1
ATOM 2669 O O . THR A 1 312 ? -4.184 2.031 -1.088 1 85.69 312 THR A O 1
ATOM 2672 N N . GLU A 1 313 ? -4.484 4.25 -1.228 1 85.75 313 GLU A N 1
ATOM 2673 C CA . GLU A 1 313 ? -4.324 4.418 0.214 1 85.75 313 GLU A CA 1
ATOM 2674 C C . GLU A 1 313 ? -5.609 4.07 0.958 1 85.75 313 GLU A C 1
ATOM 2676 O O . GLU A 1 313 ? -5.617 3.984 2.188 1 85.75 313 GLU A O 1
ATOM 2681 N N . ARG A 1 314 ? -6.656 3.875 0.273 1 90.56 314 ARG A N 1
ATOM 2682 C CA . ARG A 1 314 ? -7.957 3.572 0.861 1 90.56 314 ARG A CA 1
ATOM 2683 C C . ARG A 1 314 ? -8.109 2.076 1.113 1 90.56 314 ARG A C 1
ATOM 2685 O O . ARG A 1 314 ? -7.387 1.266 0.529 1 90.56 314 ARG A O 1
ATOM 2692 N N . PRO A 1 315 ? -8.969 1.716 1.936 1 91.75 315 PRO A N 1
ATOM 2693 C CA . PRO A 1 315 ? -9.039 0.321 2.377 1 91.75 315 PRO A CA 1
ATOM 2694 C C . PRO A 1 315 ? -9.438 -0.633 1.253 1 91.75 315 PRO A C 1
ATOM 2696 O O . PRO A 1 315 ? -10.453 -0.41 0.581 1 91.75 315 PRO A O 1
ATOM 2699 N N . ILE A 1 316 ? -8.688 -1.663 1.065 1 93.81 316 ILE A N 1
ATOM 2700 C CA . ILE A 1 316 ? -8.938 -2.785 0.166 1 93.81 316 ILE A CA 1
ATOM 2701 C C . ILE A 1 316 ? -8.609 -4.098 0.874 1 93.81 316 ILE A C 1
ATOM 2703 O O . ILE A 1 316 ? -7.645 -4.176 1.633 1 93.81 316 ILE A O 1
ATOM 2707 N N . LYS A 1 317 ? -9.492 -5.102 0.692 1 94.88 317 LYS A N 1
ATOM 2708 C CA . LYS A 1 317 ? -9.281 -6.391 1.349 1 94.88 317 LYS A CA 1
ATOM 2709 C C . LYS A 1 317 ? -9.383 -7.539 0.348 1 94.88 317 LYS A C 1
ATOM 2711 O O . LYS A 1 317 ? -10.219 -7.512 -0.556 1 94.88 317 LYS A O 1
ATOM 2716 N N . TYR A 1 318 ? -8.484 -8.5 0.509 1 95.44 318 TYR A N 1
ATOM 2717 C CA . TYR A 1 318 ? -8.508 -9.703 -0.309 1 95.44 318 TYR A CA 1
ATOM 2718 C C . TYR A 1 318 ? -9.383 -10.781 0.333 1 95.44 318 TYR A C 1
ATOM 2720 O O . TYR A 1 318 ? -9.305 -11.008 1.542 1 95.44 318 TYR A O 1
ATOM 2728 N N . SER A 1 319 ? -10.227 -11.352 -0.49 1 91.5 319 SER A N 1
ATOM 2729 C CA . SER A 1 319 ? -10.977 -12.523 -0.072 1 91.5 319 SER A CA 1
ATOM 2730 C C . SER A 1 319 ? -10.344 -13.805 -0.605 1 91.5 319 SER A C 1
ATOM 2732 O O . SER A 1 319 ? -10.086 -13.922 -1.805 1 91.5 319 SER A O 1
ATOM 2734 N N . ALA A 1 320 ? -10.141 -14.781 0.33 1 80 320 ALA A N 1
ATOM 2735 C CA . ALA A 1 320 ? -9.5 -16.031 -0.072 1 80 320 ALA A CA 1
ATOM 2736 C C . ALA A 1 320 ? -10.508 -16.969 -0.736 1 80 320 ALA A C 1
ATOM 2738 O O . ALA A 1 320 ? -10.117 -17.969 -1.353 1 80 320 ALA A O 1
ATOM 2739 N N . SER A 1 321 ? -11.758 -16.641 -0.478 1 75.88 321 SER A N 1
ATOM 2740 C CA . SER A 1 321 ? -12.758 -17.531 -1.078 1 75.88 321 SER A CA 1
ATOM 2741 C C . SER A 1 321 ? -13.898 -16.734 -1.696 1 75.88 321 SER A C 1
ATOM 2743 O O . SER A 1 321 ? -14.227 -15.641 -1.225 1 75.88 321 SER A O 1
ATOM 2745 N N . ALA A 1 322 ? -14.359 -17.328 -2.695 1 67 322 ALA A N 1
ATOM 2746 C CA . ALA A 1 322 ? -15.508 -16.719 -3.363 1 67 322 ALA A CA 1
ATOM 2747 C C . ALA A 1 322 ? -16.719 -16.672 -2.438 1 67 322 ALA A C 1
ATOM 2749 O O . ALA A 1 322 ? -17.625 -15.852 -2.627 1 67 322 ALA A O 1
ATOM 2750 N N . ASP A 1 323 ? -16.656 -17.453 -1.508 1 66.5 323 ASP A N 1
ATOM 2751 C CA . ASP A 1 323 ? -17.812 -17.594 -0.63 1 66.5 323 ASP A CA 1
ATOM 2752 C C . ASP A 1 323 ? -17.922 -16.406 0.326 1 66.5 323 ASP A C 1
ATOM 2754 O O . ASP A 1 323 ? -18.953 -16.188 0.955 1 66.5 323 ASP A O 1
ATOM 2758 N N . GLN A 1 324 ? -16.969 -15.625 0.259 1 72.56 324 GLN A N 1
ATOM 2759 C CA . GLN A 1 324 ? -16.969 -14.5 1.189 1 72.56 324 GLN A CA 1
ATOM 2760 C C . GLN A 1 324 ? -17.578 -13.258 0.553 1 72.56 324 GLN A C 1
ATOM 2762 O O . GLN A 1 324 ? -17.391 -12.141 1.043 1 72.56 324 GLN A O 1
ATOM 2767 N N . LEU A 1 325 ? -18.219 -13.43 -0.543 1 81.44 325 LEU A N 1
ATOM 2768 C CA . LEU A 1 325 ? -19.016 -12.406 -1.206 1 81.44 325 LEU A CA 1
ATOM 2769 C C . LEU A 1 325 ? -18.156 -11.195 -1.56 1 81.44 325 LEU A C 1
ATOM 2771 O O . LEU A 1 325 ? -18.359 -10.102 -1.021 1 81.44 325 LEU A O 1
ATOM 2775 N N . PRO A 1 326 ? -17.219 -11.344 -2.393 1 92.81 326 PRO A N 1
ATOM 2776 C CA . PRO A 1 326 ? -16.406 -10.195 -2.818 1 92.81 326 PRO A CA 1
ATOM 2777 C C . PRO A 1 326 ? -17.219 -9.164 -3.596 1 92.81 326 PRO A C 1
ATOM 2779 O O . PRO A 1 326 ? -18.281 -9.477 -4.133 1 92.81 326 PRO A O 1
ATOM 2782 N N . ASP A 1 327 ? -16.781 -7.902 -3.492 1 93.94 327 ASP A N 1
ATOM 2783 C CA . ASP A 1 327 ? -17.391 -6.844 -4.285 1 93.94 327 ASP A CA 1
ATOM 2784 C C . ASP A 1 327 ? -17.016 -6.969 -5.758 1 93.94 327 ASP A C 1
ATOM 2786 O O . ASP A 1 327 ? -17.781 -6.582 -6.641 1 93.94 327 ASP A O 1
ATOM 2790 N N . ILE A 1 328 ? -15.859 -7.465 -5.984 1 95.38 328 ILE A N 1
ATOM 2791 C CA . ILE A 1 328 ? -15.359 -7.578 -7.348 1 95.38 328 ILE A CA 1
ATOM 2792 C C . ILE A 1 328 ? -14.516 -8.844 -7.488 1 95.38 328 ILE A C 1
ATOM 2794 O O . ILE A 1 328 ? -13.75 -9.188 -6.586 1 95.38 328 ILE A O 1
ATOM 2798 N N . VAL A 1 329 ? -14.703 -9.57 -8.484 1 94.38 329 VAL A N 1
ATOM 2799 C CA . VAL A 1 329 ? -13.891 -10.727 -8.859 1 94.38 329 VAL A CA 1
ATOM 2800 C C . VAL A 1 329 ? -13.07 -10.406 -10.102 1 94.38 329 VAL A C 1
ATOM 2802 O O . VAL A 1 329 ? -13.617 -9.992 -11.133 1 94.38 329 VAL A O 1
ATOM 2805 N N . ILE A 1 330 ? -11.805 -10.547 -10 1 94.94 330 ILE A N 1
ATOM 2806 C CA . ILE A 1 330 ? -10.891 -10.305 -11.109 1 94.94 330 ILE A CA 1
ATOM 2807 C C . ILE A 1 330 ? -10.461 -11.633 -11.734 1 94.94 330 ILE A C 1
ATOM 2809 O O . ILE A 1 330 ? -9.906 -12.492 -11.047 1 94.94 330 ILE A O 1
ATOM 2813 N N . SER A 1 331 ? -10.742 -11.773 -12.992 1 92.12 331 SER A N 1
ATOM 2814 C CA . SER A 1 331 ? -10.461 -13.055 -13.625 1 92.12 331 SER A CA 1
ATOM 2815 C C . SER A 1 331 ? -9.844 -12.867 -15.008 1 92.12 331 SER A C 1
ATOM 2817 O O . SER A 1 331 ? -10.117 -11.867 -15.68 1 92.12 331 SER A O 1
ATOM 2819 N N . ASP A 1 332 ? -9.023 -13.773 -15.383 1 89.81 332 ASP A N 1
ATOM 2820 C CA . ASP A 1 332 ? -8.461 -13.773 -16.734 1 89.81 332 ASP A CA 1
ATOM 2821 C C . ASP A 1 332 ? -9.125 -14.836 -17.609 1 89.81 332 ASP A C 1
ATOM 2823 O O . ASP A 1 332 ? -8.633 -15.156 -18.688 1 89.81 332 ASP A O 1
ATOM 2827 N N . TYR A 1 333 ? -10.195 -15.453 -17.125 1 85.38 333 TYR A N 1
ATOM 2828 C CA . TYR A 1 333 ? -11.008 -16.406 -17.891 1 85.38 333 TYR A CA 1
ATOM 2829 C C . TYR A 1 333 ? -12.484 -16.234 -17.562 1 85.38 333 TYR A C 1
ATOM 2831 O O . TYR A 1 333 ? -12.844 -15.633 -16.547 1 85.38 333 TYR A O 1
ATOM 2839 N N . PRO A 1 334 ? -13.328 -16.703 -18.391 1 84.44 334 PRO A N 1
ATOM 2840 C CA . PRO A 1 334 ? -14.766 -16.547 -18.125 1 84.44 334 PRO A CA 1
ATOM 2841 C C . PRO A 1 334 ? -15.234 -17.391 -16.938 1 84.44 334 PRO A C 1
ATOM 2843 O O . PRO A 1 334 ? -15.008 -18.609 -16.906 1 84.44 334 PRO A O 1
ATOM 2846 N N . ILE A 1 335 ? -15.758 -16.719 -16 1 81.5 335 ILE A N 1
ATOM 2847 C CA . ILE A 1 335 ? -16.25 -17.438 -14.828 1 81.5 335 ILE A CA 1
ATOM 2848 C C . ILE A 1 335 ? -17.766 -17.562 -14.891 1 81.5 335 ILE A C 1
ATOM 2850 O O . ILE A 1 335 ? -18.422 -16.797 -15.602 1 81.5 335 ILE A O 1
ATOM 2854 N N . ASP A 1 336 ? -18.281 -18.578 -14.242 1 74.75 336 ASP A N 1
ATOM 2855 C CA . ASP A 1 336 ? -19.734 -18.75 -14.148 1 74.75 336 ASP A CA 1
ATOM 2856 C C . ASP A 1 336 ? -20.375 -17.641 -13.328 1 74.75 336 ASP A C 1
ATOM 2858 O O . ASP A 1 336 ? -20.203 -17.578 -12.109 1 74.75 336 ASP A O 1
ATOM 2862 N N . LYS A 1 337 ? -21.141 -16.891 -13.93 1 76.5 337 LYS A N 1
ATOM 2863 C CA . LYS A 1 337 ? -21.766 -15.727 -13.297 1 76.5 337 LYS A CA 1
ATOM 2864 C C . LYS A 1 337 ? -22.828 -16.156 -12.289 1 76.5 337 LYS A C 1
ATOM 2866 O O . LYS A 1 337 ? -23.188 -15.391 -11.391 1 76.5 337 LYS A O 1
ATOM 2871 N N . LYS A 1 338 ? -23.328 -17.344 -12.508 1 76.81 338 LYS A N 1
ATOM 2872 C CA . LYS A 1 338 ? -24.406 -17.828 -11.648 1 76.81 338 LYS A CA 1
ATOM 2873 C C . LYS A 1 338 ? -23.938 -17.953 -10.203 1 76.81 338 LYS A C 1
ATOM 2875 O O . LYS A 1 338 ? -24.734 -17.859 -9.273 1 76.81 338 LYS A O 1
ATOM 2880 N N . ALA A 1 339 ? -22.625 -18.109 -10.117 1 74.38 339 ALA A N 1
ATOM 2881 C CA . ALA A 1 339 ? -22.047 -18.25 -8.773 1 74.38 339 ALA A CA 1
ATOM 2882 C C . ALA A 1 339 ? -22.203 -16.953 -7.98 1 74.38 339 ALA A C 1
ATOM 2884 O O . ALA A 1 339 ? -22.156 -16.969 -6.75 1 74.38 339 ALA A O 1
ATOM 2885 N N . TYR A 1 340 ? -22.453 -15.859 -8.766 1 78.12 340 TYR A N 1
ATOM 2886 C CA . TYR A 1 340 ? -22.5 -14.562 -8.102 1 78.12 340 TYR A CA 1
ATOM 2887 C C . TYR A 1 340 ? -23.844 -13.883 -8.328 1 78.12 340 TYR A C 1
ATOM 2889 O O . TYR A 1 340 ? -23.969 -12.672 -8.148 1 78.12 340 TYR A O 1
ATOM 2897 N N . ASP A 1 341 ? -24.844 -14.594 -8.781 1 74.94 341 ASP A N 1
ATOM 2898 C CA . ASP A 1 341 ? -26.156 -14.062 -9.109 1 74.94 341 ASP A CA 1
ATOM 2899 C C . ASP A 1 341 ? -26.812 -13.43 -7.887 1 74.94 341 ASP A C 1
ATOM 2901 O O . ASP A 1 341 ? -27.5 -12.414 -7.996 1 74.94 341 ASP A O 1
ATOM 2905 N N . GLN A 1 342 ? -26.547 -14.07 -6.805 1 72.69 342 GLN A N 1
ATOM 2906 C CA . GLN A 1 342 ? -27.234 -13.625 -5.598 1 72.69 342 GLN A CA 1
ATOM 2907 C C . GLN A 1 342 ? -26.484 -12.492 -4.918 1 72.69 342 GLN A C 1
ATOM 2909 O O . GLN A 1 342 ? -26.922 -11.969 -3.896 1 72.69 342 GLN A O 1
ATOM 2914 N N . THR A 1 343 ? -25.406 -12.211 -5.523 1 77.12 343 THR A N 1
ATOM 2915 C CA . THR A 1 343 ? -24.594 -11.172 -4.906 1 77.12 343 THR A CA 1
ATOM 2916 C C . THR A 1 343 ? -24.359 -10.023 -5.883 1 77.12 343 THR A C 1
ATOM 2918 O O . THR A 1 343 ? -24.609 -10.156 -7.082 1 77.12 343 THR A O 1
ATOM 2921 N N . ASN A 1 344 ? -24.188 -8.836 -5.441 1 81.56 344 ASN A N 1
ATOM 2922 C CA . ASN A 1 344 ? -23.859 -7.676 -6.262 1 81.56 344 ASN A CA 1
ATOM 2923 C C . ASN A 1 344 ? -22.375 -7.617 -6.59 1 81.56 344 ASN A C 1
ATOM 2925 O O . ASN A 1 344 ? -21.766 -6.539 -6.574 1 81.56 344 ASN A O 1
ATOM 2929 N N . THR A 1 345 ? -21.844 -8.859 -6.906 1 90.88 345 THR A N 1
ATOM 2930 C CA . THR A 1 345 ? -20.406 -8.938 -7.191 1 90.88 345 THR A CA 1
ATOM 2931 C C . THR A 1 345 ? -20.125 -8.539 -8.633 1 90.88 345 THR A C 1
ATOM 2933 O O . THR A 1 345 ? -20.766 -9.039 -9.562 1 90.88 345 THR A O 1
ATOM 2936 N N . GLN A 1 346 ? -19.297 -7.617 -8.805 1 92.44 346 GLN A N 1
ATOM 2937 C CA . GLN A 1 346 ? -18.844 -7.219 -10.141 1 92.44 346 GLN A CA 1
ATOM 2938 C C . GLN A 1 346 ? -17.75 -8.156 -10.656 1 92.44 346 GLN A C 1
ATOM 2940 O O . GLN A 1 346 ? -16.859 -8.562 -9.906 1 92.44 346 GLN A O 1
ATOM 2945 N N . ILE A 1 347 ? -17.859 -8.492 -11.891 1 92.75 347 ILE A N 1
ATOM 2946 C CA . ILE A 1 347 ? -16.844 -9.336 -12.508 1 92.75 347 ILE A CA 1
ATOM 2947 C C . ILE A 1 347 ? -15.969 -8.5 -13.43 1 92.75 347 ILE A C 1
ATOM 2949 O O . ILE A 1 347 ? -16.469 -7.828 -14.336 1 92.75 347 ILE A O 1
ATOM 2953 N N . PHE A 1 348 ? -14.703 -8.5 -13.195 1 95.88 348 PHE A N 1
ATOM 2954 C CA . PHE A 1 348 ? -13.734 -7.758 -13.992 1 95.88 348 PHE A CA 1
ATOM 2955 C C . PHE A 1 348 ? -12.805 -8.711 -14.742 1 95.88 348 PHE A C 1
ATOM 2957 O O . PHE A 1 348 ? -12.109 -9.523 -14.125 1 95.88 348 PHE A O 1
ATOM 2964 N N . TYR A 1 349 ? -12.812 -8.594 -16.031 1 93.38 349 TYR A N 1
ATOM 2965 C CA . TYR A 1 349 ? -11.969 -9.461 -16.844 1 93.38 349 TYR A CA 1
ATOM 2966 C C . TYR A 1 349 ? -10.742 -8.703 -17.344 1 93.38 349 TYR A C 1
ATOM 2968 O O . TYR A 1 349 ? -10.844 -7.551 -17.766 1 93.38 349 TYR A O 1
ATOM 2976 N N . TRP A 1 350 ? -9.609 -9.352 -17.219 1 92.19 350 TRP A N 1
ATOM 2977 C CA . TRP A 1 350 ? -8.398 -8.82 -17.812 1 92.19 350 TRP A CA 1
ATOM 2978 C C . TRP A 1 350 ? -7.547 -9.938 -18.406 1 92.19 350 TRP A C 1
ATOM 2980 O O . TRP A 1 350 ? -7.957 -11.102 -18.406 1 92.19 350 TRP A O 1
ATOM 2990 N N . ASN A 1 351 ? -6.402 -9.539 -18.953 1 82.69 351 ASN A N 1
ATOM 2991 C CA . ASN A 1 351 ? -5.492 -10.523 -19.547 1 82.69 351 ASN A CA 1
ATOM 2992 C C . ASN A 1 351 ? -4.637 -11.195 -18.484 1 82.69 351 ASN A C 1
ATOM 2994 O O . ASN A 1 351 ? -4.445 -10.648 -17.391 1 82.69 351 ASN A O 1
ATOM 2998 N N . GLY A 1 352 ? -4.309 -12.422 -18.766 1 76.31 352 GLY A N 1
ATOM 2999 C CA . GLY A 1 352 ? -3.43 -13.125 -17.859 1 76.31 352 GLY A CA 1
ATOM 3000 C C . GLY A 1 352 ? -2.256 -12.281 -17.391 1 76.31 352 GLY A C 1
ATOM 3001 O O . GLY A 1 352 ? -1.888 -12.312 -16.219 1 76.31 352 GLY A O 1
ATOM 3002 N N . GLN A 1 353 ? -1.72 -11.594 -18.328 1 82.19 353 GLN A N 1
ATOM 3003 C CA . GLN A 1 353 ? -0.722 -10.57 -18.031 1 82.19 353 GLN A CA 1
ATOM 3004 C C . GLN A 1 353 ? -1.308 -9.172 -18.188 1 82.19 353 GLN A C 1
ATOM 3006 O O . GLN A 1 353 ? -1.371 -8.641 -19.297 1 82.19 353 GLN A O 1
ATOM 3011 N N . PRO A 1 354 ? -1.672 -8.688 -17.047 1 88.94 354 PRO A N 1
ATOM 3012 C CA . PRO A 1 354 ? -2.379 -7.41 -17.141 1 88.94 354 PRO A CA 1
ATOM 3013 C C . PRO A 1 354 ? -1.511 -6.297 -17.719 1 88.94 354 PRO A C 1
ATOM 3015 O O . PRO A 1 354 ? -0.319 -6.215 -17.406 1 88.94 354 PRO A O 1
ATOM 3018 N N . THR A 1 355 ? -2.076 -5.484 -18.562 1 88.06 355 THR A N 1
ATOM 3019 C CA . THR A 1 355 ? -1.43 -4.32 -19.156 1 88.06 355 THR A CA 1
ATOM 3020 C C . THR A 1 355 ? -1.637 -3.08 -18.297 1 88.06 355 THR A C 1
ATOM 3022 O O . THR A 1 355 ? -2.369 -3.121 -17.312 1 88.06 355 THR A O 1
ATOM 3025 N N . LYS A 1 356 ? -0.986 -2.012 -18.734 1 86.75 356 LYS A N 1
ATOM 3026 C CA . LYS A 1 356 ? -1.191 -0.736 -18.062 1 86.75 356 LYS A CA 1
ATOM 3027 C C . LYS A 1 356 ? -2.656 -0.312 -18.109 1 86.75 356 LYS A C 1
ATOM 3029 O O . LYS A 1 356 ? -3.195 0.214 -17.141 1 86.75 356 LYS A O 1
ATOM 3034 N N . ASN A 1 357 ? -3.18 -0.542 -19.219 1 92.12 357 ASN A N 1
ATOM 3035 C CA . ASN A 1 357 ? -4.59 -0.205 -19.391 1 92.12 357 ASN A CA 1
ATOM 3036 C C . ASN A 1 357 ? -5.48 -1.056 -18.484 1 92.12 357 ASN A C 1
ATOM 3038 O O . ASN A 1 357 ? -6.457 -0.556 -17.922 1 92.12 357 ASN A O 1
ATOM 3042 N N . ASP A 1 358 ? -5.215 -2.311 -18.312 1 94.19 358 ASP A N 1
ATOM 3043 C CA . ASP A 1 358 ? -5.977 -3.184 -17.422 1 94.19 358 ASP A CA 1
ATOM 3044 C C . ASP A 1 358 ? -5.934 -2.672 -15.977 1 94.19 358 ASP A C 1
ATOM 3046 O O . ASP A 1 358 ? -6.965 -2.621 -15.305 1 94.19 358 ASP A O 1
ATOM 3050 N N . TRP A 1 359 ? -4.789 -2.266 -15.625 1 93 359 TRP A N 1
ATOM 3051 C CA . TRP A 1 359 ? -4.625 -1.763 -14.266 1 93 359 TRP A CA 1
ATOM 3052 C C . TRP A 1 359 ? -5.418 -0.478 -14.055 1 93 359 TRP A C 1
ATOM 3054 O O . TRP A 1 359 ? -6.051 -0.292 -13.016 1 93 359 TRP A O 1
ATOM 3064 N N . ALA A 1 360 ? -5.344 0.395 -15.047 1 91.5 360 ALA A N 1
ATOM 3065 C CA . ALA A 1 360 ? -6.09 1.648 -14.969 1 91.5 360 ALA A CA 1
ATOM 3066 C C . ALA A 1 360 ? -7.59 1.388 -14.898 1 91.5 360 ALA A C 1
ATOM 3068 O O . ALA A 1 360 ? -8.297 2.018 -14.109 1 91.5 360 ALA A O 1
ATOM 3069 N N . ARG A 1 361 ? -8.078 0.484 -15.695 1 95.81 361 ARG A N 1
ATOM 3070 C CA . ARG A 1 361 ? -9.492 0.121 -15.695 1 95.81 361 ARG A CA 1
ATOM 3071 C C . ARG A 1 361 ? -9.906 -0.468 -14.352 1 95.81 361 ARG A C 1
ATOM 3073 O O . ARG A 1 361 ? -10.984 -0.156 -13.836 1 95.81 361 ARG A O 1
ATOM 3080 N N . LEU A 1 362 ? -9.094 -1.338 -13.844 1 96.69 362 LEU A N 1
ATOM 3081 C CA . LEU A 1 362 ? -9.406 -1.941 -12.555 1 96.69 362 LEU A CA 1
ATOM 3082 C C . LEU A 1 362 ? -9.477 -0.88 -11.461 1 96.69 362 LEU A C 1
ATOM 3084 O O . LEU A 1 362 ? -10.383 -0.901 -10.633 1 96.69 362 LEU A O 1
ATOM 3088 N N . LYS A 1 363 ? -8.492 -0.037 -11.461 1 92.94 363 LYS A N 1
ATOM 3089 C CA . LYS A 1 363 ? -8.492 1.042 -10.477 1 92.94 363 LYS A CA 1
ATOM 3090 C C . LYS A 1 363 ? -9.781 1.854 -10.555 1 92.94 363 LYS A C 1
ATOM 3092 O O . LYS A 1 363 ? -10.383 2.172 -9.523 1 92.94 363 LYS A O 1
ATOM 3097 N N . ALA A 1 364 ? -10.164 2.201 -11.742 1 92.81 364 ALA A N 1
ATOM 3098 C CA . ALA A 1 364 ? -11.398 2.955 -11.938 1 92.81 364 ALA A CA 1
ATOM 3099 C C . ALA A 1 364 ? -12.602 2.186 -11.414 1 92.81 364 ALA A C 1
ATOM 3101 O O . ALA A 1 364 ? -13.492 2.766 -10.773 1 92.81 364 ALA A O 1
ATOM 3102 N N . GLU A 1 365 ? -12.656 0.912 -11.648 1 95.5 365 GLU A N 1
ATOM 3103 C CA . GLU A 1 365 ? -13.758 0.076 -11.18 1 95.5 365 GLU A CA 1
ATOM 3104 C C . GLU A 1 365 ? -13.789 0.003 -9.656 1 95.5 365 GLU A C 1
ATOM 3106 O O . GLU A 1 365 ? -14.859 0.03 -9.047 1 95.5 365 GLU A O 1
ATOM 3111 N N . ILE A 1 366 ? -12.664 -0.147 -9.078 1 94.69 366 ILE A N 1
ATOM 3112 C CA . ILE A 1 366 ? -12.562 -0.211 -7.625 1 94.69 366 ILE A CA 1
ATOM 3113 C C . ILE A 1 366 ? -13.062 1.095 -7.012 1 94.69 366 ILE A C 1
ATOM 3115 O O . ILE A 1 366 ? -13.781 1.082 -6.012 1 94.69 366 ILE A O 1
ATOM 3119 N N . ILE A 1 367 ? -12.672 2.197 -7.637 1 90.19 367 ILE A N 1
ATOM 3120 C CA . ILE A 1 367 ? -13.117 3.504 -7.164 1 90.19 367 ILE A CA 1
ATOM 3121 C C . ILE A 1 367 ? -14.641 3.596 -7.254 1 90.19 367 ILE A C 1
ATOM 3123 O O . ILE A 1 367 ? -15.297 4.066 -6.32 1 90.19 367 ILE A O 1
ATOM 3127 N N . LYS A 1 368 ? -15.18 3.135 -8.32 1 90.5 368 LYS A N 1
ATOM 3128 C CA . LYS A 1 368 ? -16.625 3.143 -8.516 1 90.5 368 LYS A CA 1
ATOM 3129 C C . LYS A 1 368 ? -17.328 2.316 -7.438 1 90.5 368 LYS A C 1
ATOM 3131 O O . LYS A 1 368 ? -18.312 2.768 -6.84 1 90.5 368 LYS A O 1
ATOM 3136 N N . ILE A 1 369 ? -16.844 1.135 -7.195 1 92.81 369 ILE A N 1
ATOM 3137 C CA . ILE A 1 369 ? -17.422 0.241 -6.195 1 92.81 369 ILE A CA 1
ATOM 3138 C C . ILE A 1 369 ? -17.328 0.886 -4.816 1 92.81 369 ILE A C 1
ATOM 3140 O O . ILE A 1 369 ? -18.281 0.845 -4.039 1 92.81 369 ILE A O 1
ATOM 3144 N N . ARG A 1 370 ? -16.203 1.427 -4.527 1 90.5 370 ARG A N 1
ATOM 3145 C CA . ARG A 1 370 ? -16 2.072 -3.236 1 90.5 370 ARG A CA 1
ATOM 3146 C C . ARG A 1 370 ? -17 3.201 -3.018 1 90.5 370 ARG A C 1
ATOM 3148 O O . ARG A 1 370 ? -17.594 3.316 -1.94 1 90.5 370 ARG A O 1
ATOM 3155 N N . ASN A 1 371 ? -17.125 4.055 -4.039 1 84.62 371 ASN A N 1
ATOM 3156 C CA . ASN A 1 371 ? -18.062 5.18 -3.943 1 84.62 371 ASN A CA 1
ATOM 3157 C C . ASN A 1 371 ? -19.484 4.703 -3.701 1 84.62 371 ASN A C 1
ATOM 3159 O O . ASN A 1 371 ? -20.219 5.293 -2.898 1 84.62 371 ASN A O 1
ATOM 3163 N N . GLU A 1 372 ? -19.875 3.688 -4.344 1 85.06 372 GLU A N 1
ATOM 3164 C CA . GLU A 1 372 ? -21.219 3.135 -4.176 1 85.06 372 GLU A CA 1
ATOM 3165 C C . GLU A 1 372 ? -21.391 2.543 -2.783 1 85.06 372 GLU A C 1
ATOM 3167 O O . GLU A 1 372 ? -22.438 2.734 -2.152 1 85.06 372 GLU A O 1
ATOM 3172 N N . LYS A 1 373 ? -20.438 1.882 -2.381 1 85.06 373 LYS A N 1
ATOM 3173 C CA . LYS A 1 373 ? -20.484 1.209 -1.087 1 85.06 373 LYS A CA 1
ATOM 3174 C C . LYS A 1 373 ? -20.531 2.219 0.057 1 85.06 373 LYS A C 1
ATOM 3176 O O . LYS A 1 373 ? -21.125 1.955 1.104 1 85.06 373 LYS A O 1
ATOM 3181 N N . ASN A 1 374 ? -19.891 3.303 -0.133 1 80.38 374 ASN A N 1
ATOM 3182 C CA . ASN A 1 374 ? -19.766 4.277 0.946 1 80.38 374 ASN A CA 1
ATOM 3183 C C . ASN A 1 374 ? -20.641 5.5 0.708 1 80.38 374 ASN A C 1
ATOM 3185 O O . ASN A 1 374 ? -20.438 6.547 1.317 1 80.38 374 ASN A O 1
ATOM 3189 N N . ARG A 1 375 ? -21.469 5.363 -0.324 1 71.06 375 ARG A N 1
ATOM 3190 C CA . ARG A 1 375 ? -22.406 6.445 -0.615 1 71.06 375 ARG A CA 1
ATOM 3191 C C . ARG A 1 375 ? -23.203 6.828 0.626 1 71.06 375 ARG A C 1
ATOM 3193 O O . ARG A 1 375 ? -23.484 8.008 0.853 1 71.06 375 ARG A O 1
ATOM 3200 N N . SER A 1 376 ? -23.656 5.684 1.281 1 57.56 376 SER A N 1
ATOM 3201 C CA . SER A 1 376 ? -24.469 5.977 2.451 1 57.56 376 SER A CA 1
ATOM 3202 C C . SER A 1 376 ? -23.719 6.84 3.455 1 57.56 376 SER A C 1
ATOM 3204 O O . SER A 1 376 ? -24.312 7.668 4.145 1 57.56 376 SER A O 1
ATOM 3206 N N . ILE A 1 377 ? -22.5 6.547 3.645 1 55.41 377 ILE A N 1
ATOM 3207 C CA . ILE A 1 377 ? -21.766 7.383 4.582 1 55.41 377 ILE A CA 1
ATOM 3208 C C . ILE A 1 377 ? -21.828 8.844 4.129 1 55.41 377 ILE A C 1
ATOM 3210 O O . ILE A 1 377 ? -22.016 9.742 4.949 1 55.41 377 ILE A O 1
ATOM 3214 N N . LEU A 1 378 ? -21.938 9.07 2.746 1 52.62 378 LEU A N 1
ATOM 3215 C CA . LEU A 1 378 ? -21.938 10.43 2.232 1 52.62 378 LEU A CA 1
ATOM 3216 C C . LEU A 1 378 ? -23.359 10.875 1.893 1 52.62 378 LEU A C 1
ATOM 3218 O O . LEU A 1 378 ? -23.672 12.07 1.931 1 52.62 378 LEU A O 1
ATOM 3222 N N . GLU A 1 379 ? -24.375 10.125 1.391 1 50.12 379 GLU A N 1
ATOM 3223 C CA . GLU A 1 379 ? -25.703 10.531 0.966 1 50.12 379 GLU A CA 1
ATOM 3224 C C . GLU A 1 379 ? -26.641 10.688 2.16 1 50.12 379 GLU A C 1
ATOM 3226 O O . GLU A 1 379 ? -27.562 11.508 2.137 1 50.12 379 GLU A O 1
ATOM 3231 N N . LYS A 1 380 ? -26.688 9.734 3.105 1 44.88 380 LYS A N 1
ATOM 3232 C CA . LYS A 1 380 ? -27.797 9.812 4.055 1 44.88 380 LYS A CA 1
ATOM 3233 C C . LYS A 1 380 ? -27.688 11.062 4.926 1 44.88 380 LYS A C 1
ATOM 3235 O O . LYS A 1 380 ? -28.312 11.133 5.992 1 44.88 380 LYS A O 1
ATOM 3240 N N . LEU A 1 381 ? -26.906 11.992 4.547 1 40.03 381 LEU A N 1
ATOM 3241 C CA . LEU A 1 381 ? -26.969 13.227 5.324 1 40.03 381 LEU A CA 1
ATOM 3242 C C . LEU A 1 381 ? -28.359 13.836 5.27 1 40.03 381 LEU A C 1
ATOM 3244 O O . LEU A 1 381 ? -28.734 14.453 4.27 1 40.03 381 LEU A O 1
ATOM 3248 N N . ASP A 1 382 ? -29.281 13.148 5.59 1 33.81 382 ASP A N 1
ATOM 3249 C CA . ASP A 1 382 ? -30.578 13.773 5.863 1 33.81 382 ASP A CA 1
ATOM 3250 C C . ASP A 1 382 ? -30.438 14.875 6.91 1 33.81 382 ASP A C 1
ATOM 3252 O O . ASP A 1 382 ? -30.297 14.594 8.102 1 33.81 382 ASP A O 1
ATOM 3256 N N . PHE A 1 383 ? -29.844 15.914 6.539 1 31.97 383 PHE A N 1
ATOM 3257 C CA . PHE A 1 383 ? -29.859 17.078 7.418 1 31.97 383 PHE A CA 1
ATOM 3258 C C . PHE A 1 383 ? -31.297 17.531 7.672 1 31.97 383 PHE A C 1
ATOM 3260 O O . PHE A 1 383 ? -31.516 18.625 8.203 1 31.97 383 PHE A O 1
ATOM 3267 N N . VAL A 1 384 ? -32.344 16.953 7.242 1 26.94 384 VAL A N 1
ATOM 3268 C CA . VAL A 1 384 ? -33.688 17.516 7.43 1 26.94 384 VAL A CA 1
ATOM 3269 C C . VAL A 1 384 ? -34.031 17.516 8.914 1 26.94 384 VAL A C 1
ATOM 3271 O O . VAL A 1 384 ? -35 18.172 9.328 1 26.94 384 VAL A O 1
ATOM 3274 N N . ASN A 1 385 ? -33.406 17.125 10.008 1 23.86 385 ASN A N 1
ATOM 3275 C CA . ASN A 1 385 ? -34.375 17.391 11.047 1 23.86 385 ASN A CA 1
ATOM 3276 C C . ASN A 1 385 ? -34.531 18.891 11.273 1 23.86 385 ASN A C 1
ATOM 3278 O O . ASN A 1 385 ? -33.562 19.641 11.297 1 23.86 385 ASN A O 1
ATOM 3282 N N . MET B 1 1 ? -8.445 -37.062 -48.531 1 59.12 1 MET B N 1
ATOM 3283 C CA . MET B 1 1 ? -7.258 -37.75 -48.031 1 59.12 1 MET B CA 1
ATOM 3284 C C . MET B 1 1 ? -6.098 -36.781 -47.844 1 59.12 1 MET B C 1
ATOM 3286 O O . MET B 1 1 ? -5.414 -36.844 -46.812 1 59.12 1 MET B O 1
ATOM 3290 N N . ARG B 1 2 ? -6.055 -35.844 -48.688 1 61.06 2 ARG B N 1
ATOM 3291 C CA . ARG B 1 2 ? -4.965 -34.875 -48.625 1 61.06 2 ARG B CA 1
ATOM 3292 C C . ARG B 1 2 ? -5.16 -33.906 -47.469 1 61.06 2 ARG B C 1
ATOM 3294 O O . ARG B 1 2 ? -4.207 -33.562 -46.75 1 61.06 2 ARG B O 1
ATOM 3301 N N . THR B 1 3 ? -6.363 -33.531 -47.406 1 69.38 3 THR B N 1
ATOM 3302 C CA . THR B 1 3 ? -6.699 -32.625 -46.344 1 69.38 3 THR B CA 1
ATOM 3303 C C . THR B 1 3 ? -6.523 -33.312 -44.969 1 69.38 3 THR B C 1
ATOM 3305 O O . THR B 1 3 ? -6 -32.688 -44.031 1 69.38 3 THR B O 1
ATOM 3308 N N . ILE B 1 4 ? -6.91 -34.406 -44.906 1 66.19 4 ILE B N 1
ATOM 3309 C CA . ILE B 1 4 ? -6.77 -35.188 -43.688 1 66.19 4 ILE B CA 1
ATOM 3310 C C . ILE B 1 4 ? -5.289 -35.406 -43.406 1 66.19 4 ILE B C 1
ATOM 3312 O O . ILE B 1 4 ? -4.855 -35.312 -42.25 1 66.19 4 ILE B O 1
ATOM 3316 N N . GLN B 1 5 ? -4.566 -35.719 -44.438 1 67.88 5 GLN B N 1
ATOM 3317 C CA . GLN B 1 5 ? -3.133 -35.938 -44.25 1 67.88 5 GLN B CA 1
ATOM 3318 C C . GLN B 1 5 ? -2.432 -34.656 -43.781 1 67.88 5 GLN B C 1
ATOM 3320 O O . GLN B 1 5 ? -1.538 -34.719 -42.906 1 67.88 5 GLN B O 1
ATOM 3325 N N . ARG B 1 6 ? -2.836 -33.594 -44.375 1 72 6 ARG B N 1
ATOM 3326 C CA . ARG B 1 6 ? -2.254 -32.312 -43.969 1 72 6 ARG B CA 1
ATOM 3327 C C . ARG B 1 6 ? -2.574 -32.031 -42.5 1 72 6 ARG B C 1
ATOM 3329 O O . ARG B 1 6 ? -1.691 -31.625 -41.719 1 72 6 ARG B O 1
ATOM 3336 N N . LYS B 1 7 ? -3.779 -32.125 -42.188 1 72.5 7 LYS B N 1
ATOM 3337 C CA . LYS B 1 7 ? -4.188 -31.875 -40.812 1 72.5 7 LYS B CA 1
ATOM 3338 C C . LYS B 1 7 ? -3.502 -32.844 -39.875 1 72.5 7 LYS B C 1
ATOM 3340 O O . LYS B 1 7 ? -3.137 -32.5 -38.75 1 72.5 7 LYS B O 1
ATOM 3345 N N . LEU B 1 8 ? -3.311 -33.969 -40.375 1 74.81 8 LEU B N 1
ATOM 3346 C CA . LEU B 1 8 ? -2.611 -35 -39.594 1 74.81 8 LEU B CA 1
ATOM 3347 C C . LEU B 1 8 ? -1.149 -34.594 -39.406 1 74.81 8 LEU B C 1
ATOM 3349 O O . LEU B 1 8 ? -0.588 -34.812 -38.312 1 74.81 8 LEU B O 1
ATOM 3353 N N . ARG B 1 9 ? -0.544 -34.094 -40.375 1 75.19 9 ARG B N 1
ATOM 3354 C CA . ARG B 1 9 ? 0.841 -33.625 -40.281 1 75.19 9 ARG B CA 1
ATOM 3355 C C . ARG B 1 9 ? 0.975 -32.5 -39.281 1 75.19 9 ARG B C 1
ATOM 3357 O O . ARG B 1 9 ? 1.912 -32.469 -38.5 1 75.19 9 ARG B O 1
ATOM 3364 N N . GLU B 1 10 ? 0.027 -31.641 -39.375 1 77.5 10 GLU B N 1
ATOM 3365 C CA . GLU B 1 10 ? 0.027 -30.531 -38.438 1 77.5 10 GLU B CA 1
ATOM 3366 C C . GLU B 1 10 ? -0.153 -31.016 -37 1 77.5 10 GLU B C 1
ATOM 3368 O O . GLU B 1 10 ? 0.554 -30.562 -36.094 1 77.5 10 GLU B O 1
ATOM 3373 N N . LEU B 1 11 ? -1.001 -31.875 -36.906 1 79 11 LEU B N 1
ATOM 3374 C CA . LEU B 1 11 ? -1.25 -32.438 -35.594 1 79 11 LEU B CA 1
ATOM 3375 C C . LEU B 1 11 ? -0.026 -33.188 -35.062 1 79 11 LEU B C 1
ATOM 3377 O O . LEU B 1 11 ? 0.33 -33.094 -33.906 1 79 11 LEU B O 1
ATOM 3381 N N . ASN B 1 12 ? 0.602 -33.906 -35.938 1 81.12 12 ASN B N 1
ATOM 3382 C CA . ASN B 1 12 ? 1.763 -34.688 -35.531 1 81.12 12 ASN B CA 1
ATOM 3383 C C . ASN B 1 12 ? 2.941 -33.781 -35.156 1 81.12 12 ASN B C 1
ATOM 3385 O O . ASN B 1 12 ? 3.76 -34.156 -34.312 1 81.12 12 ASN B O 1
ATOM 3389 N N . THR B 1 13 ? 2.969 -32.656 -35.75 1 76.88 13 THR B N 1
ATOM 3390 C CA . THR B 1 13 ? 3.994 -31.703 -35.375 1 76.88 13 THR B CA 1
ATOM 3391 C C . THR B 1 13 ? 3.812 -31.266 -33.906 1 76.88 13 THR B C 1
ATOM 3393 O O . THR B 1 13 ? 4.789 -31.141 -33.156 1 76.88 13 THR B O 1
ATOM 3396 N N . ILE B 1 14 ? 2.637 -31.125 -33.5 1 77.62 14 ILE B N 1
ATOM 3397 C CA . ILE B 1 14 ? 2.322 -30.766 -32.125 1 77.62 14 ILE B CA 1
ATOM 3398 C C . ILE B 1 14 ? 2.568 -31.969 -31.219 1 77.62 14 ILE B C 1
ATOM 3400 O O . ILE B 1 14 ? 3.193 -31.828 -30.156 1 77.62 14 ILE B O 1
ATOM 3404 N N . LEU B 1 15 ? 2.166 -33.094 -31.703 1 82.62 15 LEU B N 1
ATOM 3405 C CA . LEU B 1 15 ? 2.244 -34.281 -30.891 1 82.62 15 LEU B CA 1
ATOM 3406 C C . LEU B 1 15 ? 3.695 -34.688 -30.656 1 82.62 15 LEU B C 1
ATOM 3408 O O . LEU B 1 15 ? 4.023 -35.25 -29.609 1 82.62 15 LEU B O 1
ATOM 3412 N N . LYS B 1 16 ? 4.527 -34.375 -31.578 1 79.94 16 LYS B N 1
ATOM 3413 C CA . LYS B 1 16 ? 5.945 -34.719 -31.453 1 79.94 16 LYS B CA 1
ATOM 3414 C C . LYS B 1 16 ? 6.555 -34.031 -30.219 1 79.94 16 LYS B C 1
ATOM 3416 O O . LYS B 1 16 ? 7.449 -34.594 -29.578 1 79.94 16 LYS B O 1
ATOM 3421 N N . ASN B 1 17 ? 5.957 -32.906 -29.875 1 78.88 17 ASN B N 1
ATOM 3422 C CA . ASN B 1 17 ? 6.414 -32.188 -28.703 1 78.88 17 ASN B CA 1
ATOM 3423 C C . ASN B 1 17 ? 6.121 -32.969 -27.422 1 78.88 17 ASN B C 1
ATOM 3425 O O . ASN B 1 17 ? 6.676 -32.656 -26.359 1 78.88 17 ASN B O 1
ATOM 3429 N N . TYR B 1 18 ? 5.383 -33.906 -27.578 1 80.5 18 TYR B N 1
ATOM 3430 C CA . TYR B 1 18 ? 5.016 -34.719 -26.406 1 80.5 18 TYR B CA 1
ATOM 3431 C C . TYR B 1 18 ? 5.469 -36.156 -26.594 1 80.5 18 TYR B C 1
ATOM 3433 O O . TYR B 1 18 ? 5.027 -37.031 -25.859 1 80.5 18 TYR B O 1
ATOM 3441 N N . HIS B 1 19 ? 6.281 -36.344 -27.594 1 82.88 19 HIS B N 1
ATOM 3442 C CA . HIS B 1 19 ? 6.773 -37.688 -27.953 1 82.88 19 HIS B CA 1
ATOM 3443 C C . HIS B 1 19 ? 5.629 -38.594 -28.328 1 82.88 19 HIS B C 1
ATOM 3445 O O . HIS B 1 19 ? 5.605 -39.781 -27.906 1 82.88 19 HIS B O 1
ATOM 3451 N N . LEU B 1 20 ? 4.66 -37.969 -28.953 1 86.69 20 LEU B N 1
ATOM 3452 C CA . LEU B 1 20 ? 3.49 -38.719 -29.406 1 86.69 20 LEU B CA 1
ATOM 3453 C C . LEU B 1 20 ? 3.369 -38.625 -30.938 1 86.69 20 LEU B C 1
ATOM 3455 O O . LEU B 1 20 ? 4.078 -37.844 -31.578 1 86.69 20 LEU B O 1
ATOM 3459 N N . SER B 1 21 ? 2.611 -39.562 -31.469 1 84.56 21 SER B N 1
ATOM 3460 C CA . SER B 1 21 ? 2.277 -39.531 -32.875 1 84.56 21 SER B CA 1
ATOM 3461 C C . SER B 1 21 ? 0.849 -40 -33.125 1 84.56 21 SER B C 1
ATOM 3463 O O . SER B 1 21 ? 0.255 -40.656 -32.25 1 84.56 21 SER B O 1
ATOM 3465 N N . CYS B 1 22 ? 0.22 -39.531 -34.094 1 83.69 22 CYS B N 1
ATOM 3466 C CA . CYS B 1 22 ? -1.12 -39.938 -34.5 1 83.69 22 CYS B CA 1
ATOM 3467 C C . CYS B 1 22 ? -1.093 -40.688 -35.812 1 83.69 22 CYS B C 1
ATOM 3469 O O . CYS B 1 22 ? -0.486 -40.219 -36.781 1 83.69 22 CYS B O 1
ATOM 3471 N N . SER B 1 23 ? -1.521 -41.938 -35.781 1 78.38 23 SER B N 1
ATOM 3472 C CA . SER B 1 23 ? -1.633 -42.75 -37 1 78.38 23 SER B CA 1
ATOM 3473 C C . SER B 1 23 ? -3.061 -43.219 -37.219 1 78.38 23 SER B C 1
ATOM 3475 O O . SER B 1 23 ? -3.707 -43.688 -36.281 1 78.38 23 SER B O 1
ATOM 3477 N N . LEU B 1 24 ? -3.658 -42.875 -38.312 1 74 24 LEU B N 1
ATOM 3478 C CA . LEU B 1 24 ? -5.02 -43.312 -38.625 1 74 24 LEU B CA 1
ATOM 3479 C C . LEU B 1 24 ? -5.07 -44.812 -38.906 1 74 24 LEU B C 1
ATOM 3481 O O . LEU B 1 24 ? -6.152 -45.406 -38.969 1 74 24 LEU B O 1
ATOM 3485 N N . LYS B 1 25 ? -4.07 -45.406 -39.125 1 65.25 25 LYS B N 1
ATOM 3486 C CA . LYS B 1 25 ? -4.051 -46.812 -39.531 1 65.25 25 LYS B CA 1
ATOM 3487 C C . LYS B 1 25 ? -4.348 -47.719 -38.344 1 65.25 25 LYS B C 1
ATOM 3489 O O . LYS B 1 25 ? -4.824 -48.844 -38.531 1 65.25 25 LYS B O 1
ATOM 3494 N N . LYS B 1 26 ? -4.016 -47.156 -37.219 1 63 26 LYS B N 1
ATOM 3495 C CA . LYS B 1 26 ? -4.145 -48.031 -36.062 1 63 26 LYS B CA 1
ATOM 3496 C C . LYS B 1 26 ? -5.406 -47.719 -35.281 1 63 26 LYS B C 1
ATOM 3498 O O . LYS B 1 26 ? -5.984 -46.625 -35.438 1 63 26 LYS B O 1
ATOM 3503 N N . GLY B 1 27 ? -6.129 -48.594 -34.688 1 59.38 27 GLY B N 1
ATOM 3504 C CA . GLY B 1 27 ? -7.316 -48.5 -33.844 1 59.38 27 GLY B CA 1
ATOM 3505 C C . GLY B 1 27 ? -7.23 -47.375 -32.812 1 59.38 27 GLY B C 1
ATOM 3506 O O . GLY B 1 27 ? -8.25 -46.781 -32.469 1 59.38 27 GLY B O 1
ATOM 3507 N N . ASN B 1 28 ? -5.965 -47.188 -32.312 1 65.94 28 ASN B N 1
ATOM 3508 C CA . ASN B 1 28 ? -5.781 -46.031 -31.422 1 65.94 28 ASN B CA 1
ATOM 3509 C C . ASN B 1 28 ? -5.078 -44.875 -32.125 1 65.94 28 ASN B C 1
ATOM 3511 O O . ASN B 1 28 ? -3.914 -45 -32.5 1 65.94 28 ASN B O 1
ATOM 3515 N N . PRO B 1 29 ? -5.746 -43.781 -32.25 1 78.75 29 PRO B N 1
ATOM 3516 C CA . PRO B 1 29 ? -5.223 -42.719 -33.094 1 78.75 29 PRO B CA 1
ATOM 3517 C C . PRO B 1 29 ? -3.959 -42.062 -32.5 1 78.75 29 PRO B C 1
ATOM 3519 O O . PRO B 1 29 ? -3.094 -41.625 -33.25 1 78.75 29 PRO B O 1
ATOM 3522 N N . ILE B 1 30 ? -3.777 -42.094 -31.172 1 86.31 30 ILE B N 1
ATOM 3523 C CA . ILE B 1 30 ? -2.602 -41.469 -30.609 1 86.31 30 ILE B CA 1
ATOM 3524 C C . ILE B 1 30 ? -1.656 -42.531 -30.031 1 86.31 30 ILE B C 1
ATOM 3526 O O . ILE B 1 30 ? -2.059 -43.344 -29.219 1 86.31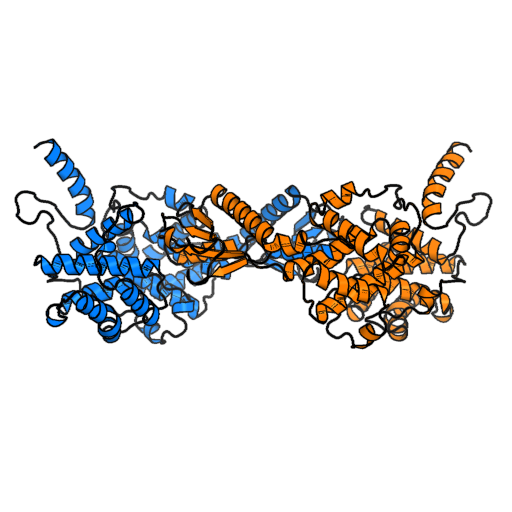 30 ILE B O 1
ATOM 3530 N N . GLU B 1 31 ? -0.405 -42.531 -30.516 1 88.75 31 GLU B N 1
ATOM 3531 C CA . GLU B 1 31 ? 0.611 -43.5 -30.094 1 88.75 31 GLU B CA 1
ATOM 3532 C C . GLU B 1 31 ? 1.651 -42.844 -29.188 1 88.75 31 GLU B C 1
ATOM 3534 O O . GLU B 1 31 ? 2.023 -41.688 -29.391 1 88.75 31 GLU B O 1
ATOM 3539 N N . GLY B 1 32 ? 2.141 -43.594 -28.219 1 90.56 32 GLY B N 1
ATOM 3540 C CA . GLY B 1 32 ? 3.125 -43.156 -27.25 1 90.56 32 GLY B CA 1
ATOM 3541 C C . GLY B 1 32 ? 2.859 -43.688 -25.844 1 90.56 32 GLY B C 1
ATOM 3542 O O . GLY B 1 32 ? 1.925 -44.438 -25.641 1 90.56 32 GLY B O 1
ATOM 3543 N N . GLU B 1 33 ? 3.783 -43.281 -24.984 1 93.5 33 GLU B N 1
ATOM 3544 C CA . GLU B 1 33 ? 3.58 -43.688 -23.594 1 93.5 33 GLU B CA 1
ATOM 3545 C C . GLU B 1 33 ? 2.312 -43.094 -23.016 1 93.5 33 GLU B C 1
ATOM 3547 O O . GLU B 1 33 ? 2.051 -41.875 -23.203 1 93.5 33 GLU B O 1
ATOM 3552 N N . GLU B 1 34 ? 1.572 -43.812 -22.312 1 95.62 34 GLU B N 1
ATOM 3553 C CA . GLU B 1 34 ? 0.25 -43.406 -21.859 1 95.62 34 GLU B CA 1
ATOM 3554 C C . GLU B 1 34 ? 0.338 -42.188 -20.938 1 95.62 34 GLU B C 1
ATOM 3556 O O . GLU B 1 34 ? -0.525 -41.281 -20.984 1 95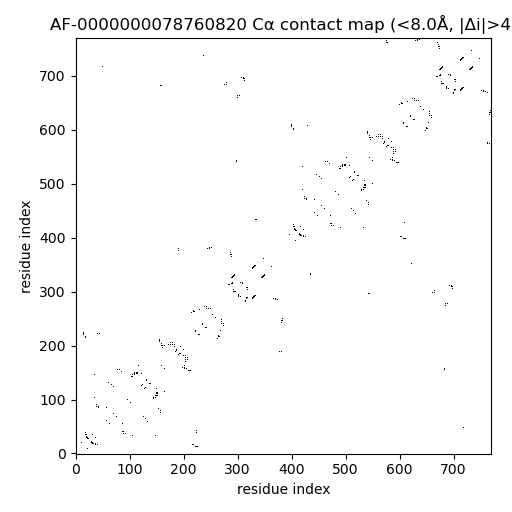.62 34 GLU B O 1
ATOM 3561 N N . TYR B 1 35 ? 1.371 -42.125 -20.062 1 95.69 35 TYR B N 1
ATOM 3562 C CA . TYR B 1 35 ? 1.475 -40.969 -19.156 1 95.69 35 TYR B CA 1
ATOM 3563 C C . TYR B 1 35 ? 1.679 -39.688 -19.938 1 95.69 35 TYR B C 1
ATOM 3565 O O . TYR B 1 35 ? 1.257 -38.625 -19.516 1 95.69 35 TYR B O 1
ATOM 3573 N N . ARG B 1 36 ? 2.27 -39.719 -21.094 1 93.75 36 ARG B N 1
ATOM 3574 C CA . ARG B 1 36 ? 2.453 -38.562 -21.953 1 93.75 36 ARG B CA 1
ATOM 3575 C C . ARG B 1 36 ? 1.16 -38.219 -22.688 1 93.75 36 ARG B C 1
ATOM 3577 O O . ARG B 1 36 ? 0.876 -37.031 -22.922 1 93.75 36 ARG B O 1
ATOM 3584 N N . ILE B 1 37 ? 0.46 -39.219 -23.094 1 92.75 37 ILE B N 1
ATOM 3585 C CA . ILE B 1 37 ? -0.821 -39 -23.75 1 92.75 37 ILE B CA 1
ATOM 3586 C C . ILE B 1 37 ? -1.768 -38.281 -22.812 1 92.75 37 ILE B C 1
ATOM 3588 O O . ILE B 1 37 ? -2.398 -37.281 -23.203 1 92.75 37 ILE B O 1
ATOM 3592 N N . ARG B 1 38 ? -1.822 -38.719 -21.594 1 94.75 38 ARG B N 1
ATOM 3593 C CA . ARG B 1 38 ? -2.678 -38.094 -20.594 1 94.75 38 ARG B CA 1
ATOM 3594 C C . ARG B 1 38 ? -2.236 -36.656 -20.344 1 94.75 38 ARG B C 1
ATOM 3596 O O . ARG B 1 38 ? -3.07 -35.75 -20.219 1 94.75 38 ARG B O 1
ATOM 3603 N N . TYR B 1 39 ? -0.944 -36.5 -20.25 1 92.44 39 TYR B N 1
ATOM 3604 C CA . TYR B 1 39 ? -0.409 -35.156 -20.062 1 92.44 39 TYR B CA 1
ATOM 3605 C C . TYR B 1 39 ? -0.814 -34.25 -21.219 1 92.44 39 TYR B C 1
ATOM 3607 O O . TYR B 1 39 ? -1.202 -33.094 -21.016 1 92.44 39 TYR B O 1
ATOM 3615 N N . PHE B 1 40 ? -0.714 -34.688 -22.391 1 89.12 40 PHE B N 1
ATOM 3616 C CA . PHE B 1 40 ? -1.1 -33.938 -23.578 1 89.12 40 PHE B CA 1
ATOM 3617 C C . PHE B 1 40 ? -2.564 -33.531 -23.5 1 89.12 40 PHE B C 1
ATOM 3619 O O . PHE B 1 40 ? -2.9 -32.375 -23.75 1 89.12 40 PHE B O 1
ATOM 3626 N N . PHE B 1 41 ? -3.441 -34.469 -23.172 1 88.75 41 PHE B N 1
ATOM 3627 C CA . PHE B 1 41 ? -4.863 -34.156 -23.078 1 88.75 41 PHE B CA 1
ATOM 3628 C C . PHE B 1 41 ? -5.129 -33.156 -21.969 1 88.75 41 PHE B C 1
ATOM 3630 O O . PHE B 1 41 ? -6 -32.281 -22.109 1 88.75 41 PHE B O 1
ATOM 3637 N N . HIS B 1 42 ? -4.422 -33.344 -20.906 1 89.81 42 HIS B N 1
ATOM 3638 C CA . HIS B 1 42 ? -4.555 -32.375 -19.797 1 89.81 42 HIS B CA 1
ATOM 3639 C C . HIS B 1 42 ? -4.219 -30.969 -20.25 1 89.81 42 HIS B C 1
ATOM 3641 O O . HIS B 1 42 ? -4.961 -30.016 -19.953 1 89.81 42 HIS B O 1
ATOM 3647 N N . LEU B 1 43 ? -3.119 -30.75 -20.906 1 86.25 43 LEU B N 1
ATOM 3648 C CA . LEU B 1 43 ? -2.701 -29.438 -21.375 1 86.25 43 LEU B CA 1
ATOM 3649 C C . LEU B 1 43 ? -3.711 -28.859 -22.375 1 86.25 43 LEU B C 1
ATOM 3651 O O . LEU B 1 43 ? -4.02 -27.672 -22.328 1 86.25 43 LEU B O 1
ATOM 3655 N N . MET B 1 44 ? -4.156 -29.703 -23.25 1 84.19 44 MET B N 1
ATOM 3656 C CA . MET B 1 44 ? -5.141 -29.297 -24.234 1 84.19 44 MET B CA 1
ATOM 3657 C C . MET B 1 44 ? -6.426 -28.812 -23.562 1 84.19 44 MET B C 1
ATOM 3659 O O . MET B 1 44 ? -6.961 -27.766 -23.922 1 84.19 44 MET B O 1
ATOM 3663 N N . TYR B 1 45 ? -6.812 -29.562 -22.656 1 82.12 45 TYR B N 1
ATOM 3664 C CA . TYR B 1 45 ? -8.023 -29.203 -21.938 1 82.12 45 TYR B CA 1
ATOM 3665 C C . TYR B 1 45 ? -7.84 -27.891 -21.188 1 82.12 45 TYR B C 1
ATOM 3667 O O . TYR B 1 45 ? -8.719 -27.031 -21.219 1 82.12 45 TYR B O 1
ATOM 3675 N N . TRP B 1 46 ? -6.758 -27.797 -20.547 1 83.19 46 TRP B N 1
ATOM 3676 C CA . TRP B 1 46 ? -6.52 -26.594 -19.734 1 83.19 46 TRP B CA 1
ATOM 3677 C C . TRP B 1 46 ? -6.438 -25.359 -20.625 1 83.19 46 TRP B C 1
ATOM 3679 O O . TRP B 1 46 ? -6.902 -24.281 -20.234 1 83.19 46 TRP B O 1
ATOM 3689 N N . GLN B 1 47 ? -5.898 -25.438 -21.734 1 79.12 47 GLN B N 1
ATOM 3690 C CA . GLN B 1 47 ? -5.805 -24.328 -22.672 1 79.12 47 GLN B CA 1
ATOM 3691 C C . GLN B 1 47 ? -7.18 -23.922 -23.188 1 79.12 47 GLN B C 1
ATOM 3693 O O . GLN B 1 47 ? -7.426 -22.75 -23.484 1 79.12 47 GLN B O 1
ATOM 3698 N N . SER B 1 48 ? -8.07 -24.844 -23.25 1 77.31 48 SER B N 1
ATOM 3699 C CA . SER B 1 48 ? -9.398 -24.562 -23.781 1 77.31 48 SER B CA 1
ATOM 3700 C C . SER B 1 48 ? -10.414 -24.375 -22.656 1 77.31 48 SER B C 1
ATOM 3702 O O . SER B 1 48 ? -11.617 -24.344 -22.906 1 77.31 48 SER B O 1
ATOM 3704 N N . PHE B 1 49 ? -9.93 -24.391 -21.5 1 71.12 49 PHE B N 1
ATOM 3705 C CA . PHE B 1 49 ? -10.758 -24.328 -20.312 1 71.12 49 PHE B CA 1
ATOM 3706 C C . PHE B 1 49 ? -11.672 -23.109 -20.344 1 71.12 49 PHE B C 1
ATOM 3708 O O . PHE B 1 49 ? -12.812 -23.156 -19.875 1 71.12 49 PHE B O 1
ATOM 3715 N N . ASP B 1 50 ? -11.148 -22.031 -20.688 1 67.38 50 ASP B N 1
ATOM 3716 C CA . ASP B 1 50 ? -11.867 -20.766 -20.625 1 67.38 50 ASP B CA 1
ATOM 3717 C C . ASP B 1 50 ? -12.789 -20.594 -21.828 1 67.38 50 ASP B C 1
ATOM 3719 O O . ASP B 1 50 ? -13.43 -19.547 -21.984 1 67.38 50 ASP B O 1
ATOM 3723 N N . GLU B 1 51 ? -12.727 -21.609 -22.594 1 63.28 51 GLU B N 1
ATOM 3724 C CA . GLU B 1 51 ? -13.648 -21.531 -23.719 1 63.28 51 GLU B CA 1
ATOM 3725 C C . GLU B 1 51 ? -15.039 -22.047 -23.344 1 63.28 51 GLU B C 1
ATOM 3727 O O . GLU B 1 51 ? -15.172 -22.844 -22.422 1 63.28 51 GLU B O 1
ATOM 3732 N N . ASN B 1 52 ? -16.109 -21.234 -23.297 1 55.97 52 ASN B N 1
ATOM 3733 C CA . ASN B 1 52 ? -17.484 -21.438 -22.891 1 55.97 52 ASN B CA 1
ATOM 3734 C C . ASN B 1 52 ? -17.812 -22.906 -22.688 1 55.97 52 ASN B C 1
ATOM 3736 O O . ASN B 1 52 ? -18.594 -23.266 -21.797 1 55.97 52 ASN B O 1
ATOM 3740 N N . HIS B 1 53 ? -17.562 -23.734 -23.531 1 51.66 53 HIS B N 1
ATOM 3741 C CA . HIS B 1 53 ? -18.234 -25.031 -23.594 1 51.66 53 HIS B CA 1
ATOM 3742 C C . HIS B 1 53 ? -17.438 -26.094 -22.859 1 51.66 53 HIS B C 1
ATOM 3744 O O . HIS B 1 53 ? -17.766 -27.281 -22.938 1 51.66 53 HIS B O 1
ATOM 3750 N N . SER B 1 54 ? -16.438 -25.781 -22.25 1 52.69 54 SER B N 1
ATOM 3751 C CA . SER B 1 54 ? -15.672 -27 -21.969 1 52.69 54 SER B CA 1
ATOM 3752 C C . SER B 1 54 ? -16.219 -27.719 -20.734 1 52.69 54 SER B C 1
ATOM 3754 O O . SER B 1 54 ? -15.82 -27.406 -19.609 1 52.69 54 SER B O 1
ATOM 3756 N N . ASP B 1 55 ? -17.406 -28.031 -20.672 1 54.03 55 ASP B N 1
ATOM 3757 C CA . ASP B 1 55 ? -18.062 -28.734 -19.578 1 54.03 55 ASP B CA 1
ATOM 3758 C C . ASP B 1 55 ? -17.391 -30.078 -19.312 1 54.03 55 ASP B C 1
ATOM 3760 O O . ASP B 1 55 ? -18.062 -31.094 -19.109 1 54.03 55 ASP B O 1
ATOM 3764 N N . ILE B 1 56 ? -16.203 -30.234 -19.641 1 53.75 56 ILE B N 1
ATOM 3765 C CA . ILE B 1 56 ? -15.664 -31.531 -19.266 1 53.75 56 ILE B CA 1
ATOM 3766 C C . ILE B 1 56 ? -15.977 -31.812 -17.797 1 53.75 56 ILE B C 1
ATOM 3768 O O . ILE B 1 56 ? -16.203 -32.969 -17.406 1 53.75 56 ILE B O 1
ATOM 3772 N N . LEU B 1 57 ? -16.078 -30.719 -16.984 1 57.25 57 LEU B N 1
ATOM 3773 C CA . LEU B 1 57 ? -16.266 -30.891 -15.547 1 57.25 57 LEU B CA 1
ATOM 3774 C C . LEU B 1 57 ? -17.75 -31.094 -15.211 1 57.25 57 LEU B C 1
ATOM 3776 O O . LEU B 1 57 ? -18.094 -31.422 -14.078 1 57.25 57 LEU B O 1
ATOM 3780 N N . SER B 1 58 ? -18.516 -30.891 -16.203 1 58.28 58 SER B N 1
ATOM 3781 C CA . SER B 1 58 ? -19.938 -30.984 -15.898 1 58.28 58 SER B CA 1
ATOM 3782 C C . SER B 1 58 ? -20.344 -32.406 -15.594 1 58.28 58 SER B C 1
ATOM 3784 O O . SER B 1 58 ? -21.328 -32.656 -14.875 1 58.28 58 SER B O 1
ATOM 3786 N N . SER B 1 59 ? -19.453 -33.312 -15.969 1 63.84 59 SER B N 1
ATOM 3787 C CA . SER B 1 59 ? -19.922 -34.688 -15.852 1 63.84 59 SER B CA 1
ATOM 3788 C C . SER B 1 59 ? -19.391 -35.344 -14.578 1 63.84 59 SER B C 1
ATOM 3790 O O . SER B 1 59 ? -19.656 -36.531 -14.328 1 63.84 59 SER B O 1
ATOM 3792 N N . ILE B 1 60 ? -18.688 -34.562 -13.805 1 72.06 60 ILE B N 1
ATOM 3793 C CA . ILE B 1 60 ? -18.156 -35.188 -12.609 1 72.06 60 ILE B CA 1
ATOM 3794 C C . ILE B 1 60 ? -19.219 -35.188 -11.508 1 72.06 60 ILE B C 1
ATOM 3796 O O . ILE B 1 60 ? -19.766 -34.156 -11.156 1 72.06 60 ILE B O 1
ATOM 3800 N N . LYS B 1 61 ? -19.531 -36.469 -11.117 1 75.12 61 LYS B N 1
ATOM 3801 C CA . LYS B 1 61 ? -20.484 -36.625 -10.016 1 75.12 61 LYS B CA 1
ATOM 3802 C C . LYS B 1 61 ? -19.906 -36.062 -8.719 1 75.12 61 LYS B C 1
ATOM 3804 O O . LYS B 1 61 ? -18.734 -36.25 -8.43 1 75.12 61 LYS B O 1
ATOM 3809 N N . ASN B 1 62 ? -20.703 -35.406 -7.945 1 81.38 62 ASN B N 1
ATOM 3810 C CA . ASN B 1 62 ? -20.375 -34.875 -6.629 1 81.38 62 ASN B CA 1
ATOM 3811 C C . ASN B 1 62 ? -19.188 -33.906 -6.688 1 81.38 62 ASN B C 1
ATOM 3813 O O . ASN B 1 62 ? -18.328 -33.906 -5.805 1 81.38 62 ASN B O 1
ATOM 3817 N N . LYS B 1 63 ? -19.109 -33.281 -7.734 1 83.44 63 LYS B N 1
ATOM 3818 C CA . LYS B 1 63 ? -18 -32.344 -7.973 1 83.44 63 LYS B CA 1
ATOM 3819 C C . LYS B 1 63 ? -17.812 -31.391 -6.785 1 83.44 63 LYS B C 1
ATOM 3821 O O . LYS B 1 63 ? -16.703 -31.172 -6.324 1 83.44 63 LYS B O 1
ATOM 3826 N N . ARG B 1 64 ? -18.859 -30.891 -6.234 1 82.75 64 ARG B N 1
ATOM 3827 C CA . ARG B 1 64 ? -18.797 -29.922 -5.145 1 82.75 64 ARG B CA 1
ATOM 3828 C C . ARG B 1 64 ? -18.188 -30.547 -3.893 1 82.75 64 ARG B C 1
ATOM 3830 O O . ARG B 1 64 ? -17.328 -29.953 -3.252 1 82.75 64 ARG B O 1
ATOM 3837 N N . GLN B 1 65 ? -18.609 -31.688 -3.617 1 87.38 65 GLN B N 1
ATOM 3838 C CA . GLN B 1 65 ? -18.109 -32.375 -2.443 1 87.38 65 GLN B CA 1
ATOM 3839 C C . GLN B 1 65 ? -16.625 -32.719 -2.596 1 87.38 65 GLN B C 1
ATOM 3841 O O . GLN B 1 65 ? -15.867 -32.656 -1.628 1 87.38 65 GLN B O 1
ATOM 3846 N N . LEU B 1 66 ? -16.25 -33.125 -3.775 1 90 66 LEU B N 1
ATOM 3847 C CA . LEU B 1 66 ? -14.859 -33.438 -4.043 1 90 66 LEU B CA 1
ATOM 3848 C C . LEU B 1 66 ? -13.977 -32.219 -3.867 1 90 66 LEU B C 1
ATOM 3850 O O . LEU B 1 66 ? -12.914 -32.281 -3.24 1 90 66 LEU B O 1
ATOM 3854 N N . LEU B 1 67 ? -14.469 -31.172 -4.371 1 88.62 67 LEU B N 1
ATOM 3855 C CA . LEU B 1 67 ? -13.711 -29.922 -4.27 1 88.62 67 LEU B CA 1
ATOM 3856 C C . LEU B 1 67 ? -13.539 -29.5 -2.812 1 88.62 67 LEU B C 1
ATOM 3858 O O . LEU B 1 67 ? -12.469 -29.031 -2.418 1 88.62 67 LEU B O 1
ATOM 3862 N N . GLU B 1 68 ? -14.484 -29.703 -2.021 1 88.88 68 GLU B N 1
ATOM 3863 C CA . GLU B 1 68 ? -14.414 -29.375 -0.598 1 88.88 68 GLU B CA 1
ATOM 3864 C C . GLU B 1 68 ? -13.422 -30.281 0.123 1 88.88 68 GLU B C 1
ATOM 3866 O O . GLU B 1 68 ? -12.68 -29.828 0.992 1 88.88 68 GLU B O 1
ATOM 3871 N N . LYS B 1 69 ? -13.5 -31.5 -0.228 1 90.38 69 LYS B N 1
ATOM 3872 C CA . LYS B 1 69 ? -12.555 -32.438 0.363 1 90.38 69 LYS B CA 1
ATOM 3873 C C . LYS B 1 69 ? -11.117 -32.094 -0.01 1 90.38 69 LYS B C 1
ATOM 3875 O O . LYS B 1 69 ? -10.219 -32.156 0.833 1 90.38 69 LYS B O 1
ATOM 3880 N N . PHE B 1 70 ? -10.93 -31.734 -1.271 1 91.44 70 PHE B N 1
ATOM 3881 C CA . PHE B 1 70 ? -9.602 -31.344 -1.726 1 91.44 70 PHE B CA 1
ATOM 3882 C C . PHE B 1 70 ? -9.125 -30.094 -0.983 1 91.44 70 PHE B C 1
ATOM 3884 O O . PHE B 1 70 ? -7.957 -30.016 -0.588 1 91.44 70 PHE B O 1
ATOM 3891 N N . ALA B 1 71 ? -10.016 -29.172 -0.802 1 91.06 71 ALA B N 1
ATOM 3892 C CA . ALA B 1 71 ? -9.672 -27.938 -0.11 1 91.06 71 ALA B CA 1
ATOM 3893 C C . ALA B 1 71 ? -9.266 -28.203 1.335 1 91.06 71 ALA B C 1
ATOM 3895 O O . ALA B 1 71 ? -8.367 -27.547 1.87 1 91.06 71 ALA B O 1
ATOM 3896 N N . LYS B 1 72 ? -9.867 -29.125 1.915 1 92.88 72 LYS B N 1
ATOM 3897 C CA . LYS B 1 72 ? -9.594 -29.469 3.307 1 92.88 72 LYS B CA 1
ATOM 3898 C C . LYS B 1 72 ? -8.227 -30.125 3.457 1 92.88 72 LYS B C 1
ATOM 3900 O O . LYS B 1 72 ? -7.488 -29.828 4.395 1 92.88 72 LYS B O 1
ATOM 3905 N N . HIS B 1 73 ? -7.852 -30.984 2.525 1 93.12 73 HIS B N 1
ATOM 3906 C CA . HIS B 1 73 ? -6.656 -31.797 2.689 1 93.12 73 HIS B CA 1
ATOM 3907 C C . HIS B 1 73 ? -5.484 -31.234 1.892 1 93.12 73 HIS B C 1
ATOM 3909 O O . HIS B 1 73 ? -4.34 -31.641 2.088 1 93.12 73 HIS B O 1
ATOM 3915 N N . ALA B 1 74 ? -5.73 -30.344 0.985 1 93.06 74 ALA B N 1
ATOM 3916 C CA . ALA B 1 74 ? -4.703 -29.641 0.226 1 93.06 74 ALA B CA 1
ATOM 3917 C C . ALA B 1 74 ? -4.988 -28.141 0.194 1 93.06 74 ALA B C 1
ATOM 3919 O O . ALA B 1 74 ? -5.152 -27.547 -0.88 1 93.06 74 ALA B O 1
ATOM 3920 N N . PRO B 1 75 ? -4.957 -27.5 1.342 1 90.19 75 PRO B N 1
ATOM 3921 C CA . PRO B 1 75 ? -5.344 -26.094 1.444 1 90.19 75 PRO B CA 1
ATOM 3922 C C . PRO B 1 75 ? -4.387 -25.172 0.699 1 90.19 75 PRO B C 1
ATOM 3924 O O . PRO B 1 75 ? -4.723 -24.016 0.442 1 90.19 75 PRO B O 1
ATOM 3927 N N . TYR B 1 76 ? -3.254 -25.688 0.308 1 90.94 76 TYR B N 1
ATOM 3928 C CA . TYR B 1 76 ? -2.268 -24.875 -0.403 1 90.94 76 TYR B CA 1
ATOM 3929 C C . TYR B 1 76 ? -2.654 -24.719 -1.868 1 90.94 76 TYR B C 1
ATOM 3931 O O . TYR B 1 76 ? -2.004 -23.969 -2.605 1 90.94 76 TYR B O 1
ATOM 3939 N N . THR B 1 77 ? -3.746 -25.406 -2.277 1 92.25 77 THR B N 1
ATOM 3940 C CA . THR B 1 77 ? -4.195 -25.281 -3.66 1 92.25 77 THR B CA 1
ATOM 3941 C C . THR B 1 77 ? -5.285 -24.219 -3.789 1 92.25 77 THR B C 1
ATOM 3943 O O . THR B 1 77 ? -6.105 -24.062 -2.887 1 92.25 77 THR B O 1
ATOM 3946 N N . ARG B 1 78 ? -5.316 -23.578 -4.848 1 90.81 78 ARG B N 1
ATOM 3947 C CA . ARG B 1 78 ? -6.379 -22.641 -5.203 1 90.81 78 ARG B CA 1
ATOM 3948 C C . ARG B 1 78 ? -7.59 -23.375 -5.766 1 90.81 78 ARG B C 1
ATOM 3950 O O . ARG B 1 78 ? -7.488 -24.531 -6.156 1 90.81 78 ARG B O 1
ATOM 3957 N N . SER B 1 79 ? -8.625 -22.656 -5.805 1 84.94 79 SER B N 1
ATOM 3958 C CA . SER B 1 79 ? -9.836 -23.234 -6.375 1 84.94 79 S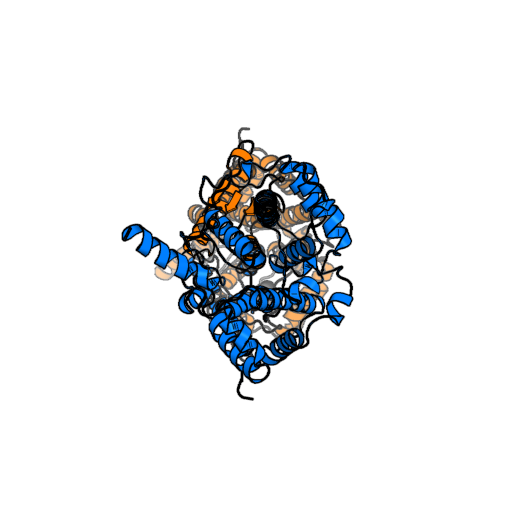ER B CA 1
ATOM 3959 C C . SER B 1 79 ? -9.617 -23.672 -7.816 1 84.94 79 SER B C 1
ATOM 3961 O O . SER B 1 79 ? -10.023 -24.766 -8.203 1 84.94 79 SER B O 1
ATOM 3963 N N . ILE B 1 80 ? -8.953 -22.859 -8.547 1 87.62 80 ILE B N 1
ATOM 3964 C CA . ILE B 1 80 ? -8.719 -23.156 -9.953 1 87.62 80 ILE B CA 1
ATOM 3965 C C . ILE B 1 80 ? -7.766 -24.344 -10.078 1 87.62 80 ILE B C 1
ATOM 3967 O O . ILE B 1 80 ? -7.875 -25.141 -11.016 1 87.62 80 ILE B O 1
ATOM 3971 N N . ASP B 1 81 ? -6.855 -24.469 -9.18 1 91.19 81 ASP B N 1
ATOM 3972 C CA . ASP B 1 81 ? -5.941 -25.609 -9.18 1 91.19 81 ASP B CA 1
ATOM 3973 C C . ASP B 1 81 ? -6.695 -26.906 -8.922 1 91.19 81 ASP B C 1
ATOM 3975 O O . ASP B 1 81 ? -6.383 -27.938 -9.531 1 91.19 81 ASP B O 1
ATOM 3979 N N . ARG B 1 82 ? -7.598 -26.859 -8.07 1 90.5 82 ARG B N 1
ATOM 3980 C CA . ARG B 1 82 ? -8.391 -28.047 -7.766 1 90.5 82 ARG B CA 1
ATOM 3981 C C . ARG B 1 82 ? -9.234 -28.453 -8.969 1 90.5 82 ARG B C 1
ATOM 3983 O O . ARG B 1 82 ? -9.383 -29.641 -9.242 1 90.5 82 ARG B O 1
ATOM 3990 N N . LYS B 1 83 ? -9.734 -27.484 -9.648 1 86.12 83 LYS B N 1
ATOM 3991 C CA . LYS B 1 83 ? -10.484 -27.781 -10.867 1 86.12 83 LYS B CA 1
ATOM 3992 C C . LYS B 1 83 ? -9.586 -28.406 -11.922 1 86.12 83 LYS B C 1
ATOM 3994 O O . LYS B 1 83 ? -9.984 -29.359 -12.609 1 86.12 83 LYS B O 1
ATOM 3999 N N . LYS B 1 84 ? -8.445 -27.859 -12.031 1 89.38 84 LYS B N 1
ATOM 4000 C CA . LYS B 1 84 ? -7.457 -28.422 -12.945 1 89.38 84 LYS B CA 1
ATOM 4001 C C . LYS B 1 84 ? -7.133 -29.875 -12.602 1 89.38 84 LYS B C 1
ATOM 4003 O O . LYS B 1 84 ? -7.027 -30.719 -13.484 1 89.38 84 LYS B O 1
ATOM 4008 N N . TRP B 1 85 ? -7.047 -30.078 -11.359 1 92.12 85 TRP B N 1
ATOM 4009 C CA . TRP B 1 85 ? -6.719 -31.422 -10.883 1 92.12 85 TRP B CA 1
ATOM 4010 C C . TRP B 1 85 ? -7.855 -32.406 -11.164 1 92.12 85 TRP B C 1
ATOM 4012 O O . TRP B 1 85 ? -7.617 -33.531 -11.617 1 92.12 85 TRP B O 1
ATOM 4022 N N . ILE B 1 86 ? -8.984 -32 -10.922 1 89.75 86 ILE B N 1
ATOM 4023 C CA . ILE B 1 86 ? -10.148 -32.844 -11.172 1 89.75 86 ILE B CA 1
ATOM 4024 C C . ILE B 1 86 ? -10.219 -33.188 -12.664 1 89.75 86 ILE B C 1
ATOM 4026 O O . ILE B 1 86 ? -10.594 -34.312 -13.023 1 89.75 86 ILE B O 1
ATOM 4030 N N . SER B 1 87 ? -9.906 -32.25 -13.422 1 88.31 87 SER B N 1
ATOM 4031 C CA . SER B 1 87 ? -9.891 -32.5 -14.859 1 88.31 87 SER B CA 1
ATOM 4032 C C . SER B 1 87 ? -8.875 -33.594 -15.219 1 88.31 87 SER B C 1
ATOM 4034 O O . SER B 1 87 ? -9.148 -34.469 -16.047 1 88.31 87 SER B O 1
ATOM 4036 N N . LEU B 1 88 ? -7.73 -33.531 -14.648 1 93.44 88 LEU B N 1
ATOM 4037 C CA . LEU B 1 88 ? -6.719 -34.562 -14.898 1 93.44 88 LEU B CA 1
ATOM 4038 C C . LEU B 1 88 ? -7.191 -35.938 -14.43 1 93.44 88 LEU B C 1
ATOM 4040 O O . LEU B 1 88 ? -6.969 -36.938 -15.102 1 93.44 88 LEU B O 1
ATOM 4044 N N . LEU B 1 89 ? -7.848 -35.969 -13.305 1 93.19 89 LEU B N 1
ATOM 4045 C CA . LEU B 1 89 ? -8.375 -37.219 -12.781 1 93.19 89 LEU B CA 1
ATOM 4046 C C . LEU B 1 89 ? -9.43 -37.781 -13.711 1 93.19 89 LEU B C 1
ATOM 4048 O O . LEU B 1 89 ? -9.469 -39 -13.945 1 93.19 89 LEU B O 1
ATOM 4052 N N . ARG B 1 90 ? -10.18 -36.969 -14.195 1 91.25 90 ARG B N 1
ATOM 4053 C CA . ARG B 1 90 ? -11.234 -37.406 -15.102 1 91.25 90 ARG B CA 1
ATOM 4054 C C . ARG B 1 90 ? -10.641 -37.969 -16.391 1 91.25 90 ARG B C 1
ATOM 4056 O O . ARG B 1 90 ? -11.102 -39 -16.891 1 91.25 90 ARG B O 1
ATOM 4063 N N . ILE B 1 91 ? -9.734 -37.281 -16.938 1 91.81 91 ILE B N 1
ATOM 4064 C CA . ILE B 1 91 ? -9.039 -37.781 -18.109 1 91.81 91 ILE B CA 1
ATOM 4065 C C . ILE B 1 91 ? -8.445 -39.156 -17.828 1 91.81 91 ILE B C 1
ATOM 4067 O O . ILE B 1 91 ? -8.578 -40.062 -18.641 1 91.81 91 ILE B O 1
ATOM 4071 N N . SER B 1 92 ? -7.805 -39.25 -16.703 1 94.38 92 SER B N 1
ATOM 4072 C CA . SER B 1 92 ? -7.18 -40.531 -16.328 1 94.38 92 SER B CA 1
ATOM 4073 C C . SER B 1 92 ? -8.219 -41.625 -16.188 1 94.38 92 SER B C 1
ATOM 4075 O O . SER B 1 92 ? -8.008 -42.75 -16.688 1 94.38 92 SER B O 1
ATOM 4077 N N . LEU B 1 93 ? -9.32 -41.312 -15.578 1 92.19 93 LEU B N 1
ATOM 4078 C CA . LEU B 1 93 ? -10.398 -42.312 -15.414 1 92.19 93 LEU B CA 1
ATOM 4079 C C . LEU B 1 93 ? -10.938 -42.75 -16.766 1 92.19 93 LEU B C 1
ATOM 4081 O O . LEU B 1 93 ? -11.141 -43.938 -17 1 92.19 93 LEU B O 1
ATOM 4085 N N . GLN B 1 94 ? -11.188 -41.781 -17.609 1 90.75 94 GLN B N 1
ATOM 4086 C CA . GLN B 1 94 ? -11.711 -42.125 -18.938 1 90.75 94 GLN B CA 1
ATOM 4087 C C . GLN B 1 94 ? -10.75 -43.031 -19.703 1 90.75 94 GLN B C 1
ATOM 4089 O O . GLN B 1 94 ? -11.18 -44 -20.344 1 90.75 94 GLN B O 1
ATOM 4094 N N . ARG B 1 95 ? -9.484 -42.719 -19.641 1 92.94 95 ARG B N 1
ATOM 4095 C CA . ARG B 1 95 ? -8.477 -43.5 -20.344 1 92.94 95 ARG B CA 1
ATOM 4096 C C . ARG B 1 95 ? -8.383 -44.906 -19.766 1 92.94 95 ARG B C 1
ATOM 4098 O O . ARG B 1 95 ? -8.273 -45.875 -20.5 1 92.94 95 ARG B O 1
ATOM 4105 N N . MET B 1 96 ? -8.492 -45.031 -18.516 1 93 96 MET B N 1
ATOM 4106 C CA . MET B 1 96 ? -8.461 -46.344 -17.875 1 93 96 MET B CA 1
ATOM 4107 C C . MET B 1 96 ? -9.68 -47.188 -18.266 1 93 96 MET B C 1
ATOM 4109 O O . MET B 1 96 ? -9.555 -48.375 -18.562 1 93 96 MET B O 1
ATOM 4113 N N . LYS B 1 97 ? -10.812 -46.562 -18.328 1 90.06 97 LYS B N 1
ATOM 4114 C CA . LYS B 1 97 ? -12.047 -47.25 -18.703 1 90.06 97 LYS B CA 1
ATOM 4115 C C . LYS B 1 97 ? -11.984 -47.719 -20.141 1 90.06 97 LYS B C 1
ATOM 4117 O O . LYS B 1 97 ? -12.594 -48.75 -20.484 1 90.06 97 LYS B O 1
ATOM 4122 N N . GLN B 1 98 ? -11.25 -47.062 -20.922 1 91.25 98 GLN B N 1
ATOM 4123 C CA . GLN B 1 98 ? -11.102 -47.406 -22.328 1 91.25 98 GLN B CA 1
ATOM 4124 C C . GLN B 1 98 ? -10.008 -48.469 -22.516 1 91.25 98 GLN B C 1
ATOM 4126 O O . GLN B 1 98 ? -9.664 -48.812 -23.641 1 91.25 98 GLN B O 1
ATOM 4131 N N . GLY B 1 99 ? -9.336 -48.812 -21.422 1 90.5 99 GLY B N 1
ATOM 4132 C CA . GLY B 1 99 ? -8.359 -49.875 -21.469 1 90.5 99 GLY B CA 1
ATOM 4133 C C . GLY B 1 99 ? -6.93 -49.375 -21.609 1 90.5 99 GLY B C 1
ATOM 4134 O O . GLY B 1 99 ? -6.016 -50.156 -21.844 1 90.5 99 GLY B O 1
ATOM 4135 N N . HIS B 1 100 ? -6.762 -48.094 -21.484 1 93.06 100 HIS B N 1
ATOM 4136 C CA . HIS B 1 100 ? -5.422 -47.531 -21.609 1 93.06 100 HIS B CA 1
ATOM 4137 C C . HIS B 1 100 ? -4.793 -47.312 -20.234 1 93.06 100 HIS B C 1
ATOM 4139 O O . HIS B 1 100 ? -4.742 -46.188 -19.734 1 93.06 100 HIS B O 1
ATOM 4145 N N . SER B 1 101 ? -4.211 -48.312 -19.672 1 93.38 101 SER B N 1
ATOM 4146 C CA . SER B 1 101 ? -3.541 -48.219 -18.391 1 93.38 101 SER B CA 1
ATOM 4147 C C . SER B 1 101 ? -2.09 -47.75 -18.547 1 93.38 101 SER B C 1
ATOM 4149 O O . SER B 1 101 ? -1.466 -48.031 -19.578 1 93.38 101 SER B O 1
ATOM 4151 N N . ILE B 1 102 ? -1.586 -47.094 -17.578 1 96.12 102 ILE B N 1
ATOM 4152 C CA . ILE B 1 102 ? -0.17 -46.719 -17.562 1 96.12 102 ILE B CA 1
ATOM 4153 C C . ILE B 1 102 ? 0.66 -47.938 -17.141 1 96.12 102 ILE B C 1
ATOM 4155 O O . ILE B 1 102 ? 0.47 -48.469 -16.047 1 96.12 102 ILE B O 1
ATOM 4159 N N . THR B 1 103 ? 1.537 -48.281 -18.016 1 93.38 103 THR B N 1
ATOM 4160 C CA . THR B 1 103 ? 2.334 -49.469 -17.719 1 93.38 103 THR B CA 1
ATOM 4161 C C . THR B 1 103 ? 3.764 -49.062 -17.359 1 93.38 103 THR B C 1
ATOM 4163 O O . THR B 1 103 ? 4.5 -49.875 -16.781 1 93.38 103 THR B O 1
ATOM 4166 N N . TYR B 1 104 ? 4.113 -47.875 -17.703 1 95 104 TYR B N 1
ATOM 4167 C CA . TYR B 1 104 ? 5.461 -47.375 -17.438 1 95 104 TYR B CA 1
ATOM 4168 C C . TYR B 1 104 ? 5.441 -45.906 -17.109 1 95 104 TYR B C 1
ATOM 4170 O O . TYR B 1 104 ? 4.703 -45.125 -17.719 1 95 104 TYR B O 1
ATOM 4178 N N . VAL B 1 105 ? 6.219 -45.562 -16.078 1 95.38 105 VAL B N 1
ATOM 4179 C CA . VAL B 1 105 ? 6.508 -44.188 -15.766 1 95.38 105 VAL B CA 1
ATOM 4180 C C . VAL B 1 105 ? 8 -44 -15.492 1 95.38 105 VAL B C 1
ATOM 4182 O O . VAL B 1 105 ? 8.672 -44.938 -15.062 1 95.38 105 VAL B O 1
ATOM 4185 N N . PRO B 1 106 ? 8.547 -42.875 -15.828 1 94.75 106 PRO B N 1
ATOM 4186 C CA . PRO B 1 106 ? 9.969 -42.625 -15.539 1 94.75 106 PRO B CA 1
ATOM 4187 C C . PRO B 1 106 ? 10.297 -42.75 -14.055 1 94.75 106 PRO B C 1
ATOM 4189 O O . PRO B 1 106 ? 9.398 -42.656 -13.211 1 94.75 106 PRO B O 1
ATOM 4192 N N . GLU B 1 107 ? 11.562 -42.938 -13.758 1 93.44 107 GLU B N 1
ATOM 4193 C CA . GLU B 1 107 ? 12.039 -43.125 -12.391 1 93.44 107 GLU B CA 1
ATOM 4194 C C . GLU B 1 107 ? 11.703 -41.906 -11.531 1 93.44 107 GLU B C 1
ATOM 4196 O O . GLU B 1 107 ? 11.43 -42.031 -10.344 1 93.44 107 GLU B O 1
ATOM 4201 N N . GLU B 1 108 ? 11.75 -40.781 -12.148 1 91.31 108 GLU B N 1
ATOM 4202 C CA . GLU B 1 108 ? 11.438 -39.531 -11.453 1 91.31 108 GLU B CA 1
ATOM 4203 C C . GLU B 1 108 ? 10.047 -39.594 -10.828 1 91.31 108 GLU B C 1
ATOM 4205 O O . GLU B 1 108 ? 9.828 -39.062 -9.734 1 91.31 108 GLU B O 1
ATOM 4210 N N . MET B 1 109 ? 9.109 -40.25 -11.477 1 94.56 109 MET B N 1
ATOM 4211 C CA . MET B 1 109 ? 7.738 -40.344 -10.977 1 94.56 109 MET B CA 1
ATOM 4212 C C . MET B 1 109 ? 7.641 -41.375 -9.852 1 94.56 109 MET B C 1
ATOM 4214 O O . MET B 1 109 ? 6.941 -41.156 -8.867 1 94.56 109 MET B O 1
ATOM 4218 N N . ASN B 1 110 ? 8.422 -42.375 -10.016 1 93.19 110 ASN B N 1
ATOM 4219 C CA . ASN B 1 110 ? 8.383 -43.438 -9.023 1 93.19 110 ASN B CA 1
ATOM 4220 C C . ASN B 1 110 ? 9.016 -43 -7.703 1 93.19 110 ASN B C 1
ATOM 4222 O O . ASN B 1 110 ? 8.555 -43.375 -6.629 1 93.19 110 ASN B O 1
ATOM 4226 N N . LYS B 1 111 ? 9.969 -42.188 -7.758 1 91.19 111 LYS B N 1
ATOM 4227 C CA . LYS B 1 111 ? 10.734 -41.781 -6.574 1 91.19 111 LYS B CA 1
ATOM 4228 C C . LYS B 1 111 ? 10.234 -40.438 -6.02 1 91.19 111 LYS B C 1
ATOM 4230 O O . LYS B 1 111 ? 10.758 -39.969 -5.016 1 91.19 111 LYS B O 1
ATOM 4235 N N . PHE B 1 112 ? 9.242 -39.938 -6.613 1 93.25 112 PHE B N 1
ATOM 4236 C CA . PHE B 1 112 ? 8.773 -38.625 -6.262 1 93.25 112 PHE B CA 1
ATOM 4237 C C . PHE B 1 112 ? 8.195 -38.594 -4.852 1 93.25 112 PHE B C 1
ATOM 4239 O O . PHE B 1 112 ? 7.473 -39.531 -4.457 1 93.25 112 PHE B O 1
ATOM 4246 N N . VAL B 1 113 ? 8.594 -37.562 -4.133 1 91.06 113 VAL B N 1
ATOM 4247 C CA . VAL B 1 113 ? 8.016 -37.312 -2.818 1 91.06 113 VAL B CA 1
ATOM 4248 C C . VAL B 1 113 ? 7.445 -35.875 -2.771 1 91.06 113 VAL B C 1
ATOM 4250 O O . VAL B 1 113 ? 8.18 -34.906 -2.932 1 91.06 113 VAL B O 1
ATOM 4253 N N . HIS B 1 114 ? 6.156 -35.844 -2.578 1 92 114 HIS B N 1
ATOM 4254 C CA . HIS B 1 114 ? 5.488 -34.531 -2.469 1 92 114 HIS B CA 1
ATOM 4255 C C . HIS B 1 114 ? 5.914 -33.812 -1.204 1 92 114 HIS B C 1
ATOM 4257 O O . HIS B 1 114 ? 6.07 -34.406 -0.146 1 92 114 HIS B O 1
ATOM 4263 N N . PRO B 1 115 ? 6.039 -32.531 -1.3 1 88.62 115 PRO B N 1
ATOM 4264 C CA . PRO B 1 115 ? 6.562 -31.797 -0.148 1 88.62 115 PRO B CA 1
ATOM 4265 C C . PRO B 1 115 ? 5.551 -31.672 0.988 1 88.62 115 PRO B C 1
ATOM 4267 O O . PRO B 1 115 ? 5.934 -31.469 2.143 1 88.62 115 PRO B O 1
ATOM 4270 N N . LEU B 1 116 ? 4.266 -31.828 0.75 1 91.38 116 LEU B N 1
ATOM 4271 C CA . LEU B 1 116 ? 3.305 -31.422 1.773 1 91.38 116 LEU B CA 1
ATOM 4272 C C . LEU B 1 116 ? 2.357 -32.562 2.105 1 91.38 116 LEU B C 1
ATOM 4274 O O . LEU B 1 116 ? 1.638 -32.531 3.105 1 91.38 116 LEU B O 1
ATOM 4278 N N . ILE B 1 117 ? 2.314 -33.562 1.254 1 92.12 117 ILE B N 1
ATOM 4279 C CA . ILE B 1 117 ? 1.382 -34.656 1.48 1 92.12 117 ILE B CA 1
ATOM 4280 C C . ILE B 1 117 ? 2.049 -36 1.123 1 92.12 117 ILE B C 1
ATOM 4282 O O . ILE B 1 117 ? 2.656 -36.125 0.057 1 92.12 117 ILE B O 1
ATOM 4286 N N . THR B 1 118 ? 1.958 -36.938 2.008 1 92.19 118 THR B N 1
ATOM 4287 C CA . THR B 1 118 ? 2.545 -38.25 1.734 1 92.19 118 THR B CA 1
ATOM 4288 C C . THR B 1 118 ? 1.734 -38.969 0.677 1 92.19 118 THR B C 1
ATOM 4290 O O . THR B 1 118 ? 0.581 -38.625 0.414 1 92.19 118 THR B O 1
ATOM 4293 N N . LYS B 1 119 ? 2.371 -39.969 0.111 1 94.06 119 LYS B N 1
ATOM 4294 C CA . LYS B 1 119 ? 1.695 -40.781 -0.894 1 94.06 119 LYS B CA 1
ATOM 4295 C C . LYS B 1 119 ? 0.458 -41.469 -0.311 1 94.06 119 LYS B C 1
ATOM 4297 O O . LYS B 1 119 ? -0.578 -41.562 -0.973 1 94.06 119 LYS B O 1
ATOM 4302 N N . GLU B 1 120 ? 0.511 -41.875 0.917 1 94.81 120 GLU B N 1
ATOM 4303 C CA . GLU B 1 120 ? -0.598 -42.531 1.597 1 94.81 120 GLU B CA 1
ATOM 4304 C C . GLU B 1 120 ? -1.761 -41.562 1.821 1 94.81 120 GLU B C 1
ATOM 4306 O O . GLU B 1 120 ? -2.916 -41.906 1.553 1 94.81 120 GLU B O 1
ATOM 4311 N N . GLU B 1 121 ? -1.442 -40.469 2.328 1 95 121 GLU B N 1
ATOM 4312 C CA . GLU B 1 121 ? -2.469 -39.438 2.557 1 95 121 GLU B CA 1
ATOM 4313 C C . GLU B 1 121 ? -3.133 -39.031 1.249 1 95 121 GLU B C 1
ATOM 4315 O O . GLU B 1 121 ? -4.355 -38.875 1.189 1 95 121 GLU B O 1
ATOM 4320 N N . PHE B 1 122 ? -2.277 -38.844 0.25 1 95.38 122 PHE B N 1
ATOM 4321 C CA . PHE B 1 122 ? -2.777 -38.5 -1.073 1 95.38 122 PHE B CA 1
ATOM 4322 C C . PHE B 1 122 ? -3.766 -39.531 -1.576 1 95.38 122 PHE B C 1
ATOM 4324 O O . PHE B 1 122 ? -4.844 -39.188 -2.062 1 95.38 122 PHE B O 1
ATOM 4331 N N . THR B 1 123 ? -3.424 -40.719 -1.485 1 95.38 123 THR B N 1
ATOM 4332 C CA . THR B 1 123 ? -4.281 -41.812 -1.941 1 95.38 123 THR B CA 1
ATOM 4333 C C . THR B 1 123 ? -5.586 -41.844 -1.152 1 95.38 123 THR B C 1
ATOM 4335 O O . THR B 1 123 ? -6.668 -41.938 -1.736 1 95.38 123 THR B O 1
ATOM 4338 N N . HIS B 1 124 ? -5.512 -41.656 0.094 1 94.62 124 HIS B N 1
ATOM 4339 C CA . HIS B 1 124 ? -6.66 -41.781 0.981 1 94.62 124 HIS B CA 1
ATOM 4340 C C . HIS B 1 124 ? -7.586 -40.594 0.87 1 94.62 124 HIS B C 1
ATOM 4342 O O . HIS B 1 124 ? -8.812 -40.75 0.83 1 94.62 124 HIS B O 1
ATOM 4348 N N . TYR B 1 125 ? -6.984 -39.438 0.82 1 93.81 125 TYR B N 1
ATOM 4349 C CA . TYR B 1 125 ? -7.797 -38.219 0.967 1 93.81 125 TYR B CA 1
ATOM 4350 C C . TYR B 1 125 ? -8.156 -37.656 -0.393 1 93.81 125 TYR B C 1
ATOM 4352 O O . TYR B 1 125 ? -9.117 -36.875 -0.515 1 93.81 125 TYR B O 1
ATOM 4360 N N . ILE B 1 126 ? -7.371 -37.969 -1.459 1 93.12 126 ILE B N 1
ATOM 4361 C CA . ILE B 1 126 ? -7.574 -37.312 -2.744 1 93.12 126 ILE B CA 1
ATOM 4362 C C . ILE B 1 126 ? -8.039 -38.344 -3.781 1 93.12 126 ILE B C 1
ATOM 4364 O O . ILE B 1 126 ? -9.109 -38.156 -4.383 1 93.12 126 ILE B O 1
ATOM 4368 N N . LEU B 1 127 ? -7.363 -39.438 -3.92 1 94.62 127 LEU B N 1
ATOM 4369 C CA . LEU B 1 127 ? -7.648 -40.375 -4.996 1 94.62 127 LEU B CA 1
ATOM 4370 C C . LEU B 1 127 ? -8.898 -41.188 -4.688 1 94.62 127 LEU B C 1
ATOM 4372 O O . LEU B 1 127 ? -9.812 -41.281 -5.512 1 94.62 127 LEU B O 1
ATOM 4376 N N . GLU B 1 128 ? -8.977 -41.719 -3.502 1 94 128 GLU B N 1
ATOM 4377 C CA . GLU B 1 128 ? -10.055 -42.625 -3.148 1 94 128 GLU B CA 1
ATOM 4378 C C . GLU B 1 128 ? -11.414 -41.938 -3.244 1 94 128 GLU B C 1
ATOM 4380 O O . GLU B 1 128 ? -12.336 -42.469 -3.867 1 94 128 GLU B O 1
ATOM 4385 N N . PRO B 1 129 ? -11.5 -40.812 -2.619 1 92.06 129 PRO B N 1
ATOM 4386 C CA . PRO B 1 129 ? -12.797 -40.125 -2.725 1 92.06 129 PRO B CA 1
ATOM 4387 C C . PRO B 1 129 ? -13.219 -39.875 -4.172 1 92.06 129 PRO B C 1
ATOM 4389 O O . PRO B 1 129 ? -14.406 -40 -4.504 1 92.06 129 PRO B O 1
ATOM 4392 N N . PHE B 1 130 ? -12.344 -39.594 -5.059 1 92.81 130 PHE B N 1
ATOM 4393 C CA . PHE B 1 130 ? -12.664 -39.312 -6.457 1 92.81 130 PHE B CA 1
ATOM 4394 C C . PHE B 1 130 ? -13.109 -40.594 -7.156 1 92.81 130 PHE B C 1
ATOM 4396 O O . PHE B 1 130 ? -14.141 -40.625 -7.832 1 92.81 130 PHE B O 1
ATOM 4403 N N . PHE B 1 131 ? -12.375 -41.625 -7.066 1 92.44 131 PHE B N 1
ATOM 4404 C CA . PHE B 1 131 ? -12.664 -42.844 -7.793 1 92.44 131 PHE B CA 1
ATOM 4405 C C . PHE B 1 131 ? -13.898 -43.531 -7.23 1 92.44 131 PHE B C 1
ATOM 4407 O O . PHE B 1 131 ? -14.695 -44.094 -7.98 1 92.44 131 PHE B O 1
ATOM 4414 N N . GLU B 1 132 ? -14.086 -43.375 -5.898 1 88.62 132 GLU B N 1
ATOM 4415 C CA . GLU B 1 132 ? -15.297 -43.906 -5.297 1 88.62 132 GLU B CA 1
ATOM 4416 C C . GLU B 1 132 ? -16.531 -43.188 -5.809 1 88.62 132 GLU B C 1
ATOM 4418 O O . GLU B 1 132 ? -17.547 -43.812 -6.113 1 88.62 132 GLU B O 1
ATOM 4423 N N . ALA B 1 133 ? -16.406 -41.969 -5.855 1 86.88 133 ALA B N 1
ATOM 4424 C CA . ALA B 1 133 ? -17.516 -41.125 -6.328 1 86.88 133 ALA B CA 1
ATOM 4425 C C . ALA B 1 133 ? -17.859 -41.469 -7.781 1 86.88 133 ALA B C 1
ATOM 4427 O O . ALA B 1 133 ? -19 -41.25 -8.227 1 86.88 133 ALA B O 1
ATOM 4428 N N . ASN B 1 134 ? -16.984 -41.969 -8.469 1 85.19 134 ASN B N 1
ATOM 4429 C CA . ASN B 1 134 ? -17.188 -42.312 -9.875 1 85.19 134 ASN B CA 1
ATOM 4430 C C . ASN B 1 134 ? -17.281 -43.812 -10.102 1 85.19 134 ASN B C 1
ATOM 4432 O O . ASN B 1 134 ? -17.062 -44.281 -11.219 1 85.19 134 ASN B O 1
ATOM 4436 N N . PHE B 1 135 ? -17.5 -44.531 -9.07 1 83.25 135 PHE B N 1
ATOM 4437 C CA . PHE B 1 135 ? -17.797 -45.969 -9.062 1 83.25 135 PHE B CA 1
ATOM 4438 C C . PHE B 1 135 ? -16.672 -46.75 -9.695 1 83.25 135 PHE B C 1
ATOM 4440 O O . PHE B 1 135 ? -16.906 -47.625 -10.531 1 83.25 135 PHE B O 1
ATOM 4447 N N . TRP B 1 136 ? -15.508 -46.312 -9.43 1 86.12 136 TRP B N 1
ATOM 4448 C CA . TRP B 1 136 ? -14.312 -47.031 -9.867 1 86.12 136 TRP B CA 1
ATOM 4449 C C . TRP B 1 136 ? -13.5 -47.5 -8.672 1 86.12 136 TRP B C 1
ATOM 4451 O O . TRP B 1 136 ? -13.133 -46.719 -7.805 1 86.12 136 TRP B O 1
ATOM 4461 N N . SER B 1 137 ? -13.273 -48.75 -8.672 1 86.94 137 SER B N 1
ATOM 4462 C CA . SER B 1 137 ? -12.609 -49.344 -7.516 1 86.94 137 SER B CA 1
ATOM 4463 C C . SER B 1 137 ? -11.125 -49 -7.492 1 86.94 137 SER B C 1
ATOM 4465 O O . SER B 1 137 ? -10.469 -49 -8.531 1 86.94 137 SER B O 1
ATOM 4467 N N . MET B 1 138 ? -10.609 -48.75 -6.301 1 87.38 138 MET B N 1
ATOM 4468 C CA . MET B 1 138 ? -9.188 -48.469 -6.109 1 87.38 138 MET B CA 1
ATOM 4469 C C . MET B 1 138 ? -8.336 -49.656 -6.461 1 87.38 138 MET B C 1
ATOM 4471 O O . MET B 1 138 ? -7.141 -49.531 -6.73 1 87.38 138 MET B O 1
ATOM 4475 N N . ASN B 1 139 ? -8.906 -50.781 -6.492 1 85.44 139 ASN B N 1
ATOM 4476 C CA . ASN B 1 139 ? -8.188 -52 -6.836 1 85.44 139 ASN B CA 1
ATOM 4477 C C . ASN B 1 139 ? -7.715 -51.969 -8.289 1 85.44 139 ASN B C 1
ATOM 4479 O O . ASN B 1 139 ? -6.773 -52.688 -8.648 1 85.44 139 ASN B O 1
ATOM 4483 N N . HIS B 1 140 ? -8.328 -51.188 -9.055 1 87.06 140 HIS B N 1
ATOM 4484 C CA . HIS B 1 140 ? -7.988 -51.094 -10.469 1 87.06 140 HIS B CA 1
ATOM 4485 C C . HIS B 1 140 ? -6.895 -50.062 -10.719 1 87.06 140 HIS B C 1
ATOM 4487 O O . HIS B 1 140 ? -6.387 -49.969 -11.836 1 87.06 140 HIS B O 1
ATOM 4493 N N . ILE B 1 141 ? -6.578 -49.375 -9.719 1 92.5 141 ILE B N 1
ATOM 4494 C CA . ILE B 1 141 ? -5.535 -48.344 -9.852 1 92.5 141 ILE B CA 1
ATOM 4495 C C . ILE B 1 141 ? -4.188 -48.938 -9.453 1 92.5 141 ILE B C 1
ATOM 4497 O O . ILE B 1 141 ? -3.9 -49.094 -8.258 1 92.5 141 ILE B O 1
ATOM 4501 N N . THR B 1 142 ? -3.367 -49.188 -10.398 1 93.62 142 THR B N 1
ATOM 4502 C CA . THR B 1 142 ? -2.072 -49.812 -10.164 1 93.62 142 THR B CA 1
ATOM 4503 C C . THR B 1 142 ? -1.122 -48.875 -9.461 1 93.62 142 THR B C 1
ATOM 4505 O O . THR B 1 142 ? -1.343 -47.656 -9.469 1 93.62 142 THR B O 1
ATOM 4508 N N . PRO B 1 143 ? -0.074 -49.406 -8.898 1 93.81 143 PRO B N 1
ATOM 4509 C CA . PRO B 1 143 ? 0.941 -48.531 -8.297 1 93.81 143 PRO B CA 1
ATOM 4510 C C . PRO B 1 143 ? 1.53 -47.531 -9.289 1 93.81 143 PRO B C 1
ATOM 4512 O O . PRO B 1 143 ? 1.86 -46.406 -8.914 1 93.81 143 PRO B O 1
ATOM 4515 N N . THR B 1 144 ? 1.627 -47.969 -10.523 1 96 144 THR B N 1
ATOM 4516 C CA . THR B 1 144 ? 2.168 -47.094 -11.547 1 96 144 THR B CA 1
ATOM 4517 C C . THR B 1 144 ? 1.216 -45.938 -11.828 1 96 144 THR B C 1
ATOM 4519 O O . THR B 1 144 ? 1.652 -44.781 -12.008 1 96 144 THR B O 1
ATOM 4522 N N . GLU B 1 145 ? -0.061 -46.25 -11.828 1 96.56 145 GLU B N 1
ATOM 4523 C CA . GLU B 1 145 ? -1.075 -45.219 -11.969 1 96.56 145 GLU B CA 1
ATOM 4524 C C . GLU B 1 145 ? -1.024 -44.25 -10.797 1 96.56 145 GLU B C 1
ATOM 4526 O O . GLU B 1 145 ? -1.11 -43.031 -11 1 96.56 145 GLU B O 1
ATOM 4531 N N . GLN B 1 146 ? -0.844 -44.75 -9.68 1 96.19 146 GLN B N 1
ATOM 4532 C CA . GLN B 1 146 ? -0.773 -43.906 -8.484 1 96.19 146 GLN B CA 1
ATOM 4533 C C . GLN B 1 146 ? 0.456 -43 -8.508 1 96.19 146 GLN B C 1
ATOM 4535 O O . GLN B 1 146 ? 0.381 -41.844 -8.125 1 96.19 146 GLN B O 1
ATOM 4540 N N . ALA B 1 147 ? 1.577 -43.594 -8.906 1 96.44 147 ALA B N 1
ATOM 4541 C CA . ALA B 1 147 ? 2.812 -42.812 -8.992 1 96.44 147 ALA B CA 1
ATOM 4542 C C . ALA B 1 147 ? 2.658 -41.625 -9.953 1 96.44 147 ALA B C 1
ATOM 4544 O O . ALA B 1 147 ? 3.102 -40.531 -9.656 1 96.44 147 ALA B O 1
ATOM 4545 N N . TYR B 1 148 ? 2.043 -41.906 -11.055 1 97.69 148 TYR B N 1
ATOM 4546 C CA . TYR B 1 148 ? 1.803 -40.844 -12.039 1 97.69 148 TYR B CA 1
ATOM 4547 C C . TYR B 1 148 ? 0.949 -39.75 -11.445 1 97.69 148 TYR B C 1
ATOM 4549 O O . TYR B 1 148 ? 1.306 -38.562 -11.539 1 97.69 148 TYR B O 1
ATOM 4557 N N . LEU B 1 149 ? -0.125 -40.094 -10.883 1 97.88 149 LEU B N 1
ATOM 4558 C CA . LEU B 1 149 ? -1.067 -39.094 -10.359 1 97.88 149 LEU B CA 1
ATOM 4559 C C . LEU B 1 149 ? -0.459 -38.312 -9.188 1 97.88 149 LEU B C 1
ATOM 4561 O O . LEU B 1 149 ? -0.662 -37.125 -9.062 1 97.88 149 LEU B O 1
ATOM 4565 N N . TYR B 1 150 ? 0.303 -39.031 -8.328 1 97.38 150 TYR B N 1
ATOM 4566 C CA . TYR B 1 150 ? 0.989 -38.375 -7.207 1 97.38 150 TYR B CA 1
ATOM 4567 C C . TYR B 1 150 ? 2.016 -37.375 -7.695 1 97.38 150 TYR B C 1
ATOM 4569 O O . TYR B 1 150 ? 2.092 -36.25 -7.172 1 97.38 150 TYR B O 1
ATOM 4577 N N . PHE B 1 151 ? 2.709 -37.781 -8.711 1 96.62 151 PHE B N 1
ATOM 4578 C CA . PHE B 1 151 ? 3.717 -36.906 -9.32 1 96.62 151 PHE B CA 1
ATOM 4579 C C . PHE B 1 151 ? 3.072 -35.688 -9.922 1 96.62 151 PHE B C 1
ATOM 4581 O O . PHE B 1 151 ? 3.506 -34.562 -9.664 1 96.62 151 PHE B O 1
ATOM 4588 N N . MET B 1 152 ? 2.008 -35.875 -10.664 1 97.44 152 MET B N 1
ATOM 4589 C CA . MET B 1 152 ? 1.322 -34.781 -11.328 1 97.44 152 MET B CA 1
ATOM 4590 C C . MET B 1 152 ? 0.726 -33.812 -10.305 1 97.44 152 MET B C 1
ATOM 4592 O O . MET B 1 152 ? 0.745 -32.594 -10.5 1 97.44 152 MET B O 1
ATOM 4596 N N . PHE B 1 153 ? 0.234 -34.344 -9.234 1 96.62 153 PHE B N 1
ATOM 4597 C CA . PHE B 1 153 ? -0.354 -33.562 -8.18 1 96.62 153 PHE B CA 1
ATOM 4598 C C . PHE B 1 153 ? 0.683 -32.594 -7.574 1 96.62 153 PHE B C 1
ATOM 4600 O O . PHE B 1 153 ? 0.352 -31.5 -7.156 1 96.62 153 PHE B O 1
ATOM 4607 N N . GLY B 1 154 ? 1.865 -33 -7.547 1 94.62 154 GLY B N 1
ATOM 4608 C CA . GLY B 1 154 ? 2.941 -32.219 -6.98 1 94.62 154 GLY B CA 1
ATOM 4609 C C . GLY B 1 154 ? 3.496 -31.188 -7.953 1 94.62 154 GLY B C 1
ATOM 4610 O O . GLY B 1 154 ? 3.508 -30 -7.66 1 94.62 154 GLY B O 1
ATOM 4611 N N . VAL B 1 155 ? 3.801 -31.578 -9.18 1 94.06 155 VAL B N 1
ATOM 4612 C CA . VAL B 1 155 ? 4.59 -30.75 -10.086 1 94.06 155 VAL B CA 1
ATOM 4613 C C . VAL B 1 155 ? 3.689 -29.719 -10.773 1 94.06 155 VAL B C 1
ATOM 4615 O O . VAL B 1 155 ? 4.172 -28.734 -11.328 1 94.06 155 VAL B O 1
ATOM 4618 N N . MET B 1 156 ? 2.426 -29.875 -10.734 1 90.44 156 MET B N 1
ATOM 4619 C CA . MET B 1 156 ? 1.515 -28.953 -11.398 1 90.44 156 MET B CA 1
ATOM 4620 C C . MET B 1 156 ? 1.166 -27.781 -10.492 1 90.44 156 MET B C 1
ATOM 4622 O O . MET B 1 156 ? 0.456 -26.859 -10.898 1 90.44 156 MET B O 1
ATOM 4626 N N . ASN B 1 157 ? 1.713 -27.781 -9.328 1 90.5 157 ASN B N 1
ATOM 4627 C CA . ASN B 1 157 ? 1.41 -26.734 -8.367 1 90.5 157 ASN B CA 1
ATOM 4628 C C . ASN B 1 157 ? 2.635 -25.875 -8.078 1 90.5 157 ASN B C 1
ATOM 4630 O O . ASN B 1 157 ? 3.768 -26.297 -8.305 1 90.5 157 ASN B O 1
ATOM 4634 N N . THR B 1 158 ? 2.348 -24.688 -7.723 1 93.75 158 THR B N 1
ATOM 4635 C CA . THR B 1 158 ? 3.355 -23.812 -7.141 1 93.75 158 THR B CA 1
ATOM 4636 C C . THR B 1 158 ? 3.117 -23.625 -5.645 1 93.75 158 THR B C 1
ATOM 4638 O O . THR B 1 158 ? 1.973 -23.516 -5.203 1 93.75 158 THR B O 1
ATOM 4641 N N . TYR B 1 159 ? 4.172 -23.641 -4.926 1 94.06 159 TYR B N 1
ATOM 4642 C CA . TYR B 1 159 ? 4.078 -23.562 -3.471 1 94.06 159 TYR B CA 1
ATOM 4643 C C . TYR B 1 159 ? 4.613 -22.219 -2.967 1 94.06 159 TYR B C 1
ATOM 4645 O O . TYR B 1 159 ? 5.766 -21.875 -3.234 1 94.06 159 TYR B O 1
ATOM 4653 N N . LEU B 1 160 ? 3.781 -21.594 -2.266 1 94.44 160 LEU B N 1
ATOM 4654 C CA . LEU B 1 160 ? 4.211 -20.328 -1.702 1 94.44 160 LEU B CA 1
ATOM 4655 C C . LEU B 1 160 ? 4.941 -20.531 -0.379 1 94.44 160 LEU B C 1
ATOM 4657 O O . LEU B 1 160 ? 4.902 -21.625 0.19 1 94.44 160 LEU B O 1
ATOM 4661 N N . GLU B 1 161 ? 5.555 -19.469 0.034 1 91.75 161 GLU B N 1
ATOM 4662 C CA . GLU B 1 161 ? 6.297 -19.516 1.29 1 91.75 161 GLU B CA 1
ATOM 4663 C C . GLU B 1 161 ? 5.395 -19.922 2.449 1 91.75 161 GLU B C 1
ATOM 4665 O O . GLU B 1 161 ? 5.781 -20.75 3.283 1 91.75 161 GLU B O 1
ATOM 4670 N N . GLU B 1 162 ? 4.211 -19.422 2.488 1 89.69 162 GLU B N 1
ATOM 4671 C CA . GLU B 1 162 ? 3.281 -19.656 3.59 1 89.69 162 GLU B CA 1
ATOM 4672 C C . GLU B 1 162 ? 2.789 -21.109 3.596 1 89.69 162 GLU B C 1
ATOM 4674 O O . GLU B 1 162 ? 2.391 -21.625 4.641 1 89.69 162 GLU B O 1
ATOM 4679 N N . ASP B 1 163 ? 2.816 -21.719 2.438 1 91.69 163 ASP B N 1
ATOM 4680 C CA . ASP B 1 163 ? 2.4 -23.109 2.338 1 91.69 163 ASP B CA 1
ATOM 4681 C C . ASP B 1 163 ? 3.408 -24.031 3.02 1 91.69 163 ASP B C 1
ATOM 4683 O O . ASP B 1 163 ? 3.051 -25.109 3.479 1 91.69 163 ASP B O 1
ATOM 4687 N N . LEU B 1 164 ? 4.633 -23.547 3.059 1 91.06 164 LEU B N 1
ATOM 4688 C CA . LEU B 1 164 ? 5.742 -24.438 3.4 1 91.06 164 LEU B CA 1
ATOM 4689 C C . LEU B 1 164 ? 6.238 -24.156 4.816 1 91.06 164 LEU B C 1
ATOM 4691 O O . LEU B 1 164 ? 7.312 -24.625 5.203 1 91.06 164 LEU B O 1
ATOM 4695 N N . LEU B 1 165 ? 5.555 -23.344 5.602 1 81.62 165 LEU B N 1
ATOM 4696 C CA . LEU B 1 165 ? 5.996 -22.953 6.938 1 81.62 165 LEU B CA 1
ATOM 4697 C C . LEU B 1 165 ? 6.102 -24.172 7.852 1 81.62 165 LEU B C 1
ATOM 4699 O O . LEU B 1 165 ? 7.027 -24.266 8.664 1 81.62 165 LEU B O 1
ATOM 4703 N N . ASP B 1 166 ? 5.129 -25.047 7.812 1 67.31 166 ASP B N 1
ATOM 4704 C CA . ASP B 1 166 ? 5.117 -26.188 8.727 1 67.31 166 ASP B CA 1
ATOM 4705 C C . ASP B 1 166 ? 5.789 -27.406 8.094 1 67.31 166 ASP B C 1
ATOM 4707 O O . ASP B 1 166 ? 5.668 -28.516 8.602 1 67.31 166 ASP B O 1
ATOM 4711 N N . THR B 1 167 ? 6.34 -27.094 6.945 1 65.19 167 THR B N 1
ATOM 4712 C CA . THR B 1 167 ? 6.922 -28.25 6.266 1 65.19 167 THR B CA 1
ATOM 4713 C C . THR B 1 167 ? 8.172 -28.719 6.992 1 65.19 167 THR B C 1
ATOM 4715 O O . THR B 1 167 ? 9.039 -27.922 7.352 1 65.19 167 THR B O 1
ATOM 4718 N N . PRO B 1 168 ? 8.078 -29.969 7.465 1 53.66 168 PRO B N 1
ATOM 4719 C CA . PRO B 1 168 ? 9.211 -30.547 8.188 1 53.66 168 PRO B CA 1
ATOM 4720 C C . PRO B 1 168 ? 10.539 -30.344 7.465 1 53.66 168 PRO B C 1
ATOM 4722 O O . PRO B 1 168 ? 10.562 -30.156 6.246 1 53.66 168 PRO B O 1
ATOM 4725 N N . ASP B 1 169 ? 11.633 -30.109 8.133 1 52.59 169 ASP B N 1
ATOM 4726 C CA . ASP B 1 169 ? 13.031 -29.984 7.742 1 52.59 169 ASP B CA 1
ATOM 4727 C C . ASP B 1 169 ? 13.375 -30.969 6.625 1 52.59 169 ASP B C 1
ATOM 4729 O O . ASP B 1 169 ? 14.367 -30.781 5.918 1 52.59 169 ASP B O 1
ATOM 4733 N N . LYS B 1 170 ? 12.664 -31.953 6.504 1 51 170 LYS B N 1
ATOM 4734 C CA . LYS B 1 170 ? 12.984 -33.094 5.637 1 51 170 LYS B CA 1
ATOM 4735 C C . LYS B 1 170 ? 12.961 -32.688 4.168 1 51 170 LYS B C 1
ATOM 4737 O O . LYS B 1 170 ? 13.602 -33.312 3.332 1 51 170 LYS B O 1
ATOM 4742 N N . VAL B 1 171 ? 12.07 -31.75 3.807 1 52.16 171 VAL B N 1
ATOM 4743 C CA . VAL B 1 171 ? 12.133 -31.344 2.408 1 52.16 171 VAL B CA 1
ATOM 4744 C C . VAL B 1 171 ? 13.547 -30.875 2.072 1 52.16 171 VAL B C 1
ATOM 4746 O O . VAL B 1 171 ? 14.016 -31.047 0.942 1 52.16 171 VAL B O 1
ATOM 4749 N N . GLN B 1 172 ? 14.289 -30.422 3.113 1 50.16 172 GLN B N 1
ATOM 4750 C CA . GLN B 1 172 ? 15.617 -29.844 2.957 1 50.16 172 GLN B CA 1
ATOM 4751 C C . GLN B 1 172 ? 16.625 -30.891 2.521 1 50.16 172 GLN B C 1
ATOM 4753 O O . GLN B 1 172 ? 17.547 -30.594 1.742 1 50.16 172 GLN B O 1
ATOM 4758 N N . GLU B 1 173 ? 16.5 -32.062 3.225 1 48.81 173 GLU B N 1
ATOM 4759 C CA . GLU B 1 173 ? 17.594 -33.031 3.053 1 48.81 173 GLU B CA 1
ATOM 4760 C C . GLU B 1 173 ? 17.594 -33.594 1.639 1 48.81 173 GLU B C 1
ATOM 4762 O O . GLU B 1 173 ? 18.625 -34.094 1.164 1 48.81 173 GLU B O 1
ATOM 4767 N N . SER B 1 174 ? 16.469 -33.5 1.015 1 51.31 174 SER B N 1
ATOM 4768 C CA . SER B 1 174 ? 16.359 -34.312 -0.2 1 51.31 174 SER B CA 1
ATOM 4769 C C . SER B 1 174 ? 16.438 -33.438 -1.448 1 51.31 174 SER B C 1
ATOM 4771 O O . SER B 1 174 ? 16.266 -33.938 -2.566 1 51.31 174 SER B O 1
ATOM 4773 N N . TRP B 1 175 ? 16.812 -32.125 -1.173 1 61.28 175 TRP B N 1
ATOM 4774 C CA . TRP B 1 175 ? 16.812 -31.422 -2.443 1 61.28 175 TRP B CA 1
ATOM 4775 C C . TRP B 1 175 ? 18.094 -31.688 -3.225 1 61.28 175 TRP B C 1
ATOM 4777 O O . TRP B 1 175 ? 19.141 -31.969 -2.635 1 61.28 175 TRP B O 1
ATOM 4787 N N . GLY B 1 176 ? 17.906 -31.766 -4.461 1 74.44 176 GLY B N 1
ATOM 4788 C CA . GLY B 1 176 ? 19.031 -32.094 -5.316 1 74.44 176 GLY B CA 1
ATOM 4789 C C . GLY B 1 176 ? 20.125 -31.031 -5.293 1 74.44 176 GLY B C 1
ATOM 4790 O O . GLY B 1 176 ? 19.875 -29.891 -4.926 1 74.44 176 GLY B O 1
ATOM 4791 N N . TRP B 1 177 ? 21.266 -31.359 -5.371 1 84.5 177 TRP B N 1
ATOM 4792 C CA . TRP B 1 177 ? 22.453 -30.5 -5.371 1 84.5 177 TRP B CA 1
ATOM 4793 C C . TRP B 1 177 ? 22.297 -29.375 -6.387 1 84.5 177 TRP B C 1
ATOM 4795 O O . TRP B 1 177 ? 22.781 -28.266 -6.168 1 84.5 177 TRP B O 1
ATOM 4805 N N . ILE B 1 178 ? 21.453 -29.516 -7.438 1 90.94 178 ILE B N 1
ATOM 4806 C CA . ILE B 1 178 ? 21.297 -28.5 -8.469 1 90.94 178 ILE B CA 1
ATOM 4807 C C . ILE B 1 178 ? 20.484 -27.328 -7.914 1 90.94 178 ILE B C 1
ATOM 4809 O O . ILE B 1 178 ? 20.891 -26.172 -8.07 1 90.94 178 ILE B O 1
ATOM 4813 N N . GLU B 1 179 ? 19.406 -27.625 -7.246 1 92.75 179 GLU B N 1
ATOM 4814 C CA . GLU B 1 179 ? 18.562 -26.578 -6.684 1 92.75 179 GLU B CA 1
ATOM 4815 C C . GLU B 1 179 ? 19.297 -25.781 -5.613 1 92.75 179 GLU B C 1
ATOM 4817 O O . GLU B 1 179 ? 19.203 -24.547 -5.574 1 92.75 179 GLU B O 1
ATOM 4822 N N . SER B 1 180 ? 20.078 -26.469 -4.785 1 90.69 180 SER B N 1
ATOM 4823 C CA . SER B 1 180 ? 20.891 -25.797 -3.766 1 90.69 180 SER B CA 1
ATOM 4824 C C . SER B 1 180 ? 21.906 -24.875 -4.398 1 90.69 180 SER B C 1
ATOM 4826 O O . SER B 1 180 ? 22.125 -23.75 -3.908 1 90.69 180 SER B O 1
ATOM 4828 N N . SER B 1 181 ? 22.516 -25.359 -5.461 1 92.56 181 SER B N 1
ATOM 4829 C CA . SER B 1 181 ? 23.516 -24.547 -6.152 1 92.56 181 SER B CA 1
ATOM 4830 C C . SER B 1 181 ? 22.891 -23.297 -6.758 1 92.56 181 SER B C 1
ATOM 4832 O O . SER B 1 181 ? 23.484 -22.219 -6.715 1 92.56 181 SER B O 1
ATOM 4834 N N . ILE B 1 182 ? 21.734 -23.438 -7.297 1 94.75 182 ILE B N 1
ATOM 4835 C CA . ILE B 1 182 ? 21.062 -22.297 -7.902 1 94.75 182 ILE B CA 1
ATOM 4836 C C . ILE B 1 182 ? 20.75 -21.25 -6.836 1 94.75 182 ILE B C 1
ATOM 4838 O O . ILE B 1 182 ? 21 -20.062 -7.031 1 94.75 182 ILE B O 1
ATOM 4842 N N . VAL B 1 183 ? 20.266 -21.688 -5.699 1 94.81 183 VAL B N 1
ATOM 4843 C CA . VAL B 1 183 ? 19.875 -20.781 -4.621 1 94.81 183 VAL B CA 1
ATOM 4844 C C . VAL B 1 183 ? 21.125 -20.078 -4.078 1 94.81 183 VAL B C 1
ATOM 4846 O O . VAL B 1 183 ? 21.109 -18.859 -3.848 1 94.81 183 VAL B O 1
ATOM 4849 N N . GLU B 1 184 ? 22.188 -20.828 -3.92 1 93.75 184 GLU B N 1
ATOM 4850 C CA . GLU B 1 184 ? 23.438 -20.234 -3.473 1 93.75 184 GLU B CA 1
ATOM 4851 C C . GLU B 1 184 ? 23.938 -19.188 -4.461 1 93.75 184 GLU B C 1
ATOM 4853 O O . GLU B 1 184 ? 24.438 -18.141 -4.055 1 93.75 184 GLU B O 1
ATOM 4858 N N . ASN B 1 185 ? 23.812 -19.469 -5.684 1 93.38 185 ASN B N 1
ATOM 4859 C CA . ASN B 1 185 ? 24.25 -18.531 -6.703 1 93.38 185 ASN B CA 1
ATOM 4860 C C . ASN B 1 185 ? 23.344 -17.297 -6.734 1 93.38 185 ASN B C 1
ATOM 4862 O O . ASN B 1 185 ? 23.797 -16.188 -7.031 1 93.38 185 ASN B O 1
ATOM 4866 N N . PHE B 1 186 ? 22.031 -17.5 -6.5 1 93.69 186 PHE B N 1
ATOM 4867 C CA . PHE B 1 186 ? 21.156 -16.344 -6.344 1 93.69 186 PHE B CA 1
ATOM 4868 C C . PHE B 1 186 ? 21.688 -15.414 -5.246 1 93.69 186 PHE B C 1
ATOM 4870 O O . PHE B 1 186 ? 21.828 -14.211 -5.453 1 93.69 186 PHE B O 1
ATOM 4877 N N . GLU B 1 187 ? 21.969 -16 -4.113 1 93.31 187 GLU B N 1
ATOM 4878 C CA . GLU B 1 187 ? 22.438 -15.227 -2.971 1 93.31 187 GLU B CA 1
ATOM 4879 C C . GLU B 1 187 ? 23.75 -14.5 -3.299 1 93.31 187 GLU B C 1
ATOM 4881 O O . GLU B 1 187 ? 23.891 -13.312 -3.012 1 93.31 187 GLU B O 1
ATOM 4886 N N . LYS B 1 188 ? 24.609 -15.18 -3.881 1 90.31 188 LYS B N 1
ATOM 4887 C CA . LYS B 1 188 ? 25.938 -14.633 -4.184 1 90.31 188 LYS B CA 1
ATOM 4888 C C . LYS B 1 188 ? 25.844 -13.547 -5.25 1 90.31 188 LYS B C 1
ATOM 4890 O O . LYS B 1 188 ? 26.391 -12.453 -5.074 1 90.31 188 LYS B O 1
ATOM 4895 N N . ASN B 1 189 ? 25.156 -13.867 -6.328 1 87.81 189 ASN B N 1
ATOM 4896 C CA . ASN B 1 189 ? 25.141 -12.977 -7.48 1 87.81 189 ASN B CA 1
ATOM 4897 C C . ASN B 1 189 ? 24.297 -11.734 -7.215 1 87.81 189 ASN B C 1
ATOM 4899 O O . ASN B 1 189 ? 24.578 -10.656 -7.738 1 87.81 189 ASN B O 1
ATOM 4903 N N . PHE B 1 190 ? 23.234 -11.922 -6.445 1 88.56 190 PHE B N 1
ATOM 4904 C CA . PHE B 1 190 ? 22.328 -10.797 -6.223 1 88.56 190 PHE B CA 1
ATOM 4905 C C . PHE B 1 190 ? 22.516 -10.219 -4.828 1 88.56 190 PHE B C 1
ATOM 4907 O O . PHE B 1 190 ? 21.797 -9.305 -4.426 1 88.56 190 PHE B O 1
ATOM 4914 N N . LYS B 1 191 ? 23.469 -10.75 -4.062 1 87.31 191 LYS B N 1
ATOM 4915 C CA . LYS B 1 191 ? 23.828 -10.281 -2.725 1 87.31 191 LYS B CA 1
ATOM 4916 C C . LYS B 1 191 ? 22.594 -10.25 -1.813 1 87.31 191 LYS B C 1
ATOM 4918 O O . LYS B 1 191 ? 22.312 -9.234 -1.18 1 87.31 191 LYS B O 1
ATOM 4923 N N . ILE B 1 192 ? 21.922 -11.281 -1.912 1 90.38 192 ILE B N 1
ATOM 4924 C CA . ILE B 1 192 ? 20.719 -11.453 -1.085 1 90.38 192 ILE B CA 1
ATOM 4925 C C . ILE B 1 192 ? 20.953 -12.562 -0.067 1 90.38 192 ILE B C 1
ATOM 4927 O O . ILE B 1 192 ? 21.578 -13.586 -0.384 1 90.38 192 ILE B O 1
ATOM 4931 N N . CYS B 1 193 ? 20.578 -12.297 1.07 1 93.5 193 CYS B N 1
ATOM 4932 C CA . CYS B 1 193 ? 20.547 -13.336 2.092 1 93.5 193 CYS B CA 1
ATOM 4933 C C . CYS B 1 193 ? 19.125 -13.82 2.34 1 93.5 193 CYS B C 1
ATOM 4935 O O . CYS B 1 193 ? 18.359 -13.148 3.035 1 93.5 193 CYS B O 1
ATOM 4937 N N . PHE B 1 194 ? 18.828 -14.984 1.782 1 94.31 194 PHE B N 1
ATOM 4938 C CA . PHE B 1 194 ? 17.469 -15.508 1.913 1 94.31 194 PHE B CA 1
ATOM 4939 C C . PHE B 1 194 ? 17.234 -16.062 3.314 1 94.31 194 PHE B C 1
ATOM 4941 O O . PHE B 1 194 ? 18.125 -16.656 3.908 1 94.31 194 PHE B O 1
ATOM 4948 N N . THR B 1 195 ? 16.094 -15.844 3.846 1 92.38 195 THR B N 1
ATOM 4949 C CA . THR B 1 195 ? 15.672 -16.516 5.066 1 92.38 195 THR B CA 1
ATOM 4950 C C . THR B 1 195 ? 15.484 -18.016 4.82 1 92.38 195 THR B C 1
ATOM 4952 O O . THR B 1 195 ? 15.453 -18.453 3.67 1 92.38 195 THR B O 1
ATOM 4955 N N . THR B 1 196 ? 15.312 -18.766 5.793 1 90.06 196 THR B N 1
ATOM 4956 C CA . THR B 1 196 ? 15.094 -20.203 5.668 1 90.06 196 THR B CA 1
ATOM 4957 C C . THR B 1 196 ? 13.797 -20.484 4.914 1 90.06 196 THR B C 1
ATOM 4959 O O . THR B 1 196 ? 13.742 -21.375 4.07 1 90.06 196 THR B O 1
ATOM 4962 N N . SER B 1 197 ? 12.82 -19.719 5.246 1 91.62 197 SER B N 1
ATOM 4963 C CA . SER B 1 197 ? 11.531 -19.891 4.586 1 91.62 197 SER B CA 1
ATOM 4964 C C . SER B 1 197 ? 11.625 -19.594 3.092 1 91.62 197 SER B C 1
ATOM 4966 O O . SER B 1 197 ? 11.039 -20.297 2.273 1 91.62 197 SER B O 1
ATOM 4968 N N . GLU B 1 198 ? 12.391 -18.625 2.744 1 93.38 198 GLU B N 1
ATOM 4969 C CA . GLU B 1 198 ? 12.57 -18.25 1.343 1 93.38 198 GLU B CA 1
ATOM 4970 C C . GLU B 1 198 ? 13.383 -19.312 0.598 1 93.38 198 GLU B C 1
ATOM 4972 O O . GLU B 1 198 ? 13.086 -19.625 -0.557 1 93.38 198 GLU B O 1
ATOM 4977 N N . LYS B 1 199 ? 14.336 -19.844 1.241 1 92.62 199 LYS B N 1
ATOM 4978 C CA . LYS B 1 199 ? 15.125 -20.922 0.64 1 92.62 199 LYS B CA 1
ATOM 4979 C C . LYS B 1 199 ? 14.266 -22.141 0.37 1 92.62 199 LYS B C 1
ATOM 4981 O O . LYS B 1 199 ? 14.344 -22.734 -0.707 1 92.62 199 LYS B O 1
ATOM 4986 N N . ASN B 1 200 ? 13.5 -22.453 1.361 1 91 200 ASN B N 1
ATOM 4987 C CA . ASN B 1 200 ? 12.602 -23.594 1.181 1 91 200 ASN B CA 1
ATOM 4988 C C . ASN B 1 200 ? 11.656 -23.375 0.006 1 91 200 ASN B C 1
ATOM 4990 O O . ASN B 1 200 ? 11.422 -24.297 -0.783 1 91 200 ASN B O 1
ATOM 4994 N N . TYR B 1 201 ? 11.172 -22.172 -0.041 1 94.25 201 TYR B N 1
ATOM 4995 C CA . TYR B 1 201 ? 10.305 -21.797 -1.152 1 94.25 201 TYR B CA 1
ATOM 4996 C C . TYR B 1 201 ? 11.008 -22 -2.488 1 94.25 201 TYR B C 1
ATOM 4998 O O . TYR B 1 201 ? 10.445 -22.594 -3.408 1 94.25 201 TYR B O 1
ATOM 5006 N N . LEU B 1 202 ? 12.203 -21.562 -2.598 1 94.75 202 LEU B N 1
ATOM 5007 C CA . LEU B 1 202 ? 12.969 -21.672 -3.84 1 94.75 202 LEU B CA 1
ATOM 5008 C C . LEU B 1 202 ? 13.32 -23.109 -4.145 1 94.75 202 LEU B C 1
ATOM 5010 O O . LEU B 1 202 ? 13.141 -23.578 -5.273 1 94.75 202 LEU B O 1
ATOM 5014 N N . TYR B 1 203 ? 13.719 -23.828 -3.143 1 93.12 203 TYR B N 1
ATOM 5015 C CA . TYR B 1 203 ? 14.117 -25.219 -3.33 1 93.12 203 TYR B CA 1
ATOM 5016 C C . TYR B 1 203 ? 12.969 -26.062 -3.873 1 93.12 203 TYR B C 1
ATOM 5018 O O . TYR B 1 203 ? 13.117 -26.766 -4.875 1 93.12 203 TYR B O 1
ATOM 5026 N N . VAL B 1 204 ? 11.906 -25.922 -3.229 1 93.06 204 VAL B N 1
ATOM 5027 C CA . VAL B 1 204 ? 10.766 -26.766 -3.57 1 93.06 204 VAL B CA 1
ATOM 5028 C C . VAL B 1 204 ? 10.289 -26.438 -4.98 1 93.06 204 VAL B C 1
ATOM 5030 O O . VAL B 1 204 ? 10.102 -27.344 -5.805 1 93.06 204 VAL B O 1
ATOM 5033 N N . ASN B 1 205 ? 10.141 -25.234 -5.262 1 95 205 ASN B N 1
ATOM 5034 C CA . ASN B 1 205 ? 9.586 -24.859 -6.555 1 95 205 ASN B CA 1
ATOM 5035 C C . ASN B 1 205 ? 10.578 -25.094 -7.684 1 95 205 ASN B C 1
ATOM 5037 O O . ASN B 1 205 ? 10.195 -25.484 -8.789 1 95 205 ASN B O 1
ATOM 5041 N N . LEU B 1 206 ? 11.852 -24.859 -7.426 1 95.25 206 LEU B N 1
ATOM 5042 C CA . LEU B 1 206 ? 12.859 -25.203 -8.422 1 95.25 206 LEU B CA 1
ATOM 5043 C C . LEU B 1 206 ? 12.844 -26.703 -8.719 1 95.25 206 LEU B C 1
ATOM 5045 O O . LEU B 1 206 ? 12.906 -27.109 -9.883 1 95.25 206 LEU B O 1
ATOM 5049 N N . ALA B 1 207 ? 12.766 -27.453 -7.652 1 93.25 207 ALA B N 1
ATOM 5050 C CA . ALA B 1 207 ? 12.719 -28.906 -7.828 1 93.25 207 ALA B CA 1
ATOM 5051 C C . ALA B 1 207 ? 11.523 -29.312 -8.68 1 93.25 207 ALA B C 1
ATOM 5053 O O . ALA B 1 207 ? 11.648 -30.156 -9.586 1 93.25 207 ALA B O 1
ATOM 5054 N N . MET B 1 208 ? 10.398 -28.75 -8.383 1 94.25 208 MET B N 1
ATOM 5055 C CA . MET B 1 208 ? 9.195 -29.078 -9.141 1 94.25 208 MET B CA 1
ATOM 5056 C C . MET B 1 208 ? 9.352 -28.688 -10.602 1 94.25 208 MET B C 1
ATOM 5058 O O . MET B 1 208 ? 9 -29.453 -11.5 1 94.25 208 MET B O 1
ATOM 5062 N N . ILE B 1 209 ? 9.883 -27.516 -10.844 1 94.25 209 ILE B N 1
ATOM 5063 C CA . ILE B 1 209 ? 10.078 -27.016 -12.203 1 94.25 209 ILE B CA 1
ATOM 5064 C C . ILE B 1 209 ? 11.039 -27.938 -12.961 1 94.25 209 ILE B C 1
ATOM 5066 O O . ILE B 1 209 ? 10.789 -28.297 -14.109 1 94.25 209 ILE B O 1
ATOM 5070 N N . HIS B 1 210 ? 12.102 -28.328 -12.352 1 93.38 210 HIS B N 1
ATOM 5071 C CA . HIS B 1 210 ? 13.117 -29.156 -12.977 1 93.38 210 HIS B CA 1
ATOM 5072 C C . HIS B 1 210 ? 12.594 -30.578 -13.227 1 93.38 210 HIS B C 1
ATOM 5074 O O . HIS B 1 210 ? 12.805 -31.141 -14.305 1 93.38 210 HIS B O 1
ATOM 5080 N N . LEU B 1 211 ? 11.914 -31.094 -12.211 1 92.44 211 LEU B N 1
ATOM 5081 C CA . LEU B 1 211 ? 11.328 -32.406 -12.383 1 92.44 211 LEU B CA 1
ATOM 5082 C C . LEU B 1 211 ? 10.336 -32.438 -13.547 1 92.44 211 LEU B C 1
ATOM 5084 O O . LEU B 1 211 ? 10.367 -33.344 -14.383 1 92.44 211 LEU B O 1
ATOM 5088 N N . TYR B 1 212 ? 9.539 -31.453 -13.523 1 92.25 212 TYR B N 1
ATOM 5089 C CA . TYR B 1 212 ? 8.57 -31.328 -14.602 1 92.25 212 TYR B CA 1
ATOM 5090 C C . TYR B 1 212 ? 9.273 -31.25 -15.953 1 92.25 212 TYR B C 1
ATOM 5092 O O . TYR B 1 212 ? 8.859 -31.906 -16.906 1 92.25 212 TYR B O 1
ATOM 5100 N N . SER B 1 213 ? 10.289 -30.469 -16.062 1 89.56 213 SER B N 1
ATOM 5101 C CA . SER B 1 213 ? 11.047 -30.266 -17.297 1 89.56 213 SER B CA 1
ATOM 5102 C C . SER B 1 213 ? 11.711 -31.562 -17.75 1 89.56 213 SER B C 1
ATOM 5104 O O . SER B 1 213 ? 11.758 -31.859 -18.953 1 89.56 213 SER B O 1
ATOM 5106 N N . ARG B 1 214 ? 12.18 -32.281 -16.828 1 89.12 214 ARG B N 1
ATOM 5107 C CA . ARG B 1 214 ? 12.875 -33.531 -17.141 1 89.12 214 ARG B CA 1
ATOM 5108 C C . ARG B 1 214 ? 11.906 -34.562 -17.703 1 89.12 214 ARG B C 1
ATOM 5110 O O . ARG B 1 214 ? 12.242 -35.312 -18.641 1 89.12 214 ARG B O 1
ATOM 5117 N N . VAL B 1 215 ? 10.766 -34.594 -17.188 1 91.69 215 VAL B N 1
ATOM 5118 C CA . VAL B 1 215 ? 9.836 -35.656 -17.5 1 91.69 215 VAL B CA 1
ATOM 5119 C C . VAL B 1 215 ? 9.023 -35.312 -18.75 1 91.69 215 VAL B C 1
ATOM 5121 O O . VAL B 1 215 ? 8.828 -36.125 -19.641 1 91.69 215 VAL B O 1
ATOM 5124 N N . PHE B 1 216 ? 8.57 -34.094 -18.812 1 90.75 216 PHE B N 1
ATOM 5125 C CA . PHE B 1 216 ? 7.609 -33.719 -19.859 1 90.75 216 PHE B CA 1
ATOM 5126 C C . PHE B 1 216 ? 8.234 -32.781 -20.859 1 90.75 216 PHE B C 1
ATOM 5128 O O . PHE B 1 216 ? 7.609 -32.438 -21.875 1 90.75 216 PHE B O 1
ATOM 5135 N N . GLY B 1 217 ? 9.398 -32.312 -20.547 1 86.25 217 GLY B N 1
ATOM 5136 C CA . GLY B 1 217 ? 10.039 -31.375 -21.469 1 86.25 217 GLY B CA 1
ATOM 5137 C C . GLY B 1 217 ? 10.367 -31.984 -22.812 1 86.25 217 GLY B C 1
ATOM 5138 O O . GLY B 1 217 ? 10.57 -33.188 -22.922 1 86.25 217 GLY B O 1
ATOM 5139 N N . THR B 1 218 ? 10.242 -31.141 -23.828 1 80.81 218 THR B N 1
ATOM 5140 C CA . THR B 1 218 ? 10.617 -31.547 -25.172 1 80.81 218 THR B CA 1
ATOM 5141 C C . THR B 1 218 ? 11.422 -30.453 -25.875 1 80.81 218 THR B C 1
ATOM 5143 O O . THR B 1 218 ? 11.227 -29.266 -25.609 1 80.81 218 THR B O 1
ATOM 5146 N N . LYS B 1 219 ? 12.266 -31.031 -26.734 1 73.31 219 LYS B N 1
ATOM 5147 C CA . LYS B 1 219 ? 13.047 -30.078 -27.516 1 73.31 219 LYS B CA 1
ATOM 5148 C C . LYS B 1 219 ? 12.164 -29.312 -28.5 1 73.31 219 LYS B C 1
ATOM 5150 O O . LYS B 1 219 ? 11.258 -29.891 -29.094 1 73.31 219 LYS B O 1
ATOM 5155 N N . LYS B 1 220 ? 12.172 -27.891 -28.594 1 63.22 220 LYS B N 1
ATOM 5156 C CA . LYS B 1 220 ? 11.438 -27.016 -29.5 1 63.22 220 LYS B CA 1
ATOM 5157 C C . LYS B 1 220 ? 9.945 -27.016 -29.172 1 63.22 220 LYS B C 1
ATOM 5159 O O . LYS B 1 220 ? 9.109 -27.234 -30.062 1 63.22 220 LYS B O 1
ATOM 5164 N N . LYS B 1 221 ? 9.688 -26.969 -27.938 1 63.34 221 LYS B N 1
ATOM 5165 C CA . LYS B 1 221 ? 8.312 -27.047 -27.453 1 63.34 221 LYS B CA 1
ATOM 5166 C C . LYS B 1 221 ? 7.441 -25.969 -28.094 1 63.34 221 LYS B C 1
ATOM 5168 O O . LYS B 1 221 ? 7.828 -24.797 -28.156 1 63.34 221 LYS B O 1
ATOM 5173 N N . VAL B 1 222 ? 6.555 -26.422 -28.938 1 60.91 222 VAL B N 1
ATOM 5174 C CA . VAL B 1 222 ? 5.445 -25.594 -29.406 1 60.91 222 VAL B CA 1
ATOM 5175 C C . VAL B 1 222 ? 4.227 -25.812 -28.516 1 60.91 222 VAL B C 1
ATOM 5177 O O . VAL B 1 222 ? 4.023 -26.906 -27.984 1 60.91 222 VAL B O 1
ATOM 5180 N N . ASP B 1 223 ? 3.695 -24.734 -28.047 1 59.56 223 ASP B N 1
ATOM 5181 C CA . ASP B 1 223 ? 2.527 -24.938 -27.203 1 59.56 223 ASP B CA 1
ATOM 5182 C C . ASP B 1 223 ? 1.438 -25.719 -27.922 1 59.56 223 ASP B C 1
ATOM 5184 O O . ASP B 1 223 ? 1.612 -26.094 -29.094 1 59.56 223 ASP B O 1
ATOM 5188 N N . ALA B 1 224 ? 0.468 -26.094 -27.125 1 51.56 224 ALA B N 1
ATOM 5189 C CA . ALA B 1 224 ? -0.564 -27.016 -27.594 1 51.56 224 ALA B CA 1
ATOM 5190 C C . ALA B 1 224 ? -1.262 -26.453 -28.844 1 51.56 224 ALA B C 1
ATOM 5192 O O . ALA B 1 224 ? -1.892 -27.188 -29.594 1 51.56 224 ALA B O 1
ATOM 5193 N N . PHE B 1 225 ? -1.048 -25.172 -29 1 53.03 225 PHE B N 1
ATOM 5194 C CA . PHE B 1 225 ? -1.731 -24.578 -30.156 1 53.03 225 PHE B CA 1
ATOM 5195 C C . PHE B 1 225 ? -0.731 -24.156 -31.219 1 53.03 225 PHE B C 1
ATOM 5197 O O . PHE B 1 225 ? -1.085 -23.453 -32.156 1 53.03 225 PHE B O 1
ATOM 5204 N N . GLY B 1 226 ? 0.375 -24.609 -30.984 1 55.94 226 GLY B N 1
ATOM 5205 C CA . GLY B 1 226 ? 1.377 -24.375 -32 1 55.94 226 GLY B CA 1
ATOM 5206 C C . GLY B 1 226 ? 2.121 -23.078 -31.828 1 55.94 226 GLY B C 1
ATOM 5207 O O . GLY B 1 226 ? 2.85 -22.641 -32.719 1 55.94 226 GLY B O 1
ATOM 5208 N N . LYS B 1 227 ? 1.803 -22.375 -30.828 1 61.75 227 LYS B N 1
ATOM 5209 C CA . LYS B 1 227 ? 2.479 -21.094 -30.625 1 61.75 227 LYS B CA 1
ATOM 5210 C C . LYS B 1 227 ? 3.736 -21.266 -29.781 1 61.75 227 LYS B C 1
ATOM 5212 O O . LYS B 1 227 ? 3.762 -22.078 -28.859 1 61.75 227 LYS B O 1
ATOM 5217 N N . SER B 1 228 ? 4.898 -20.781 -30.328 1 63 228 SER B N 1
ATOM 5218 C CA . SER B 1 228 ? 6.148 -20.828 -29.578 1 63 228 SER B CA 1
ATOM 5219 C C . SER B 1 228 ? 6.391 -19.516 -28.828 1 63 228 SER B C 1
ATOM 5221 O O . SER B 1 228 ? 6.137 -18.438 -29.359 1 63 228 SER B O 1
ATOM 5223 N N . ALA B 1 229 ? 6.398 -19.641 -27.531 1 64.94 229 ALA B N 1
ATOM 5224 C CA . ALA B 1 229 ? 6.793 -18.438 -26.781 1 64.94 229 ALA B CA 1
ATOM 5225 C C . ALA B 1 229 ? 8.234 -18.062 -27.094 1 64.94 229 ALA B C 1
ATOM 5227 O O . ALA B 1 229 ? 9.133 -18.906 -27.047 1 64.94 229 ALA B O 1
ATOM 5228 N N . GLU B 1 230 ? 8.359 -16.859 -27.562 1 74.06 230 GLU B N 1
ATOM 5229 C CA . GLU B 1 230 ? 9.68 -16.328 -27.906 1 74.06 230 GLU B CA 1
ATOM 5230 C C . GLU B 1 230 ? 10.219 -15.438 -26.797 1 74.06 230 GLU B C 1
ATOM 5232 O O . GLU B 1 230 ? 9.461 -14.961 -25.953 1 74.06 230 GLU B O 1
ATOM 5237 N N . ASP B 1 231 ? 11.461 -15.422 -26.734 1 78.62 231 ASP B N 1
ATOM 5238 C CA . ASP B 1 231 ? 12.156 -14.609 -25.734 1 78.62 231 ASP B CA 1
ATOM 5239 C C . ASP B 1 231 ? 11.602 -13.188 -25.688 1 78.62 231 ASP B C 1
ATOM 5241 O O . ASP B 1 231 ? 11.516 -12.586 -24.625 1 78.62 231 ASP B O 1
ATOM 5245 N N . ARG B 1 232 ? 11.156 -12.719 -26.766 1 79.69 232 ARG B N 1
ATOM 5246 C CA . ARG B 1 232 ? 10.641 -11.352 -26.844 1 79.69 232 ARG B CA 1
ATOM 5247 C C . ARG B 1 232 ? 9.383 -11.195 -25.984 1 79.69 232 ARG B C 1
ATOM 5249 O O . ARG B 1 232 ? 9.164 -10.141 -25.391 1 79.69 232 ARG B O 1
ATOM 5256 N N . ASP B 1 233 ? 8.625 -12.211 -25.922 1 81.88 233 ASP B N 1
ATOM 5257 C CA . ASP B 1 233 ? 7.395 -12.164 -25.141 1 81.88 233 ASP B CA 1
ATOM 5258 C C . ASP B 1 233 ? 7.699 -12.109 -23.641 1 81.88 233 ASP B C 1
ATOM 5260 O O . ASP B 1 233 ? 7.035 -11.383 -22.891 1 81.88 233 ASP B O 1
ATOM 5264 N N . PHE B 1 234 ? 8.734 -12.867 -23.312 1 86.06 234 PHE B N 1
ATOM 5265 C CA . PHE B 1 234 ? 9.117 -12.906 -21.906 1 86.06 234 PHE B CA 1
ATOM 5266 C C . PHE B 1 234 ? 9.742 -11.578 -21.469 1 86.06 234 PHE B C 1
ATOM 5268 O O . PHE B 1 234 ? 9.484 -11.094 -20.359 1 86.06 234 PHE B O 1
ATOM 5275 N N . GLN B 1 235 ? 10.43 -10.984 -22.406 1 86.62 235 GLN B N 1
ATOM 5276 C CA . GLN B 1 235 ? 11.062 -9.703 -22.141 1 86.62 235 GLN B CA 1
ATOM 5277 C C . GLN B 1 235 ? 10.023 -8.594 -22.016 1 86.62 235 GLN B C 1
ATOM 5279 O O . GLN B 1 235 ? 10.227 -7.621 -21.297 1 86.62 235 GLN B O 1
ATOM 5284 N N . HIS B 1 236 ? 9.023 -8.766 -22.688 1 83.44 236 HIS B N 1
ATOM 5285 C CA . HIS B 1 236 ? 7.945 -7.793 -22.578 1 83.44 236 HIS B CA 1
ATOM 5286 C C . HIS B 1 236 ? 7.316 -7.809 -21.188 1 83.44 236 HIS B C 1
ATOM 5288 O O . HIS B 1 236 ? 6.945 -6.762 -20.656 1 83.44 236 HIS B O 1
ATOM 5294 N N . ILE B 1 237 ? 7.246 -8.953 -20.641 1 84.31 237 ILE B N 1
ATOM 5295 C CA . ILE B 1 237 ? 6.648 -9.117 -19.312 1 84.31 237 ILE B CA 1
ATOM 5296 C C . ILE B 1 237 ? 7.648 -8.703 -18.234 1 84.31 237 ILE B C 1
ATOM 5298 O O . ILE B 1 237 ? 7.289 -8.031 -17.266 1 84.31 237 ILE B O 1
ATOM 5302 N N . PHE B 1 238 ? 8.883 -9.125 -18.469 1 87.94 238 PHE B N 1
ATOM 5303 C CA . PHE B 1 238 ? 9.961 -8.797 -17.547 1 87.94 238 PHE B CA 1
ATOM 5304 C C . PHE B 1 238 ? 11.086 -8.062 -18.266 1 87.94 238 PHE B C 1
ATOM 5306 O O . PHE B 1 238 ? 12.164 -8.625 -18.484 1 87.94 238 PHE B O 1
ATOM 5313 N N . PRO B 1 239 ? 10.875 -6.82 -18.516 1 83.62 239 PRO B N 1
ATOM 5314 C CA . PRO B 1 239 ? 11.836 -6.102 -19.359 1 83.62 239 PRO B CA 1
ATOM 5315 C C . PRO B 1 239 ? 13.211 -5.973 -18.703 1 83.62 239 PRO B C 1
ATOM 5317 O O . PRO B 1 239 ? 14.234 -5.926 -19.391 1 83.62 239 PRO B O 1
ATOM 5320 N N . VAL B 1 240 ? 13.25 -5.98 -17.469 1 81.62 240 VAL B N 1
ATOM 5321 C CA . VAL B 1 240 ? 14.523 -5.797 -16.766 1 81.62 240 VAL B CA 1
ATOM 5322 C C . VAL B 1 240 ? 14.992 -7.129 -16.188 1 81.62 240 VAL B C 1
ATOM 5324 O O . VAL B 1 240 ? 16.125 -7.551 -16.438 1 81.62 240 VAL B O 1
ATOM 5327 N N . MET B 1 241 ? 14.164 -7.875 -15.617 1 87.44 241 MET B N 1
ATOM 5328 C CA . MET B 1 241 ? 14.523 -9.086 -14.883 1 87.44 241 MET B CA 1
ATOM 5329 C C . MET B 1 241 ? 14.922 -10.203 -15.836 1 87.44 241 MET B C 1
ATOM 5331 O O . MET B 1 241 ? 15.844 -10.969 -15.562 1 87.44 241 MET B O 1
ATOM 5335 N N . TYR B 1 242 ? 14.258 -10.266 -16.953 1 91.25 242 TYR B N 1
ATOM 5336 C CA . TYR B 1 242 ? 14.469 -11.406 -17.844 1 91.25 242 TYR B CA 1
ATOM 5337 C C . TYR B 1 242 ? 15.891 -11.406 -18.406 1 91.25 242 TYR B C 1
ATOM 5339 O O . TYR B 1 242 ? 16.594 -12.414 -18.312 1 91.25 242 TYR B O 1
ATOM 5347 N N . PRO B 1 243 ? 16.359 -10.25 -18.953 1 88.81 243 PRO B N 1
ATOM 5348 C CA . PRO B 1 243 ? 17.734 -10.242 -19.438 1 88.81 243 PRO B CA 1
ATOM 5349 C C . PRO B 1 243 ? 18.75 -10.547 -18.328 1 88.81 243 PRO B C 1
ATOM 5351 O O . PRO B 1 243 ? 19.75 -11.234 -18.578 1 88.81 243 PRO B O 1
ATOM 5354 N N . ILE B 1 244 ? 18.484 -10.141 -17.188 1 88.19 244 ILE B N 1
ATOM 5355 C CA . ILE B 1 244 ? 19.375 -10.375 -16.062 1 88.19 244 ILE B CA 1
ATOM 5356 C C . ILE B 1 244 ? 19.359 -11.859 -15.695 1 88.19 244 ILE B C 1
ATOM 5358 O O . ILE B 1 244 ? 20.406 -12.461 -15.445 1 88.19 244 ILE B O 1
ATOM 5362 N N . MET B 1 245 ? 18.219 -12.438 -15.703 1 93 245 MET B N 1
ATOM 5363 C CA . MET B 1 245 ? 18.062 -13.852 -15.367 1 93 245 MET B CA 1
ATOM 5364 C C . MET B 1 245 ? 18.703 -14.727 -16.438 1 93 245 MET B C 1
ATOM 5366 O O . MET B 1 245 ? 19.25 -15.789 -16.141 1 93 245 MET B O 1
ATOM 5370 N N . GLN B 1 246 ? 18.609 -14.242 -17.672 1 92.12 246 GLN B N 1
ATOM 5371 C CA . GLN B 1 246 ? 19.297 -14.953 -18.734 1 92.12 246 GLN B CA 1
ATOM 5372 C C . GLN B 1 246 ? 20.797 -15.023 -18.5 1 92.12 246 GLN B C 1
ATOM 5374 O O . GLN B 1 246 ? 21.422 -16.078 -18.672 1 92.12 246 GLN B O 1
ATOM 5379 N N . GLN B 1 247 ? 21.312 -13.914 -18.094 1 90.88 247 GLN B N 1
ATOM 5380 C CA . GLN B 1 247 ? 22.75 -13.852 -17.797 1 90.88 247 GLN B CA 1
ATOM 5381 C C . GLN B 1 247 ? 23.078 -14.727 -16.578 1 90.88 247 GLN B C 1
ATOM 5383 O O . GLN B 1 247 ? 24.078 -15.453 -16.594 1 90.88 247 GLN B O 1
ATOM 5388 N N . PHE B 1 248 ? 22.344 -14.633 -15.609 1 93.12 248 PHE B N 1
ATOM 5389 C CA . PHE B 1 248 ? 22.516 -15.469 -14.43 1 93.12 248 PHE B CA 1
ATOM 5390 C C . PHE B 1 248 ? 22.516 -16.938 -14.805 1 93.12 248 PHE B C 1
ATOM 5392 O O . PHE B 1 248 ? 23.406 -17.688 -14.406 1 93.12 248 PHE B O 1
ATOM 5399 N N . PHE B 1 249 ? 21.453 -17.312 -15.547 1 95.06 249 PHE B N 1
ATOM 5400 C CA . PHE B 1 249 ? 21.297 -18.703 -15.961 1 95.06 249 PHE B CA 1
ATOM 5401 C C . PHE B 1 249 ? 22.516 -19.188 -16.75 1 95.06 249 PHE B C 1
ATOM 5403 O O . PHE B 1 249 ? 23.031 -20.281 -16.5 1 95.06 249 PHE B O 1
ATOM 5410 N N . SER B 1 250 ? 22.969 -18.359 -17.703 1 92.88 250 SER B N 1
ATOM 5411 C CA . SER B 1 250 ? 24.141 -18.719 -18.5 1 92.88 250 SER B CA 1
ATOM 5412 C C . SER B 1 250 ? 25.359 -18.938 -17.625 1 92.88 250 SER B C 1
ATOM 5414 O O . SER B 1 250 ? 26.156 -19.859 -17.875 1 92.88 250 SER B O 1
ATOM 5416 N N . GLY B 1 251 ? 25.5 -18.109 -16.672 1 91.5 251 GLY B N 1
ATOM 5417 C CA . GLY B 1 251 ? 26.609 -18.25 -15.75 1 91.5 251 GLY B CA 1
ATOM 5418 C C . GLY B 1 251 ? 26.562 -19.516 -14.93 1 91.5 251 GLY B C 1
ATOM 5419 O O . GLY B 1 251 ? 27.562 -20.219 -14.797 1 91.5 251 GLY B O 1
ATOM 5420 N N . VAL B 1 252 ? 25.484 -19.812 -14.398 1 93.75 252 VAL B N 1
ATOM 5421 C CA . VAL B 1 252 ? 25.328 -21 -13.547 1 93.75 252 VAL B CA 1
ATOM 5422 C C . VAL B 1 252 ? 25.406 -22.266 -14.398 1 93.75 252 VAL B C 1
ATOM 5424 O O . VAL B 1 252 ? 25.969 -23.266 -13.953 1 93.75 252 VAL B O 1
ATOM 5427 N N . ALA B 1 253 ? 24.844 -22.203 -15.594 1 94.25 253 ALA B N 1
ATOM 5428 C CA . ALA B 1 253 ? 24.797 -23.359 -16.484 1 94.25 253 ALA B CA 1
ATOM 5429 C C . ALA B 1 253 ? 26.203 -23.781 -16.922 1 94.25 253 ALA B C 1
ATOM 5431 O O . ALA B 1 253 ? 26.406 -24.922 -17.344 1 94.25 253 ALA B O 1
ATOM 5432 N N . ARG B 1 254 ? 27.125 -22.906 -16.906 1 92.44 254 ARG B N 1
ATOM 5433 C CA . ARG B 1 254 ? 28.5 -23.266 -17.219 1 92.44 254 ARG B CA 1
ATOM 5434 C C . ARG B 1 254 ? 29.047 -24.266 -16.203 1 92.44 254 ARG B C 1
ATOM 5436 O O . ARG B 1 254 ? 29.828 -25.156 -16.562 1 92.44 254 ARG B O 1
ATOM 5443 N N . ARG B 1 255 ? 28.641 -24.109 -15.031 1 91.12 255 ARG B N 1
ATOM 5444 C CA . ARG B 1 255 ? 29.109 -24.984 -13.961 1 91.12 255 ARG B CA 1
ATOM 5445 C C . ARG B 1 255 ? 28.188 -26.188 -13.781 1 91.12 255 ARG B C 1
ATOM 5447 O O . ARG B 1 255 ? 28.609 -27.234 -13.297 1 91.12 255 ARG B O 1
ATOM 5454 N N . ILE B 1 256 ? 26.953 -25.953 -14.125 1 92.81 256 ILE B N 1
ATOM 5455 C CA . ILE B 1 256 ? 25.953 -27.016 -14.023 1 92.81 256 ILE B CA 1
ATOM 5456 C C . ILE B 1 256 ? 25.344 -27.281 -15.398 1 92.81 256 ILE B C 1
ATOM 5458 O O . ILE B 1 256 ? 24.203 -26.875 -15.672 1 92.81 256 ILE B O 1
ATOM 5462 N N . PRO B 1 257 ? 25.969 -28.031 -16.172 1 91.62 257 PRO B N 1
ATOM 5463 C CA . PRO B 1 257 ? 25.562 -28.219 -17.562 1 91.62 257 PRO B CA 1
ATOM 5464 C C . PRO B 1 257 ? 24.172 -28.844 -17.688 1 91.62 257 PRO B C 1
ATOM 5466 O O . PRO B 1 257 ? 23.5 -28.656 -18.703 1 91.62 257 PRO B O 1
ATOM 5469 N N . GLU B 1 258 ? 23.719 -29.562 -16.703 1 90.56 258 GLU B N 1
ATOM 5470 C CA . GLU B 1 258 ? 22.391 -30.156 -16.703 1 90.56 258 GLU B CA 1
ATOM 5471 C C . GLU B 1 258 ? 21.312 -29.078 -16.922 1 90.56 258 GLU B C 1
ATOM 5473 O O . GLU B 1 258 ? 20.25 -29.359 -17.484 1 90.56 258 GLU B O 1
ATOM 5478 N N . LEU B 1 259 ? 21.609 -27.938 -16.516 1 93.19 259 LEU B N 1
ATOM 5479 C CA . LEU B 1 259 ? 20.656 -26.844 -16.641 1 93.19 259 LEU B CA 1
ATOM 5480 C C . LEU B 1 259 ? 20.391 -26.531 -18.125 1 93.19 259 LEU B C 1
ATOM 5482 O O . LEU B 1 259 ? 19.281 -26.156 -18.484 1 93.19 259 LEU B O 1
ATOM 5486 N N . ASN B 1 260 ? 21.375 -26.688 -18.906 1 91.88 260 ASN B N 1
ATOM 5487 C CA . ASN B 1 260 ? 21.188 -26.484 -20.344 1 91.88 260 ASN B CA 1
ATOM 5488 C C . ASN B 1 260 ? 20.203 -27.5 -20.922 1 91.88 260 ASN B C 1
ATOM 5490 O O . ASN B 1 260 ? 19.422 -27.172 -21.812 1 91.88 260 ASN B O 1
ATOM 5494 N N . THR B 1 261 ? 20.281 -28.656 -20.391 1 90.19 261 THR B N 1
ATOM 5495 C CA . THR B 1 261 ? 19.359 -29.688 -20.828 1 90.19 261 THR B CA 1
ATOM 5496 C C . THR B 1 261 ? 17.922 -29.328 -20.422 1 90.19 261 THR B C 1
ATOM 5498 O O . THR B 1 261 ? 16.984 -29.516 -21.203 1 90.19 261 THR B O 1
ATOM 5501 N N . TYR B 1 262 ? 17.844 -28.844 -19.188 1 90.75 262 TYR B N 1
ATOM 5502 C CA . TYR B 1 262 ? 16.531 -28.406 -18.734 1 90.75 262 TYR B CA 1
ATOM 5503 C C . TYR B 1 262 ? 15.969 -27.312 -19.656 1 90.75 262 TYR B C 1
ATOM 5505 O O . TYR B 1 262 ? 14.797 -27.359 -20.031 1 90.75 262 TYR B O 1
ATOM 5513 N N . TYR B 1 263 ? 16.828 -26.391 -19.984 1 90.38 263 TYR B N 1
ATOM 5514 C CA . TYR B 1 263 ? 16.422 -25.25 -20.797 1 90.38 263 TYR B CA 1
ATOM 5515 C C . TYR B 1 263 ? 16.016 -25.688 -22.203 1 90.38 263 TYR B C 1
ATOM 5517 O O . TYR B 1 263 ? 15.055 -25.172 -22.766 1 90.38 263 TYR B O 1
ATOM 5525 N N . GLU B 1 264 ? 16.719 -26.562 -22.766 1 87.25 264 GLU B N 1
ATOM 5526 C CA . GLU B 1 264 ? 16.422 -27.078 -24.109 1 87.25 264 GLU B CA 1
ATOM 5527 C C . GLU B 1 264 ? 15.055 -27.766 -24.125 1 87.25 264 GLU B C 1
ATOM 5529 O O . GLU B 1 264 ? 14.336 -27.688 -25.125 1 87.25 264 GLU B O 1
ATOM 5534 N N . LYS B 1 265 ? 14.781 -28.359 -23.016 1 86.31 265 LYS B N 1
ATOM 5535 C CA . LYS B 1 265 ? 13.523 -29.109 -22.906 1 86.31 265 LYS B CA 1
ATOM 5536 C C . LYS B 1 265 ? 12.375 -28.188 -22.5 1 86.31 265 LYS B C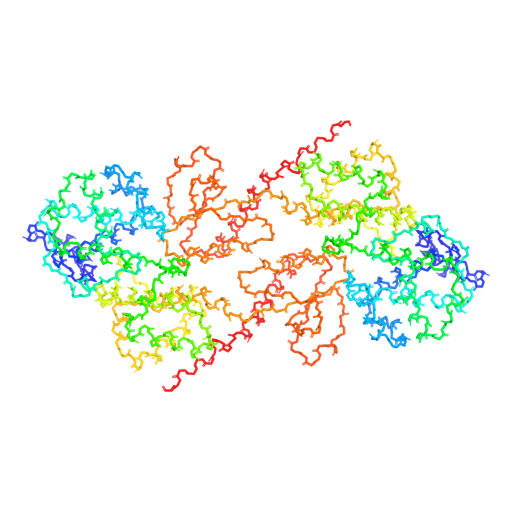 1
ATOM 5538 O O . LYS B 1 265 ? 11.203 -28.516 -22.734 1 86.31 265 LYS B O 1
ATOM 5543 N N . ASN B 1 266 ? 12.703 -27.172 -21.859 1 89.44 266 ASN B N 1
ATOM 5544 C CA . ASN B 1 266 ? 11.734 -26.188 -21.391 1 89.44 266 ASN B CA 1
ATOM 5545 C C . ASN B 1 266 ? 12.211 -24.75 -21.641 1 89.44 266 ASN B C 1
ATOM 5547 O O . ASN B 1 266 ? 12.805 -24.141 -20.766 1 89.44 266 ASN B O 1
ATOM 5551 N N . ARG B 1 267 ? 11.781 -24.172 -22.703 1 85 267 ARG B N 1
ATOM 5552 C CA . ARG B 1 267 ? 12.25 -22.844 -23.125 1 85 267 ARG B CA 1
ATOM 5553 C C . ARG B 1 267 ? 11.688 -21.75 -22.219 1 85 267 ARG B C 1
ATOM 5555 O O . ARG B 1 267 ? 12.164 -20.625 -22.25 1 85 267 ARG B O 1
ATOM 5562 N N . ARG B 1 268 ? 10.766 -22.125 -21.391 1 88.81 268 ARG B N 1
ATOM 5563 C CA . ARG B 1 268 ? 10.172 -21.156 -20.469 1 88.81 268 ARG B CA 1
ATOM 5564 C C . ARG B 1 268 ? 10.906 -21.141 -19.141 1 88.81 268 ARG B C 1
ATOM 5566 O O . ARG B 1 268 ? 10.508 -20.422 -18.203 1 88.81 268 ARG B O 1
ATOM 5573 N N . LEU B 1 269 ? 11.938 -21.906 -19.062 1 93 269 LEU B N 1
ATOM 5574 C CA . LEU B 1 269 ? 12.617 -22.125 -17.781 1 93 269 LEU B CA 1
ATOM 5575 C C . LEU B 1 269 ? 13.047 -20.797 -17.156 1 93 269 LEU B C 1
ATOM 5577 O O . LEU B 1 269 ? 12.758 -20.531 -15.992 1 93 269 LEU B O 1
ATOM 5581 N N . ILE B 1 270 ? 13.672 -19.922 -17.953 1 94 270 ILE B N 1
ATOM 5582 C CA . ILE B 1 270 ? 14.188 -18.656 -17.453 1 94 270 ILE B CA 1
ATOM 5583 C C . ILE B 1 270 ? 13.031 -17.75 -17.016 1 94 270 ILE B C 1
ATOM 5585 O O . ILE B 1 270 ? 13.117 -17.062 -16.016 1 94 270 ILE B O 1
ATOM 5589 N N . PHE B 1 271 ? 12.023 -17.781 -17.797 1 92.38 271 PHE B N 1
ATOM 5590 C CA . PHE B 1 271 ? 10.82 -17.031 -17.453 1 92.38 271 PHE B CA 1
ATOM 5591 C C . PHE B 1 271 ? 10.242 -17.516 -16.125 1 92.38 271 PHE B C 1
ATOM 5593 O O . PHE B 1 271 ? 9.836 -16.719 -15.289 1 92.38 271 PHE B O 1
ATOM 5600 N N . GLN B 1 272 ? 10.203 -18.828 -15.945 1 93.75 272 GLN B N 1
ATOM 5601 C CA . GLN B 1 272 ? 9.688 -19.406 -14.711 1 93.75 272 GLN B CA 1
ATOM 5602 C C . GLN B 1 272 ? 10.555 -19 -13.516 1 93.75 272 GLN B C 1
ATOM 5604 O O . GLN B 1 272 ? 10.039 -18.781 -12.422 1 93.75 272 GLN B O 1
ATOM 5609 N N . TYR B 1 273 ? 11.867 -18.906 -13.766 1 95.75 273 TYR B N 1
ATOM 5610 C CA . TYR B 1 273 ? 12.742 -18.422 -12.711 1 95.75 273 TYR B CA 1
ATOM 5611 C C . TYR B 1 273 ? 12.391 -16.984 -12.336 1 95.75 273 TYR B C 1
ATOM 5613 O O . TYR B 1 273 ? 12.367 -16.641 -11.156 1 95.75 273 TYR B O 1
ATOM 5621 N N . CYS B 1 274 ? 12.109 -16.172 -13.359 1 93.62 274 CYS B N 1
ATOM 5622 C CA . CYS B 1 274 ? 11.711 -14.789 -13.109 1 93.62 274 CYS B CA 1
ATOM 5623 C C . CYS B 1 274 ? 10.453 -14.734 -12.25 1 93.62 274 CYS B C 1
ATOM 5625 O O . CYS B 1 274 ? 10.398 -13.992 -11.266 1 93.62 274 CYS B O 1
ATOM 5627 N N . MET B 1 275 ? 9.484 -15.555 -12.609 1 93.12 275 MET B N 1
ATOM 5628 C CA . MET B 1 275 ? 8.227 -15.594 -11.867 1 93.12 275 MET B CA 1
ATOM 5629 C C . MET B 1 275 ? 8.461 -16.031 -10.422 1 93.12 275 MET B C 1
ATOM 5631 O O . MET B 1 275 ? 7.852 -15.5 -9.5 1 93.12 275 MET B O 1
ATOM 5635 N N . LEU B 1 276 ? 9.352 -16.922 -10.297 1 95.12 276 LEU B N 1
ATOM 5636 C CA . LEU B 1 276 ? 9.625 -17.531 -9 1 95.12 276 LEU B CA 1
ATOM 5637 C C . LEU B 1 276 ? 10.289 -16.531 -8.055 1 95.12 276 LEU B C 1
ATOM 5639 O O . LEU B 1 276 ? 9.93 -16.453 -6.879 1 95.12 276 LEU B O 1
ATOM 5643 N N . VAL B 1 277 ? 11.211 -15.734 -8.555 1 94.62 277 VAL B N 1
ATOM 5644 C CA . VAL B 1 277 ? 12.031 -14.945 -7.648 1 94.62 277 VAL B CA 1
ATOM 5645 C C . VAL B 1 277 ? 11.477 -13.523 -7.551 1 94.62 277 VAL B C 1
ATOM 5647 O O . VAL B 1 277 ? 11.914 -12.734 -6.707 1 94.62 277 VAL B O 1
ATOM 5650 N N . ARG B 1 278 ? 10.516 -13.188 -8.328 1 91.62 278 ARG B N 1
ATOM 5651 C CA . ARG B 1 278 ? 10.031 -11.82 -8.43 1 91.62 278 ARG B CA 1
ATOM 5652 C C . ARG B 1 278 ? 9.68 -11.258 -7.055 1 91.62 278 ARG B C 1
ATOM 5654 O O . ARG B 1 278 ? 10.258 -10.258 -6.621 1 91.62 278 ARG B O 1
ATOM 5661 N N . ASP B 1 279 ? 8.844 -11.898 -6.348 1 89.38 279 ASP B N 1
ATOM 5662 C CA . ASP B 1 279 ? 8.344 -11.383 -5.078 1 89.38 279 ASP B CA 1
ATOM 5663 C C . ASP B 1 279 ? 9.438 -11.406 -4.008 1 89.38 279 ASP B C 1
ATOM 5665 O O . ASP B 1 279 ? 9.5 -10.523 -3.156 1 89.38 279 ASP B O 1
ATOM 5669 N N . ILE B 1 280 ? 10.234 -12.406 -4.031 1 91.88 280 ILE B N 1
ATOM 5670 C CA . ILE B 1 280 ? 11.305 -12.523 -3.051 1 91.88 280 ILE B CA 1
ATOM 5671 C C . ILE B 1 280 ? 12.328 -11.414 -3.264 1 91.88 280 ILE B C 1
ATOM 5673 O O . ILE B 1 280 ? 12.805 -10.805 -2.301 1 91.88 280 ILE B O 1
ATOM 5677 N N . PHE B 1 281 ? 12.68 -11.188 -4.52 1 90.44 281 PHE B N 1
ATOM 5678 C CA . PHE B 1 281 ? 13.641 -10.133 -4.828 1 90.44 281 PHE B CA 1
ATOM 5679 C C . PHE B 1 281 ? 13.102 -8.773 -4.395 1 90.44 281 PHE B C 1
ATOM 5681 O O . PHE B 1 281 ? 13.844 -7.949 -3.861 1 90.44 281 PHE B O 1
ATOM 5688 N N . ILE B 1 282 ? 11.82 -8.562 -4.594 1 89.19 282 ILE B N 1
ATOM 5689 C CA . ILE B 1 282 ? 11.195 -7.309 -4.195 1 89.19 282 ILE B CA 1
ATOM 5690 C C . ILE B 1 282 ? 11.305 -7.133 -2.684 1 89.19 282 ILE B C 1
ATOM 5692 O O . ILE B 1 282 ? 11.602 -6.039 -2.201 1 89.19 282 ILE B O 1
ATOM 5696 N N . LYS B 1 283 ? 11.133 -8.195 -1.956 1 89.31 283 LYS B N 1
ATOM 5697 C CA . LYS B 1 283 ? 11.227 -8.164 -0.499 1 89.31 283 LYS B CA 1
ATOM 5698 C C . LYS B 1 283 ? 12.617 -7.73 -0.046 1 89.31 283 LYS B C 1
ATOM 5700 O O . LYS B 1 283 ? 12.766 -7.121 1.016 1 89.31 283 LYS B O 1
ATOM 5705 N N . HIS B 1 284 ? 13.594 -7.988 -0.792 1 91.19 284 HIS B N 1
ATOM 5706 C CA . HIS B 1 284 ? 14.977 -7.734 -0.39 1 91.19 284 HIS B CA 1
ATOM 5707 C C . HIS B 1 284 ? 15.5 -6.438 -1.001 1 91.19 284 HIS B C 1
ATOM 5709 O O . HIS B 1 284 ? 16.656 -6.082 -0.808 1 91.19 284 HIS B O 1
ATOM 5715 N N . GLU B 1 285 ? 14.656 -5.742 -1.736 1 89.75 285 GLU B N 1
ATOM 5716 C CA . GLU B 1 285 ? 15.047 -4.43 -2.252 1 89.75 285 GLU B CA 1
ATOM 5717 C C . GLU B 1 285 ? 15.305 -3.445 -1.116 1 89.75 285 GLU B C 1
ATOM 5719 O O . GLU B 1 285 ? 14.609 -3.467 -0.098 1 89.75 285 GLU B O 1
ATOM 5724 N N . GLN B 1 286 ? 16.328 -2.643 -1.366 1 91 286 GLN B N 1
ATOM 5725 C CA . GLN B 1 286 ? 16.5 -1.519 -0.453 1 91 286 GLN B CA 1
ATOM 5726 C C . GLN B 1 286 ? 15.367 -0.509 -0.597 1 91 286 GLN B C 1
ATOM 5728 O O . GLN B 1 286 ? 15.078 -0.043 -1.701 1 91 286 GLN B O 1
ATOM 5733 N N . PRO B 1 287 ? 14.742 -0.234 0.474 1 93.38 287 PRO B N 1
ATOM 5734 C CA . PRO B 1 287 ? 13.609 0.69 0.367 1 93.38 287 PRO B CA 1
ATOM 5735 C C . PRO B 1 287 ? 14.039 2.113 0.017 1 93.38 287 PRO B C 1
ATOM 5737 O O . PRO B 1 287 ? 15.141 2.533 0.375 1 93.38 287 PRO B O 1
ATOM 5740 N N . VAL B 1 288 ? 13.234 2.773 -0.73 1 94.62 288 VAL B N 1
ATOM 5741 C CA . VAL B 1 288 ? 13.406 4.211 -0.916 1 94.62 288 VAL B CA 1
ATOM 5742 C C . VAL B 1 288 ? 12.938 4.949 0.336 1 94.62 288 VAL B C 1
ATOM 5744 O O . VAL B 1 288 ? 11.789 4.812 0.757 1 94.62 288 VAL B O 1
ATOM 5747 N N . ILE B 1 289 ? 13.82 5.668 0.937 1 95.62 289 ILE B N 1
ATOM 5748 C CA . ILE B 1 289 ? 13.508 6.406 2.156 1 95.62 289 ILE B CA 1
ATOM 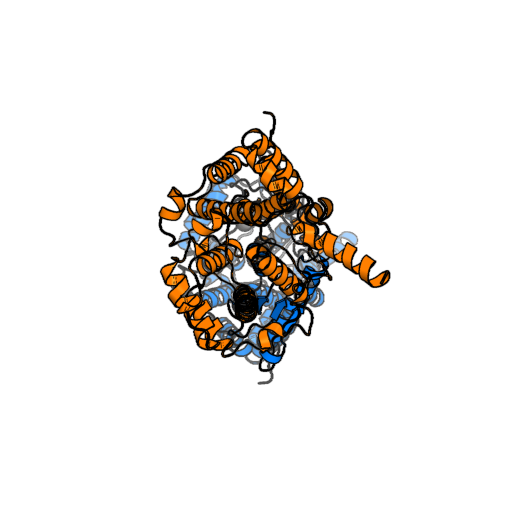5749 C C . ILE B 1 289 ? 13.125 7.844 1.806 1 95.62 289 ILE B C 1
ATOM 5751 O O . ILE B 1 289 ? 13.891 8.555 1.148 1 95.62 289 ILE B O 1
ATOM 5755 N N . PHE B 1 290 ? 11.922 8.227 2.217 1 96.25 290 PHE B N 1
ATOM 5756 C CA . PHE B 1 290 ? 11.5 9.578 1.89 1 96.25 290 PHE B CA 1
ATOM 5757 C C . PHE B 1 290 ? 11.219 10.375 3.156 1 96.25 290 PHE B C 1
ATOM 5759 O O . PHE B 1 290 ? 10.984 9.805 4.223 1 96.25 290 PHE B O 1
ATOM 5766 N N . TYR B 1 291 ? 11.352 11.648 3.045 1 94.19 291 TYR B N 1
ATOM 5767 C CA . TYR B 1 291 ? 11.055 12.633 4.082 1 94.19 291 TYR B CA 1
ATOM 5768 C C . TYR B 1 291 ? 10.203 13.766 3.529 1 94.19 291 TYR B C 1
ATOM 5770 O O . TYR B 1 291 ? 10.359 14.156 2.371 1 94.19 291 TYR B O 1
ATOM 5778 N N . ILE B 1 292 ? 9.273 14.234 4.316 1 93.5 292 ILE B N 1
ATOM 5779 C CA . ILE B 1 292 ? 8.391 15.305 3.865 1 93.5 292 ILE B CA 1
ATOM 5780 C C . ILE B 1 292 ? 8.641 16.562 4.691 1 93.5 292 ILE B C 1
ATOM 5782 O O . ILE B 1 292 ? 8.703 16.516 5.922 1 93.5 292 ILE B O 1
ATOM 5786 N N . GLN B 1 293 ? 8.875 17.594 4.031 1 88.38 293 GLN B N 1
ATOM 5787 C CA . GLN B 1 293 ? 8.922 18.922 4.613 1 88.38 293 GLN B CA 1
ATOM 5788 C C . GLN B 1 293 ? 7.855 19.828 3.998 1 88.38 293 GLN B C 1
ATOM 5790 O O . GLN B 1 293 ? 8.047 20.359 2.9 1 88.38 293 GLN B O 1
ATOM 5795 N N . SER B 1 294 ? 6.84 19.969 4.723 1 88.75 294 SER B N 1
ATOM 5796 C CA . SER B 1 294 ? 5.715 20.734 4.188 1 88.75 294 SER B CA 1
ATOM 5797 C C . SER B 1 294 ? 5.316 21.859 5.125 1 88.75 294 SER B C 1
ATOM 5799 O O . SER B 1 294 ? 5.293 21.688 6.344 1 88.75 294 SER B O 1
ATOM 5801 N N . LYS B 1 295 ? 5.074 22.969 4.543 1 86.25 295 LYS B N 1
ATOM 5802 C CA . LYS B 1 295 ? 4.562 24.109 5.309 1 86.25 295 LYS B CA 1
ATOM 5803 C C . LYS B 1 295 ? 3.068 23.953 5.574 1 86.25 295 LYS B C 1
ATOM 5805 O O . LYS B 1 295 ? 2.508 24.688 6.406 1 86.25 295 LYS B O 1
ATOM 5810 N N . TYR B 1 296 ? 2.627 22.953 4.867 1 81.81 296 TYR B N 1
ATOM 5811 C CA . TYR B 1 296 ? 1.196 22.734 5.047 1 81.81 296 TYR B CA 1
ATOM 5812 C C . TYR B 1 296 ? 0.917 22.016 6.363 1 81.81 296 TYR B C 1
ATOM 5814 O O . TYR B 1 296 ? 1.845 21.641 7.078 1 81.81 296 TYR B O 1
ATOM 5822 N N . GLY B 1 297 ? -0.306 21.891 6.871 1 83.38 297 GLY B N 1
ATOM 5823 C CA . GLY B 1 297 ? -0.699 21.344 8.164 1 83.38 297 GLY B CA 1
ATOM 5824 C C . GLY B 1 297 ? -0.337 19.891 8.328 1 83.38 297 GLY B C 1
ATOM 5825 O O . GLY B 1 297 ? -0.052 19.188 7.348 1 83.38 297 GLY B O 1
ATOM 5826 N N . LYS B 1 298 ? -0.208 19.422 9.492 1 91 298 LYS B N 1
ATOM 5827 C CA . LYS B 1 298 ? 0.192 18.062 9.891 1 91 298 LYS B CA 1
ATOM 5828 C C . LYS B 1 298 ? -0.737 17.016 9.289 1 91 298 LYS B C 1
ATOM 5830 O O . LYS B 1 298 ? -0.299 15.914 8.953 1 91 298 LYS B O 1
ATOM 5835 N N . THR B 1 299 ? -1.999 17.312 9.148 1 91.12 299 THR B N 1
ATOM 5836 C CA . THR B 1 299 ? -2.947 16.359 8.578 1 91.12 299 THR B CA 1
ATOM 5837 C C . THR B 1 299 ? -2.674 16.156 7.09 1 91.12 299 THR B C 1
ATOM 5839 O O . THR B 1 299 ? -2.832 15.039 6.574 1 91.12 299 THR B O 1
ATOM 5842 N N . GLN B 1 300 ? -2.293 17.25 6.473 1 89.5 300 GLN B N 1
ATOM 5843 C CA . GLN B 1 300 ? -1.934 17.141 5.062 1 89.5 300 GLN B CA 1
ATOM 5844 C C . GLN B 1 300 ? -0.678 16.297 4.875 1 89.5 300 GLN B C 1
ATOM 5846 O O . GLN B 1 300 ? -0.596 15.5 3.939 1 89.5 300 GLN B O 1
ATOM 5851 N N . GLU B 1 301 ? 0.238 16.547 5.684 1 91.56 301 GLU B N 1
ATOM 5852 C CA . GLU B 1 301 ? 1.461 15.742 5.633 1 91.56 301 GLU B CA 1
ATOM 5853 C C . GLU B 1 301 ? 1.167 14.266 5.863 1 91.56 301 GLU B C 1
ATOM 5855 O O . GLU B 1 301 ? 1.73 13.398 5.188 1 91.56 301 GLU B O 1
ATOM 5860 N N . LEU B 1 302 ? 0.32 14.039 6.82 1 91.94 302 LEU B N 1
ATOM 5861 C CA . LEU B 1 302 ? -0.071 12.664 7.105 1 91.94 302 LEU B CA 1
ATOM 5862 C C . LEU B 1 302 ? -0.714 12.016 5.879 1 91.94 302 LEU B C 1
ATOM 5864 O O . LEU B 1 302 ? -0.405 10.867 5.543 1 91.94 302 LEU B O 1
ATOM 5868 N N . TRP B 1 303 ? -1.586 12.703 5.293 1 90.25 303 TRP B N 1
ATOM 5869 C CA . TRP B 1 303 ? -2.258 12.203 4.098 1 90.25 303 TRP B CA 1
ATOM 5870 C C . TRP B 1 303 ? -1.251 11.906 2.996 1 90.25 303 TRP B C 1
ATOM 5872 O O . TRP B 1 303 ? -1.308 10.844 2.369 1 90.25 303 TRP B O 1
ATOM 5882 N N . ALA B 1 304 ? -0.36 12.828 2.742 1 92.38 304 ALA B N 1
ATOM 5883 C CA . ALA B 1 304 ? 0.663 12.633 1.717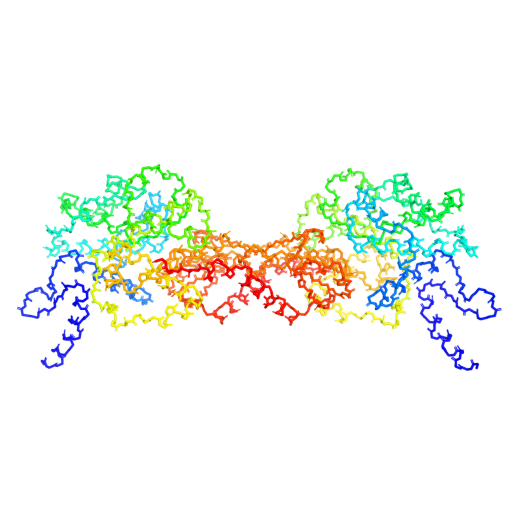 1 92.38 304 ALA B CA 1
ATOM 5884 C C . ALA B 1 304 ? 1.539 11.422 2.035 1 92.38 304 ALA B C 1
ATOM 5886 O O . ALA B 1 304 ? 1.859 10.633 1.147 1 92.38 304 ALA B O 1
ATOM 5887 N N . LYS B 1 305 ? 1.931 11.352 3.258 1 93.69 305 LYS B N 1
ATOM 5888 C CA . LYS B 1 305 ? 2.748 10.234 3.707 1 93.69 305 LYS B CA 1
ATOM 5889 C C . LYS B 1 305 ? 2.076 8.898 3.391 1 93.69 305 LYS B C 1
ATOM 5891 O O . LYS B 1 305 ? 2.695 8.008 2.805 1 93.69 305 LYS B O 1
ATOM 5896 N N . LYS B 1 306 ? 0.817 8.781 3.783 1 91.88 306 LYS B N 1
ATOM 5897 C CA . LYS B 1 306 ? 0.075 7.543 3.562 1 91.88 306 LYS B CA 1
ATOM 5898 C C . LYS B 1 306 ? -0.051 7.234 2.072 1 91.88 306 LYS B C 1
ATOM 5900 O O . LYS B 1 306 ? 0.073 6.082 1.658 1 91.88 306 LYS B O 1
ATOM 5905 N N . ARG B 1 307 ? -0.284 8.242 1.343 1 91.75 307 ARG B N 1
ATOM 5906 C CA . ARG B 1 307 ? -0.42 8.055 -0.099 1 91.75 307 ARG B CA 1
ATOM 5907 C C . ARG B 1 307 ? 0.899 7.613 -0.722 1 91.75 307 ARG B C 1
ATOM 5909 O O . ARG B 1 307 ? 0.918 6.754 -1.605 1 91.75 307 ARG B O 1
ATOM 5916 N N . ILE B 1 308 ? 1.986 8.195 -0.281 1 94.75 308 ILE B N 1
ATOM 5917 C CA . ILE B 1 308 ? 3.297 7.836 -0.813 1 94.75 308 ILE B CA 1
ATOM 5918 C C . ILE B 1 308 ? 3.629 6.391 -0.441 1 94.75 308 ILE B C 1
ATOM 5920 O O . ILE B 1 308 ? 4.129 5.629 -1.271 1 94.75 308 ILE B O 1
ATOM 5924 N N . LEU B 1 309 ? 3.295 6.004 0.713 1 94 309 LEU B N 1
ATOM 5925 C CA . LEU B 1 309 ? 3.588 4.656 1.193 1 94 309 LEU B CA 1
ATOM 5926 C C . LEU B 1 309 ? 2.807 3.615 0.399 1 94 309 LEU B C 1
ATOM 5928 O O . LEU B 1 309 ? 3.217 2.455 0.316 1 94 309 LEU B O 1
ATOM 5932 N N . SER B 1 310 ? 1.724 4.051 -0.248 1 87.88 310 SER B N 1
ATOM 5933 C CA . SER B 1 310 ? 0.878 3.117 -0.986 1 87.88 310 SER B CA 1
ATOM 5934 C C . SER B 1 310 ? 1.071 3.27 -2.492 1 87.88 310 SER B C 1
ATOM 5936 O O . SER B 1 310 ? 0.289 2.734 -3.279 1 87.88 310 SER B O 1
ATOM 5938 N N . MET B 1 311 ? 2.047 3.996 -2.846 1 87.81 311 MET B N 1
ATOM 5939 C CA . MET B 1 311 ? 2.209 4.371 -4.246 1 87.81 311 MET B CA 1
ATOM 5940 C C . MET B 1 311 ? 2.682 3.182 -5.078 1 87.81 311 MET B C 1
ATOM 5942 O O . MET B 1 311 ? 2.467 3.141 -6.289 1 87.81 311 MET B O 1
ATOM 5946 N N . THR B 1 312 ? 3.291 2.285 -4.426 1 85.94 312 THR B N 1
ATOM 5947 C CA . THR B 1 312 ? 3.838 1.118 -5.109 1 85.94 312 THR B CA 1
ATOM 5948 C C . THR B 1 312 ? 3.846 -0.095 -4.184 1 85.94 312 THR B C 1
ATOM 5950 O O . THR B 1 312 ? 3.781 0.049 -2.961 1 85.94 312 THR B O 1
ATOM 5953 N N . GLU B 1 313 ? 3.85 -1.213 -4.809 1 86.06 313 GLU B N 1
ATOM 5954 C CA . GLU B 1 313 ? 3.951 -2.447 -4.039 1 86.06 313 GLU B CA 1
ATOM 5955 C C . GLU B 1 313 ? 5.383 -2.689 -3.568 1 86.06 313 GLU B C 1
ATOM 5957 O O . GLU B 1 313 ? 5.633 -3.592 -2.768 1 86.06 313 GLU B O 1
ATOM 5962 N N . ARG B 1 314 ? 6.301 -1.942 -4.039 1 91 314 ARG B N 1
ATOM 5963 C CA . ARG B 1 314 ? 7.711 -2.092 -3.699 1 91 314 ARG B CA 1
ATOM 5964 C C . ARG B 1 314 ? 8.047 -1.335 -2.42 1 91 314 ARG B C 1
ATOM 5966 O O . ARG B 1 314 ? 7.305 -0.442 -2.008 1 91 314 ARG B O 1
ATOM 5973 N N . PRO B 1 315 ? 9.078 -1.663 -1.812 1 92.06 315 PRO B N 1
ATOM 5974 C CA . PRO B 1 315 ? 9.367 -1.129 -0.479 1 92.06 315 PRO B CA 1
ATOM 5975 C C . PRO B 1 315 ? 9.625 0.376 -0.489 1 92.06 315 PRO B C 1
ATOM 5977 O O . PRO B 1 315 ? 10.461 0.857 -1.26 1 92.06 315 PRO B O 1
ATOM 5980 N N . ILE B 1 316 ? 8.945 1.1 0.346 1 94.12 316 ILE B N 1
ATOM 5981 C CA . ILE B 1 316 ? 9.109 2.523 0.622 1 94.12 316 ILE B CA 1
ATOM 5982 C C . ILE B 1 316 ? 9.031 2.77 2.127 1 94.12 316 ILE B C 1
ATOM 5984 O O . ILE B 1 316 ? 8.234 2.141 2.824 1 94.12 316 ILE B O 1
ATOM 5988 N N . LYS B 1 317 ? 9.945 3.621 2.639 1 94.94 317 LYS B N 1
ATOM 5989 C CA . LYS B 1 317 ? 9.977 3.895 4.074 1 94.94 317 LYS B CA 1
ATOM 5990 C C . LYS B 1 317 ? 9.984 5.395 4.344 1 94.94 317 LYS B C 1
ATOM 5992 O O . LYS B 1 317 ? 10.625 6.16 3.623 1 94.94 317 LYS B O 1
ATOM 5997 N N . TYR B 1 318 ? 9.227 5.797 5.348 1 95.31 318 TYR B N 1
ATOM 5998 C CA . TYR B 1 318 ? 9.203 7.188 5.789 1 95.31 318 TYR B CA 1
ATOM 5999 C C . TYR B 1 318 ? 10.266 7.445 6.848 1 95.31 318 TYR B C 1
ATOM 6001 O O . TYR B 1 318 ? 10.43 6.648 7.773 1 95.31 318 TYR B O 1
ATOM 6009 N N . SER B 1 319 ? 10.992 8.508 6.645 1 91.31 319 SER B N 1
ATOM 6010 C CA . SER B 1 319 ? 11.914 8.992 7.672 1 91.31 319 SER B CA 1
ATOM 6011 C C . SER B 1 319 ? 11.305 10.141 8.461 1 91.31 319 SER B C 1
ATOM 6013 O O . SER B 1 319 ? 10.836 11.125 7.879 1 91.31 319 SER B O 1
ATOM 6015 N N . ALA B 1 320 ? 11.352 10 9.805 1 79.81 320 ALA B N 1
ATOM 6016 C CA . ALA B 1 320 ? 10.758 11.039 10.656 1 79.81 320 ALA B CA 1
ATOM 6017 C C . ALA B 1 320 ? 11.703 12.227 10.805 1 79.81 320 ALA B C 1
ATOM 6019 O O . ALA B 1 320 ? 11.297 13.289 11.289 1 79.81 320 ALA B O 1
ATOM 6020 N N . SER B 1 321 ? 12.953 11.953 10.484 1 75.56 321 SER B N 1
ATOM 6021 C CA . SER B 1 321 ? 13.898 13.055 10.625 1 75.56 321 SER B CA 1
ATOM 6022 C C . SER B 1 321 ? 14.82 13.148 9.414 1 75.56 321 SER B C 1
ATOM 6024 O O . SER B 1 321 ? 15.133 12.141 8.789 1 75.56 321 SER B O 1
ATOM 6026 N N . ALA B 1 322 ? 15.125 14.328 9.188 1 66.25 322 ALA B N 1
ATOM 6027 C CA . ALA B 1 322 ? 16.062 14.578 8.094 1 66.25 322 ALA B CA 1
ATOM 6028 C C . ALA B 1 322 ? 17.422 13.953 8.383 1 66.25 322 ALA B C 1
ATOM 6030 O O . ALA B 1 322 ? 18.188 13.672 7.465 1 66.25 322 ALA B O 1
ATOM 6031 N N . ASP B 1 323 ? 17.609 13.734 9.562 1 66.19 323 ASP B N 1
ATOM 6032 C CA . ASP B 1 323 ? 18.922 13.242 9.969 1 66.19 323 ASP B CA 1
ATOM 6033 C C . ASP B 1 323 ? 19.094 11.773 9.602 1 66.19 323 ASP B C 1
ATOM 6035 O O . ASP B 1 323 ? 20.219 11.258 9.602 1 66.19 323 ASP B O 1
ATOM 6039 N N . GLN B 1 324 ? 18.094 11.25 9.141 1 72.56 324 GLN B N 1
ATOM 6040 C CA . GLN B 1 324 ? 18.172 9.828 8.836 1 72.56 324 GLN B CA 1
ATOM 6041 C C . GLN B 1 324 ? 18.531 9.602 7.371 1 72.56 324 GLN B C 1
ATOM 6043 O O . GLN B 1 324 ? 18.328 8.5 6.84 1 72.56 324 GLN B O 1
ATOM 6048 N N . LEU B 1 325 ? 18.969 10.617 6.734 1 81.12 325 LEU B N 1
ATOM 6049 C CA . LEU B 1 325 ? 19.547 10.555 5.391 1 81.12 325 LEU B CA 1
ATOM 6050 C C . LEU B 1 325 ? 18.531 10 4.398 1 81.12 325 LEU B C 1
ATOM 6052 O O . LEU B 1 325 ? 18.734 8.914 3.844 1 81.12 325 LEU B O 1
ATOM 6056 N N . PRO B 1 326 ? 17.469 10.633 4.18 1 92.75 326 PRO B N 1
ATOM 6057 C CA . PRO B 1 326 ? 16.5 10.164 3.184 1 92.75 326 PRO B CA 1
ATOM 6058 C C . PRO B 1 326 ? 17.047 10.195 1.76 1 92.75 326 PRO B C 1
ATOM 6060 O O . PRO B 1 326 ? 18.016 10.922 1.484 1 92.75 326 PRO B O 1
ATOM 6063 N N . ASP B 1 327 ? 16.547 9.297 0.934 1 94.06 327 ASP B N 1
ATOM 6064 C CA . ASP B 1 327 ? 16.906 9.312 -0.482 1 94.06 327 ASP B CA 1
ATOM 6065 C C . ASP B 1 327 ? 16.266 10.5 -1.199 1 94.06 327 ASP B C 1
ATOM 6067 O O . ASP B 1 327 ? 16.812 11.008 -2.174 1 94.06 327 ASP B O 1
ATOM 6071 N N . ILE B 1 328 ? 15.133 10.875 -0.742 1 95.44 328 ILE B N 1
ATOM 6072 C CA . ILE B 1 328 ? 14.391 11.953 -1.384 1 95.44 328 ILE B CA 1
ATOM 6073 C C . ILE B 1 328 ? 13.656 12.773 -0.326 1 95.44 328 ILE B C 1
ATOM 6075 O O . ILE B 1 328 ? 13.102 12.219 0.625 1 95.44 328 ILE B O 1
ATOM 6079 N N . VAL B 1 329 ? 13.711 14.031 -0.41 1 94.25 329 VAL B N 1
ATOM 6080 C CA . VAL B 1 329 ? 12.953 14.961 0.415 1 94.25 329 VAL B CA 1
ATOM 6081 C C . VAL B 1 329 ? 11.883 15.648 -0.431 1 94.25 329 VAL B C 1
ATOM 6083 O O . VAL B 1 329 ? 12.188 16.25 -1.467 1 94.25 329 VAL B O 1
ATOM 6086 N N . ILE B 1 330 ? 10.672 15.531 -0.018 1 94.88 330 ILE B N 1
ATOM 6087 C CA . ILE B 1 330 ? 9.547 16.156 -0.708 1 94.88 330 ILE B CA 1
ATOM 6088 C C . ILE B 1 330 ? 9.125 17.422 0.026 1 94.88 330 ILE B C 1
ATOM 6090 O O . ILE B 1 330 ? 8.781 17.375 1.209 1 94.88 330 ILE B O 1
ATOM 6094 N N . SER B 1 331 ? 9.188 18.516 -0.684 1 91.94 331 SER B N 1
ATOM 6095 C CA . SER B 1 331 ? 8.906 19.781 -0.018 1 91.94 331 SER B CA 1
ATOM 6096 C C . SER B 1 331 ? 8.016 20.672 -0.878 1 91.94 331 SER B C 1
ATOM 6098 O O . SER B 1 331 ? 8.055 20.594 -2.107 1 91.94 331 SER B O 1
ATOM 6100 N N . ASP B 1 332 ? 7.227 21.453 -0.243 1 89.75 332 ASP B N 1
ATOM 6101 C CA . ASP B 1 332 ? 6.414 22.438 -0.948 1 89.75 332 ASP B CA 1
ATOM 6102 C C . ASP B 1 332 ? 6.992 23.844 -0.785 1 89.75 332 ASP B C 1
ATOM 6104 O O . ASP B 1 332 ? 6.332 24.828 -1.103 1 89.75 332 ASP B O 1
ATOM 6108 N N . TYR B 1 333 ? 8.188 23.969 -0.218 1 85.44 333 TYR B N 1
ATOM 6109 C CA . TYR B 1 333 ? 8.922 25.219 -0.09 1 85.44 333 TYR B CA 1
ATOM 6110 C C . TYR B 1 333 ? 10.414 25.016 -0.312 1 85.44 333 TYR B C 1
ATOM 6112 O O . TYR B 1 333 ? 10.898 23.875 -0.233 1 85.44 333 TYR B O 1
ATOM 6120 N N . PRO B 1 334 ? 11.117 26.016 -0.621 1 84.5 334 PRO B N 1
ATOM 6121 C CA . PRO B 1 334 ? 12.562 25.859 -0.843 1 84.5 334 PRO B CA 1
ATOM 6122 C C . PRO B 1 334 ? 13.32 25.5 0.435 1 84.5 334 PRO B C 1
ATOM 6124 O O . PRO B 1 334 ? 13.203 26.203 1.44 1 84.5 334 PRO B O 1
ATOM 6127 N N . ILE B 1 335 ? 13.961 24.406 0.377 1 81.56 335 ILE B N 1
ATOM 6128 C CA . ILE B 1 335 ? 14.719 23.984 1.552 1 81.56 335 ILE B CA 1
ATOM 6129 C C . ILE B 1 335 ? 16.203 24.25 1.329 1 81.56 335 ILE B C 1
ATOM 6131 O O . ILE B 1 335 ? 16.656 24.391 0.189 1 81.56 335 ILE B O 1
ATOM 6135 N N . ASP B 1 336 ? 16.922 24.422 2.41 1 74.88 336 ASP B N 1
ATOM 6136 C CA . ASP B 1 336 ? 18.359 24.609 2.346 1 74.88 336 ASP B CA 1
ATOM 6137 C C . ASP B 1 336 ? 19.047 23.328 1.861 1 74.88 336 ASP B C 1
ATOM 6139 O O . ASP B 1 336 ? 19.109 22.344 2.59 1 74.88 336 ASP B O 1
ATOM 6143 N N . LYS B 1 337 ? 19.625 23.391 0.775 1 76.06 337 LYS B N 1
ATOM 6144 C CA . LYS B 1 337 ? 20.25 22.234 0.143 1 76.06 337 LYS B CA 1
ATOM 6145 C C . LYS B 1 337 ? 21.516 21.812 0.891 1 76.06 337 LYS B C 1
ATOM 6147 O O . LYS B 1 337 ? 21.969 20.672 0.781 1 76.06 337 LYS B O 1
ATOM 6152 N N . LYS B 1 338 ? 22.078 22.781 1.597 1 76.88 338 LYS B N 1
ATOM 6153 C CA . LYS B 1 338 ? 23.328 22.531 2.291 1 76.88 338 LYS B CA 1
ATOM 6154 C C . LYS B 1 338 ? 23.156 21.438 3.352 1 76.88 338 LYS B C 1
ATOM 6156 O O . LYS B 1 338 ? 24.109 20.734 3.686 1 76.88 338 LYS B O 1
ATOM 6161 N N . ALA B 1 339 ? 21.906 21.359 3.777 1 74.5 339 ALA B N 1
ATOM 6162 C CA . ALA B 1 339 ? 21.609 20.359 4.801 1 74.5 339 ALA B CA 1
ATOM 6163 C C . ALA B 1 339 ? 21.797 18.938 4.25 1 74.5 339 ALA B C 1
ATOM 6165 O O . ALA B 1 339 ? 22 17.984 5.012 1 74.5 339 ALA B O 1
ATOM 6166 N N . TYR B 1 340 ? 21.781 18.875 2.883 1 78.25 340 TYR B N 1
ATOM 6167 C CA . TYR B 1 340 ? 21.844 17.562 2.266 1 78.25 340 TYR B CA 1
ATOM 6168 C C . TYR B 1 340 ? 23.062 17.438 1.355 1 78.25 340 TYR B C 1
ATOM 6170 O O . TYR B 1 340 ? 23.125 16.531 0.508 1 78.25 340 TYR B O 1
ATOM 6178 N N . ASP B 1 341 ? 24.016 18.312 1.447 1 74.81 341 ASP B N 1
ATOM 6179 C CA . ASP B 1 341 ? 25.203 18.344 0.595 1 74.81 341 ASP B CA 1
ATOM 6180 C C . ASP B 1 341 ? 26.016 17.062 0.732 1 74.81 341 ASP B C 1
ATOM 6182 O O . ASP B 1 341 ? 26.594 16.578 -0.245 1 74.81 341 ASP B O 1
ATOM 6186 N N . GLN B 1 342 ? 26 16.594 1.929 1 72.5 342 GLN B N 1
ATOM 6187 C CA . GLN B 1 342 ? 26.859 15.445 2.191 1 72.5 342 GLN B CA 1
ATOM 6188 C C . GLN B 1 342 ? 26.141 14.141 1.857 1 72.5 342 GLN B C 1
ATOM 6190 O O . GLN B 1 342 ? 26.719 13.055 1.993 1 72.5 342 GLN B O 1
ATOM 6195 N N . THR B 1 343 ? 24.969 14.328 1.468 1 76.94 343 THR B N 1
ATOM 6196 C CA . THR B 1 343 ? 24.188 13.125 1.183 1 76.94 343 THR B CA 1
ATOM 6197 C C . THR B 1 343 ? 23.672 13.141 -0.255 1 76.94 343 THR B C 1
ATOM 6199 O O . THR B 1 343 ? 23.719 14.18 -0.921 1 76.94 343 THR B O 1
ATOM 6202 N N . ASN B 1 344 ? 23.484 12.039 -0.862 1 81.88 344 ASN B N 1
ATOM 6203 C CA . ASN B 1 344 ? 22.922 11.922 -2.199 1 81.88 344 ASN B CA 1
ATOM 6204 C C . ASN B 1 344 ? 21.391 12.008 -2.168 1 81.88 344 ASN B C 1
ATOM 6206 O O . ASN B 1 344 ? 20.719 11.266 -2.869 1 81.88 344 ASN B O 1
ATOM 6210 N N . THR B 1 345 ? 20.922 12.984 -1.315 1 90.94 345 THR B N 1
ATOM 6211 C CA . THR B 1 345 ? 19.484 13.141 -1.159 1 90.94 345 THR B CA 1
ATOM 6212 C C . THR B 1 345 ? 18.906 13.977 -2.293 1 90.94 345 THR B C 1
ATOM 6214 O O . THR B 1 345 ? 19.406 15.062 -2.59 1 90.94 345 THR B O 1
ATOM 6217 N N . GLN B 1 346 ? 17.969 13.469 -2.957 1 92.44 346 GLN B N 1
ATOM 6218 C CA . GLN B 1 346 ? 17.25 14.211 -3.988 1 92.44 346 GLN B CA 1
ATOM 6219 C C . GLN B 1 346 ? 16.172 15.102 -3.377 1 92.44 346 GLN B C 1
ATOM 6221 O O . GLN B 1 346 ? 15.469 14.68 -2.451 1 92.44 346 GLN B O 1
ATOM 6226 N N . ILE B 1 347 ? 16.062 16.281 -3.883 1 92.75 347 ILE B N 1
ATOM 6227 C CA . ILE B 1 347 ? 15.031 17.188 -3.414 1 92.75 347 ILE B CA 1
ATOM 6228 C C . ILE B 1 347 ? 13.922 17.297 -4.461 1 92.75 347 ILE B C 1
ATOM 6230 O O . ILE B 1 347 ? 14.188 17.609 -5.625 1 92.75 347 ILE B O 1
ATOM 6234 N N . PHE B 1 348 ? 12.719 17 -4.082 1 95.88 348 PHE B N 1
ATOM 6235 C CA . PHE B 1 348 ? 11.555 17.062 -4.957 1 95.88 348 PHE B CA 1
ATOM 6236 C C . PHE B 1 348 ? 10.594 18.156 -4.5 1 95.88 348 PHE B C 1
ATOM 6238 O O . PHE B 1 348 ? 10.094 18.109 -3.375 1 95.88 348 PHE B O 1
ATOM 6245 N N . TYR B 1 349 ? 10.359 19.078 -5.375 1 93.31 349 TYR B N 1
ATOM 6246 C CA . TYR B 1 349 ? 9.453 20.172 -5.043 1 93.31 349 TYR B CA 1
ATOM 6247 C C . TYR B 1 349 ? 8.094 19.984 -5.699 1 93.31 349 TYR B C 1
ATOM 6249 O O . TYR B 1 349 ? 8.016 19.594 -6.867 1 93.31 349 TYR B O 1
ATOM 6257 N N . TRP B 1 350 ? 7.066 20.156 -4.895 1 92.12 350 TRP B N 1
ATOM 6258 C CA . TRP B 1 350 ? 5.715 20.172 -5.449 1 92.12 350 TRP B CA 1
ATOM 6259 C C . TRP B 1 350 ? 4.867 21.25 -4.789 1 92.12 350 TRP B C 1
ATOM 6261 O O . TRP B 1 350 ? 5.367 22.031 -3.963 1 92.12 350 TRP B O 1
ATOM 6271 N N . ASN B 1 351 ? 3.6 21.312 -5.215 1 82.62 351 ASN B N 1
ATOM 6272 C CA . ASN B 1 351 ? 2.678 22.297 -4.645 1 82.62 351 ASN B CA 1
ATOM 6273 C C . ASN B 1 351 ? 2.105 21.812 -3.312 1 82.62 351 ASN B C 1
ATOM 6275 O O . ASN B 1 351 ? 2.072 20.609 -3.043 1 82.62 351 ASN B O 1
ATOM 6279 N N . GLY B 1 352 ? 1.849 22.781 -2.463 1 75.94 352 GLY B N 1
ATOM 6280 C CA . GLY B 1 352 ? 1.224 22.422 -1.2 1 75.94 352 GLY B CA 1
ATOM 6281 C C . GLY B 1 352 ? 0.089 21.422 -1.355 1 75.94 352 GLY B C 1
ATOM 6282 O O . GLY B 1 352 ? -0.029 20.484 -0.569 1 75.94 352 GLY B O 1
ATOM 6283 N N . GLN B 1 353 ? -0.692 21.688 -2.34 1 81.75 353 GLN B N 1
ATOM 6284 C CA . GLN B 1 353 ? -1.7 20.734 -2.771 1 81.75 353 GLN B CA 1
ATOM 6285 C C . GLN B 1 353 ? -1.28 20.031 -4.066 1 81.75 353 GLN B C 1
ATOM 6287 O O . GLN B 1 353 ? -1.477 20.578 -5.156 1 81.75 353 GLN B O 1
ATOM 6292 N N . PRO B 1 354 ? -0.737 18.891 -3.814 1 88.81 354 PRO B N 1
ATOM 6293 C CA . PRO B 1 354 ? -0.17 18.234 -4.992 1 88.81 354 PRO B CA 1
ATOM 6294 C C . PRO B 1 354 ? -1.224 17.891 -6.043 1 88.81 354 PRO B C 1
ATOM 6296 O O . PRO B 1 354 ? -2.338 17.5 -5.703 1 88.81 354 PRO B O 1
ATOM 6299 N N . THR B 1 355 ? -0.888 18.094 -7.289 1 87.88 355 THR B N 1
ATOM 6300 C CA . THR B 1 355 ? -1.734 17.781 -8.43 1 87.88 355 THR B CA 1
ATOM 6301 C C . THR B 1 355 ? -1.477 16.344 -8.914 1 87.88 355 THR B C 1
ATOM 6303 O O . THR B 1 355 ? -0.569 15.68 -8.422 1 87.88 355 THR B O 1
ATOM 6306 N N . LYS B 1 356 ? -2.293 15.938 -9.898 1 86.56 356 LYS B N 1
ATOM 6307 C CA . LYS B 1 356 ? -2.074 14.633 -10.516 1 86.56 356 LYS B CA 1
ATOM 6308 C C . LYS B 1 356 ? -0.691 14.555 -11.156 1 86.56 356 LYS B C 1
ATOM 6310 O O . LYS B 1 356 ? -0.025 13.516 -11.078 1 86.56 356 LYS B O 1
ATOM 6315 N N . ASN B 1 357 ? -0.371 15.609 -11.734 1 92 357 ASN B N 1
ATOM 6316 C CA . ASN B 1 357 ? 0.946 15.664 -12.359 1 92 357 ASN B CA 1
ATOM 6317 C C . ASN B 1 357 ? 2.062 15.578 -11.328 1 92 357 ASN B C 1
ATOM 6319 O O . ASN B 1 357 ? 3.08 14.922 -11.555 1 92 357 ASN B O 1
ATOM 6323 N N . ASP B 1 358 ? 1.951 16.203 -10.195 1 94.12 358 ASP B N 1
ATOM 6324 C CA . ASP B 1 358 ? 2.938 16.125 -9.117 1 94.12 358 ASP B CA 1
ATOM 6325 C C . ASP B 1 358 ? 3.125 14.695 -8.648 1 94.12 358 ASP B C 1
ATOM 6327 O O . ASP B 1 358 ? 4.254 14.234 -8.469 1 94.12 358 ASP B O 1
ATOM 6331 N N . TRP B 1 359 ? 2.043 14.047 -8.531 1 92.88 359 TRP B N 1
ATOM 6332 C CA . TRP B 1 359 ? 2.094 12.664 -8.07 1 92.88 359 TRP B CA 1
ATOM 6333 C C . TRP B 1 359 ? 2.795 11.781 -9.094 1 92.88 359 TRP B C 1
ATOM 6335 O O . TRP B 1 359 ? 3.596 10.914 -8.727 1 92.88 359 TRP B O 1
ATOM 6345 N N . ALA B 1 360 ? 2.455 12 -10.352 1 91.69 360 ALA B N 1
ATOM 6346 C CA . ALA B 1 360 ? 3.09 11.227 -11.422 1 91.69 360 ALA B CA 1
ATOM 6347 C C . ALA B 1 360 ? 4.598 11.477 -11.453 1 91.69 360 ALA B C 1
ATOM 6349 O O . ALA B 1 360 ? 5.383 10.539 -11.602 1 91.69 360 ALA B O 1
ATOM 6350 N N . ARG B 1 361 ? 5 12.695 -11.328 1 96 361 ARG B N 1
ATOM 6351 C CA . ARG B 1 361 ? 6.418 13.055 -11.312 1 96 361 ARG B CA 1
ATOM 6352 C C . ARG B 1 361 ? 7.125 12.414 -10.117 1 96 361 ARG B C 1
ATOM 6354 O O . ARG B 1 361 ? 8.25 11.914 -10.25 1 96 361 ARG B O 1
ATOM 6361 N N . LEU B 1 362 ? 6.5 12.492 -8.977 1 96.69 362 LEU B N 1
ATOM 6362 C CA . LEU B 1 362 ? 7.102 11.898 -7.785 1 96.69 362 LEU B CA 1
ATOM 6363 C C . LEU B 1 362 ? 7.285 10.391 -7.965 1 96.69 362 LEU B C 1
ATOM 6365 O O . LEU B 1 362 ? 8.328 9.844 -7.617 1 96.69 362 LEU B O 1
ATOM 6369 N N . LYS B 1 363 ? 6.25 9.773 -8.438 1 93.06 363 LYS B N 1
ATOM 6370 C CA . LYS B 1 363 ? 6.34 8.344 -8.68 1 93.06 363 LYS B CA 1
ATOM 6371 C C . LYS B 1 363 ? 7.516 8.016 -9.594 1 93.06 363 LYS B C 1
ATOM 6373 O O . LYS B 1 363 ? 8.273 7.074 -9.336 1 93.06 363 LYS B O 1
ATOM 6378 N N . ALA B 1 364 ? 7.645 8.758 -10.656 1 93.12 364 ALA B N 1
ATOM 6379 C CA . ALA B 1 364 ? 8.742 8.562 -11.594 1 93.12 364 ALA B CA 1
ATOM 6380 C C . ALA B 1 364 ? 10.094 8.742 -10.906 1 93.12 364 ALA B C 1
ATOM 6382 O O . ALA B 1 364 ? 11.023 7.973 -11.133 1 93.12 364 ALA B O 1
ATOM 6383 N N . GLU B 1 365 ? 10.195 9.727 -10.062 1 95.62 365 GLU B N 1
ATOM 6384 C CA . GLU B 1 365 ? 11.438 9.984 -9.336 1 95.62 365 GLU B CA 1
ATOM 6385 C C . GLU B 1 365 ? 11.758 8.852 -8.375 1 95.62 365 GLU B C 1
ATOM 6387 O O . GLU B 1 365 ? 12.922 8.461 -8.227 1 95.62 365 GLU B O 1
ATOM 6392 N N . ILE B 1 366 ? 10.789 8.375 -7.699 1 94.75 366 ILE B N 1
ATOM 6393 C CA . ILE B 1 366 ? 10.961 7.273 -6.754 1 94.75 366 ILE B CA 1
ATOM 6394 C C . ILE B 1 366 ? 11.453 6.035 -7.496 1 94.75 366 ILE B C 1
ATOM 6396 O O . ILE B 1 366 ? 12.344 5.328 -7.02 1 94.75 366 ILE B O 1
ATOM 6400 N N . ILE B 1 367 ? 10.859 5.805 -8.648 1 90.56 367 ILE B N 1
ATOM 6401 C CA . ILE B 1 367 ? 11.273 4.668 -9.461 1 90.56 367 ILE B CA 1
ATOM 6402 C C . ILE B 1 367 ? 12.734 4.82 -9.859 1 90.56 367 ILE B C 1
ATOM 6404 O O . ILE B 1 367 ? 13.516 3.867 -9.789 1 90.56 367 ILE B O 1
ATOM 6408 N N . LYS B 1 368 ? 13.109 5.984 -10.258 1 90.94 368 LYS B N 1
ATOM 6409 C CA . LYS B 1 368 ? 14.492 6.262 -10.648 1 90.94 368 LYS B CA 1
ATOM 6410 C C . LYS B 1 368 ? 15.445 6.008 -9.492 1 90.94 368 LYS B C 1
ATOM 6412 O O . LYS B 1 368 ? 16.484 5.355 -9.664 1 90.94 368 LYS B O 1
ATOM 6417 N N . ILE B 1 369 ? 15.133 6.512 -8.328 1 93.12 369 ILE B N 1
ATOM 6418 C CA . ILE B 1 369 ? 15.961 6.348 -7.141 1 93.12 369 ILE B CA 1
ATOM 6419 C C . ILE B 1 369 ? 16.062 4.867 -6.789 1 93.12 369 ILE B C 1
ATOM 6421 O O . ILE B 1 369 ? 17.156 4.375 -6.473 1 93.12 369 ILE B O 1
ATOM 6425 N N . ARG B 1 370 ? 14.969 4.203 -6.812 1 90.88 370 ARG B N 1
ATOM 6426 C CA . ARG B 1 370 ? 14.953 2.779 -6.5 1 90.88 370 ARG B CA 1
ATOM 6427 C C . ARG B 1 370 ? 15.875 1.999 -7.426 1 90.88 370 ARG B C 1
ATOM 6429 O O . ARG B 1 370 ? 16.641 1.145 -6.977 1 90.88 370 ARG B O 1
ATOM 6436 N N . ASN B 1 371 ? 15.734 2.273 -8.742 1 85.12 371 ASN B N 1
ATOM 6437 C CA . ASN B 1 371 ? 16.562 1.585 -9.727 1 85.12 371 ASN B CA 1
ATOM 6438 C C . ASN B 1 371 ? 18.047 1.821 -9.469 1 85.12 371 ASN B C 1
ATOM 6440 O O . ASN B 1 371 ? 18.859 0.896 -9.578 1 85.12 371 ASN B O 1
ATOM 6444 N N . GLU B 1 372 ? 18.391 2.994 -9.133 1 85.94 372 GLU B N 1
ATOM 6445 C CA . GLU B 1 372 ? 19.781 3.33 -8.852 1 85.94 372 GLU B CA 1
ATOM 6446 C C . GLU B 1 372 ? 20.266 2.631 -7.586 1 85.94 372 GLU B C 1
ATOM 6448 O O . GLU B 1 372 ? 21.391 2.113 -7.547 1 85.94 372 GLU B O 1
ATOM 6453 N N . LYS B 1 373 ? 19.438 2.621 -6.637 1 85.94 373 LYS B N 1
ATOM 6454 C CA . LYS B 1 373 ? 19.797 2.041 -5.344 1 85.94 373 LYS B CA 1
ATOM 6455 C C . LYS B 1 373 ? 19.953 0.525 -5.445 1 85.94 373 LYS B C 1
ATOM 6457 O O . LYS B 1 373 ? 20.734 -0.074 -4.715 1 85.94 373 LYS B O 1
ATOM 6462 N N . ASN B 1 374 ? 19.203 -0.052 -6.297 1 82.06 374 ASN B N 1
ATOM 6463 C CA . ASN B 1 374 ? 19.172 -1.509 -6.375 1 82.06 374 ASN B CA 1
ATOM 6464 C C . ASN B 1 374 ? 19.875 -2.014 -7.641 1 82.06 374 ASN B C 1
ATOM 6466 O O . ASN B 1 374 ? 19.625 -3.139 -8.078 1 82.06 374 ASN B O 1
ATOM 6470 N N . ARG B 1 375 ? 20.594 -1.101 -8.25 1 72.75 375 ARG B N 1
ATOM 6471 C CA . ARG B 1 375 ? 21.328 -1.467 -9.445 1 72.75 375 ARG B CA 1
ATOM 6472 C C . ARG B 1 375 ? 22.25 -2.662 -9.188 1 72.75 375 ARG B C 1
ATOM 6474 O O . ARG B 1 375 ? 22.406 -3.529 -10.047 1 72.75 375 ARG B O 1
ATOM 6481 N N . SER B 1 376 ? 22.891 -2.527 -7.973 1 59 376 SER B N 1
ATOM 6482 C CA . SER B 1 376 ? 23.812 -3.617 -7.656 1 59 376 SER B CA 1
ATOM 6483 C C . SER B 1 376 ? 23.094 -4.961 -7.648 1 59 376 SER B C 1
ATOM 6485 O O . SER B 1 376 ? 23.656 -5.977 -8.062 1 59 376 SER B O 1
ATOM 6487 N N . ILE B 1 377 ? 21.938 -4.941 -7.027 1 57.81 377 ILE B N 1
ATOM 6488 C CA . ILE B 1 377 ? 21.219 -6.207 -7.012 1 57.81 377 ILE B CA 1
ATOM 6489 C C . ILE B 1 377 ? 21 -6.695 -8.438 1 57.81 377 ILE B C 1
ATOM 6491 O O . ILE B 1 377 ? 21.156 -7.883 -8.727 1 57.81 377 ILE B O 1
ATOM 6495 N N . LEU B 1 378 ? 20.953 -5.711 -9.43 1 56.06 378 LEU B N 1
ATOM 6496 C CA . LEU B 1 378 ? 20.688 -6.109 -10.812 1 56.06 378 LEU B CA 1
ATOM 6497 C C . LEU B 1 378 ? 21.969 -6.016 -11.648 1 56.06 378 LEU B C 1
ATOM 6499 O O . LEU B 1 378 ? 22.125 -6.75 -12.625 1 56.06 378 LEU B O 1
ATOM 6503 N N . GLU B 1 379 ? 23 -5.078 -11.539 1 52.12 379 GLU B N 1
ATOM 6504 C CA . GLU B 1 379 ? 24.188 -4.883 -12.375 1 52.12 379 GLU B CA 1
ATOM 6505 C C . GLU B 1 379 ? 25.312 -5.824 -11.961 1 52.12 379 GLU B C 1
ATOM 6507 O O . GLU B 1 379 ? 26.109 -6.258 -12.797 1 52.12 379 GLU B O 1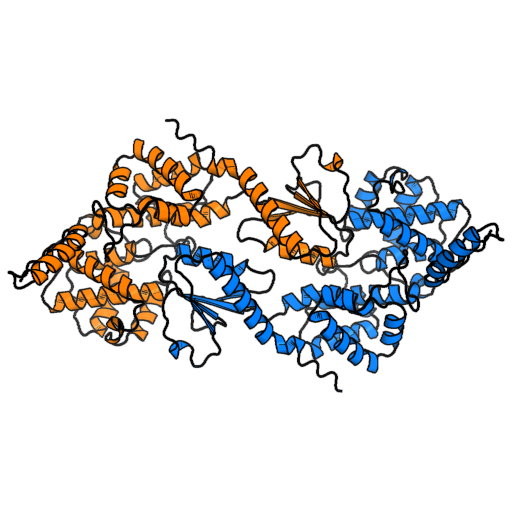
ATOM 6512 N N . LYS B 1 380 ? 25.75 -5.93 -10.695 1 46.34 380 LYS B N 1
ATOM 6513 C CA . LYS B 1 380 ? 27 -6.625 -10.383 1 46.34 380 LYS B CA 1
ATOM 6514 C C . LYS B 1 380 ? 26.969 -8.062 -10.898 1 46.34 380 LYS B C 1
ATOM 6516 O O . LYS B 1 380 ? 27.797 -8.883 -10.508 1 46.34 380 LYS B O 1
ATOM 6521 N N . LEU B 1 381 ? 26.047 -8.344 -11.688 1 40.84 381 LEU B N 1
ATOM 6522 C CA . LEU B 1 381 ? 26.141 -9.672 -12.273 1 40.84 381 LEU B CA 1
ATOM 6523 C C . LEU B 1 381 ? 27.375 -9.797 -13.148 1 40.84 381 LEU B C 1
ATOM 6525 O O . LEU B 1 381 ? 27.391 -9.32 -14.281 1 40.84 381 LEU B O 1
ATOM 6529 N N . ASP B 1 382 ? 28.484 -9.547 -12.602 1 34.84 382 ASP B N 1
ATOM 6530 C CA . ASP B 1 382 ? 29.734 -9.945 -13.25 1 34.84 382 ASP B CA 1
ATOM 6531 C C . ASP B 1 382 ? 29.719 -11.438 -13.594 1 34.84 382 ASP B C 1
ATOM 6533 O O . ASP B 1 382 ? 29.766 -12.281 -12.703 1 34.84 382 ASP B O 1
ATOM 6537 N N . PHE B 1 383 ? 29.062 -11.797 -14.586 1 32.62 383 PHE B N 1
ATOM 6538 C CA . PHE B 1 383 ? 29.188 -13.156 -15.094 1 32.62 383 PHE B CA 1
ATOM 6539 C C . PHE B 1 383 ? 30.594 -13.383 -15.656 1 32.62 383 PHE B C 1
ATOM 6541 O O . PHE B 1 383 ? 30.812 -14.352 -16.391 1 32.62 383 PHE B O 1
ATOM 6548 N N . VAL B 1 384 ? 31.672 -12.773 -15.164 1 27.25 384 VAL B N 1
ATOM 6549 C CA . VAL B 1 384 ? 33 -13.031 -15.68 1 27.25 384 VAL B CA 1
ATOM 6550 C C . VAL B 1 384 ? 33.344 -14.508 -15.5 1 27.25 384 VAL B C 1
ATOM 6552 O O . VAL B 1 384 ? 34.156 -15.055 -16.25 1 27.25 384 VAL B O 1
ATOM 6555 N N . ASN B 1 385 ? 32.906 -15.578 -14.867 1 25.11 385 ASN B N 1
ATOM 6556 C CA . ASN B 1 385 ? 33.969 -16.562 -15.008 1 25.11 385 ASN B CA 1
ATOM 6557 C C . ASN B 1 385 ? 34.094 -17.047 -16.453 1 25.11 385 ASN B C 1
ATOM 6559 O O . ASN B 1 385 ? 33.094 -17.266 -17.125 1 25.11 385 ASN B O 1
#